Protein AF-0000000071357807 (afdb_homodimer)

Solvent-accessible surface area (backbone atoms only — not comparable to full-atom values): 27864 Å² total; per-residue (Å²): 130,79,76,74,74,74,78,62,44,74,63,70,85,86,81,79,52,85,14,57,33,19,42,33,30,66,35,62,46,68,68,50,31,50,53,21,51,49,26,34,38,75,24,61,57,38,74,88,44,26,44,46,38,28,36,81,31,58,89,46,80,79,64,42,47,31,60,42,51,36,49,46,60,71,66,54,52,17,49,30,34,33,38,30,47,34,55,34,33,34,76,68,44,37,44,69,56,48,54,49,52,49,52,51,43,45,70,73,40,71,49,52,30,37,37,16,28,25,18,9,25,48,72,54,36,70,43,42,15,33,26,37,52,75,79,62,48,72,40,76,38,84,67,46,69,34,62,29,55,9,31,33,64,61,37,32,40,31,40,44,90,62,45,66,50,47,43,70,76,54,67,46,84,49,63,56,31,37,45,36,33,46,46,33,42,58,33,51,26,40,35,31,25,36,77,47,42,33,31,35,49,70,75,86,81,86,46,70,66,40,56,50,30,50,51,52,51,37,55,50,46,10,68,53,27,45,65,41,77,48,27,40,74,88,45,76,45,38,33,30,61,51,66,67,56,30,58,52,48,52,30,72,65,47,46,48,52,50,21,50,46,31,54,76,72,44,48,62,78,43,60,73,128,131,79,77,74,75,75,79,63,45,74,62,69,83,86,81,79,53,84,16,57,32,20,42,32,30,66,35,62,46,68,68,49,32,49,53,20,52,50,27,34,40,75,24,60,56,39,73,87,42,25,44,46,39,29,37,80,30,57,92,46,80,80,62,43,45,32,60,44,50,36,50,46,60,72,65,54,52,17,50,30,34,33,39,32,48,35,55,35,34,36,75,70,43,36,46,69,57,48,53,49,51,51,52,51,42,47,72,74,40,71,48,53,31,37,38,18,29,24,18,9,25,47,72,55,36,71,44,41,15,33,26,36,52,74,80,62,48,74,40,74,39,84,67,45,69,34,64,29,56,10,32,35,66,61,39,31,38,32,41,44,91,63,44,66,51,47,42,69,77,55,68,47,85,49,64,55,31,37,45,36,33,48,46,33,42,56,33,51,24,39,34,31,25,36,78,48,40,32,30,35,50,70,75,87,82,86,45,73,66,40,56,51,31,51,50,53,50,37,54,48,47,10,67,53,26,45,64,43,79,48,28,41,75,88,47,76,42,39,33,31,60,49,67,67,56,31,56,53,48,52,30,71,65,47,45,48,50,50,20,49,47,31,55,75,72,44,49,62,79,43,58,78,127

Secondary structure (DSSP, 8-state):
------PPEEP------SEEEEEEEEES-HHHHHHHHHHHHHTT--TTTEEEEEEE-TTS--S-HHHHHHHHHHH--EEEEEEE-TTEE--SS-HHHHHHHHHHHHHH-TTEEEEESEEESSSS-EEE-EEETTT-PEE--TT-SEE-SEE-TTEEEEEGGG-----TT--SSSSHHHHHHHHHHHTT-EEEE-----EE-S-----HHHHHHHHHHHHHHHHHS--EEEE-SS-EEEE-S-HHHHHHHTSHHHHHHHHHHIIIII-SS----/------PPEEP------SEEEEEEEEES-HHHHHHHHHHHHHTT--TTTEEEEEEE-TTS--S-HHHHHHHHHHH--EEEEEEE-TTEE--SS-HHHHHHHHHHHHHH-TTEEEEESEEESSSS-EEE-EEETTT-PEE--TT-SEE-SEE-TTEEEEEGGG-----TT--SSSSHHHHHHHHHHHTT-EEEE-----EE-S-----HHHHHHHHHHHHHHHHHS--EEEE-SS-EEEE-S-HHHHHHHTSHHHHHHHHHHIIIII-SS-S--

Foldseek 3Di:
DPPPDPDDDDDDDDPDFQAQEEEEEEDQDVVLLVQAVVLQVVLPQNVNRYHYHYDYCNVHCPDFPQRRVQVQLVPPRHQKYKYAYSNKGQNPHGPVVVVVQVVVVCVVPVQAFKEEQKAAADPPDIHHAEAEQPVRDGDFGPPPFGFHLWYDRRIMMGRSSLSFHFDPPAGHHPCRRNRRQVRSVVSPGTYTYHNRYIYGHDDDDCDPRVVVRVVVVCVVVVVVPDWDWDDDPVDTATDDDPPVCRVVCRDPVNSVVVVVCCVPPQPDPNPDD/DPPPDPDDDDDDDDPDFQAQEEEEEEDQDVVLLVQAVVLQVVLPQNVNRYHYHYDYCNVHCPDFPQRRVQVQLVPPRHQKYKYAYSNKGQNPHGPVVVVVQVVVVCVVPVQAFKEEQKAAADPPDIHHAEAEQPVRDGDFGPPPFGFHLWYDRRIMMGRSSLSFHFDPPAGHHPCRRNRRQVRSVVSPGTYTYHNRYIYGHDDDDCDPRVVVRVVVVCVVVVVVPDWDWDDDPVDTATDDDPPVCRVVCRDPVNSVVVVVCCVPPQPDPRPDD

Sequence (546 aa):
MGKTAFPSSIIKEKTDYSYQFSICTLVTDHKEYDEMKNSCIEAGFLEDDCEYLIIDNSTGNSIDAYRGLNLFLQQAKGKYIIICHQDIGMNDDKRPVLEEKIVEIDNKDPRWGVLGNAGRANMKYMAIHMTNGKTLQKFKEEDAPIRVMSVDENFIIVKNSANLALSSDLKGFHMYGADLCLIAEILGYHSYVIGFELTHKSEGNLNNEFVKAKKDFIDKFSQAIYPRFMASTAARFYIGSNPWKRTLYNSNLILFFIRQYDKFFKGKKSRTNMGKTAFPSSIIKEKTDYSYQFSICTLVTDHKEYDEMKNSCIEAGFLEDDCEYLIIDNSTGNSIDAYRGLNLFLQQAKGKYIIICHQDIGMNDDKRPVLEEKIVEIDNKDPRWGVLGNAGRANMKYMAIHMTNGKTLQKFKEEDAPIRVMSVDENFIIVKNSANLALSSDLKGFHMYGADLCLIAEILGYHSYVIGFELTHKSEGNLNNEFVKAKKDFIDKFSQAIYPRFMASTAARFYIGSNPWKRTLYNSNLILFFIRQYDKFFKGKKSRTN

Nearest PDB structures (foldseek):
  2nxv-assembly1_A  TM=8.638E-01  e=7.079E-25  Pseudogemmobacter blasticus
  6tex-assembly1_A  TM=5.252E-01  e=7.015E-06  Homo sapiens
  7d46-assembly1_I  TM=4.020E-01  e=2.963E-03  Homo sapiens
  8tqo-assembly1_A  TM=3.575E-01  e=4.290E-03  Homo sapiens
  6v6y-assembly1_A-2  TM=5.870E-01  e=2.181E+00  Thermus thermophilus HB8

Structure (mmCIF, N/CA/C/O backbone):
data_AF-0000000071357807-model_v1
#
loop_
_entity.id
_entity.type
_entity.pdbx_description
1 polymer 'Glycosyltransferase like family protein'
#
loop_
_atom_site.group_PDB
_atom_site.id
_atom_site.type_symbol
_atom_site.label_atom_id
_atom_site.label_alt_id
_atom_site.label_comp_id
_atom_site.label_asym_id
_atom_site.label_entity_id
_atom_site.label_seq_id
_atom_site.pdbx_PDB_ins_code
_atom_site.Cartn_x
_atom_site.Cartn_y
_atom_site.Cartn_z
_atom_site.occupancy
_atom_site.B_iso_or_equiv
_atom_site.auth_seq_id
_atom_site.auth_comp_id
_atom_site.auth_asym_id
_atom_site.auth_atom_id
_atom_site.pdbx_PDB_model_num
ATOM 1 N N . MET A 1 1 ? -30.219 32.375 2.729 1 28.77 1 MET A N 1
ATOM 2 C CA . MET A 1 1 ? -30.734 31.078 3.156 1 28.77 1 MET A CA 1
ATOM 3 C C . MET A 1 1 ? -29.594 30.062 3.297 1 28.77 1 MET A C 1
ATOM 5 O O . MET A 1 1 ? -28.812 29.891 2.371 1 28.77 1 MET A O 1
ATOM 9 N N . GLY A 1 2 ? -29.047 29.828 4.504 1 33.19 2 GLY A N 1
ATOM 10 C CA . GLY A 1 2 ? -27.812 29.109 4.844 1 33.19 2 GLY A CA 1
ATOM 11 C C . GLY A 1 2 ? -27.766 27.703 4.262 1 33.19 2 GLY A C 1
ATOM 12 O O . GLY A 1 2 ? -28.656 26.891 4.508 1 33.19 2 GLY A O 1
ATOM 13 N N . LYS A 1 3 ? -27.375 27.5 3.061 1 44.44 3 LYS A N 1
ATOM 14 C CA . LYS A 1 3 ? -27.422 26.172 2.469 1 44.44 3 LYS A CA 1
ATOM 15 C C . LYS A 1 3 ? -27.047 25.094 3.496 1 44.44 3 LYS A C 1
ATOM 17 O O . LYS A 1 3 ? -26 25.172 4.133 1 44.44 3 LYS A O 1
ATOM 22 N N . THR A 1 4 ? -28.016 24.625 4.133 1 46.28 4 THR A N 1
ATOM 23 C CA . THR A 1 4 ? -27.891 23.547 5.113 1 46.28 4 THR A CA 1
ATOM 24 C C . THR A 1 4 ? -26.891 22.5 4.648 1 46.28 4 THR A C 1
ATOM 26 O O . THR A 1 4 ? -27.016 21.969 3.545 1 46.28 4 THR A O 1
ATOM 29 N N . ALA A 1 5 ? -25.719 22.578 5.16 1 59.94 5 ALA A N 1
ATOM 30 C CA . ALA A 1 5 ? -24.641 21.641 4.883 1 59.94 5 ALA A CA 1
ATOM 31 C C . ALA A 1 5 ? -25.109 20.203 5.02 1 59.94 5 ALA A C 1
ATOM 33 O O . ALA A 1 5 ? -25.812 19.859 5.969 1 59.94 5 ALA A O 1
ATOM 34 N N . PHE A 1 6 ? -25.266 19.422 3.926 1 70.94 6 PHE A N 1
ATOM 35 C CA . PHE A 1 6 ? -25.594 18 3.982 1 70.94 6 PHE A CA 1
ATOM 36 C C . PHE A 1 6 ? -24.75 17.297 5.035 1 70.94 6 PHE A C 1
ATOM 38 O O . PHE A 1 6 ? -23.594 17.672 5.262 1 70.94 6 PHE A O 1
ATOM 45 N N . PRO A 1 7 ? -25.438 16.438 5.707 1 78.44 7 PRO A N 1
ATOM 46 C CA . PRO A 1 7 ? -24.703 15.711 6.727 1 78.44 7 PRO A CA 1
ATOM 47 C C . PRO A 1 7 ? -23.531 14.922 6.148 1 78.44 7 PRO A C 1
ATOM 49 O O . PRO A 1 7 ? -23.609 14.422 5.023 1 78.44 7 PRO A O 1
ATOM 52 N N . SER A 1 8 ? -22.422 14.961 6.777 1 87.75 8 SER A N 1
ATOM 53 C CA . SER A 1 8 ? -21.266 14.148 6.406 1 87.75 8 SER A CA 1
ATOM 54 C C . SER A 1 8 ? -21.578 12.664 6.527 1 87.75 8 SER A C 1
ATOM 56 O O . SER A 1 8 ? -22.422 12.258 7.332 1 87.75 8 SER A O 1
ATOM 58 N N . SER A 1 9 ? -21.047 11.891 5.656 1 92.75 9 SER A N 1
ATOM 59 C CA . SER A 1 9 ? -21.219 10.438 5.695 1 92.75 9 SER A CA 1
ATOM 60 C C . SER A 1 9 ? -20.344 9.797 6.754 1 92.75 9 SER A C 1
ATOM 62 O O . SER A 1 9 ? -19.125 10.023 6.773 1 92.75 9 SER A O 1
ATOM 64 N N . ILE A 1 10 ? -20.922 9.031 7.629 1 93.06 10 ILE A N 1
ATOM 65 C CA . ILE A 1 10 ? -20.172 8.305 8.648 1 93.06 10 ILE A CA 1
ATOM 66 C C . ILE A 1 10 ? -19.625 7 8.07 1 93.06 10 ILE A C 1
ATOM 68 O O . ILE A 1 10 ? -20.391 6.191 7.535 1 93.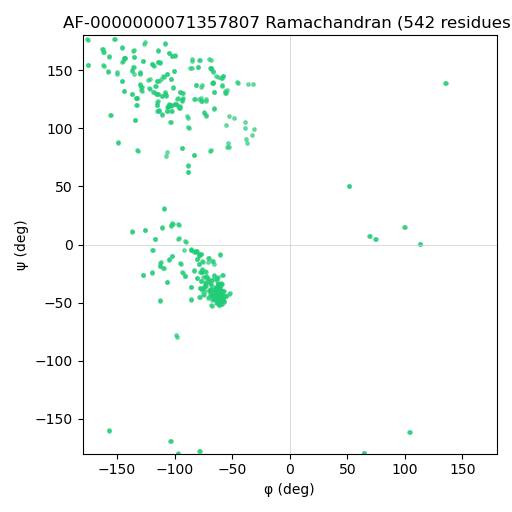06 10 ILE A O 1
ATOM 72 N N . ILE A 1 11 ? -18.359 6.812 8.18 1 92.5 11 ILE A N 1
ATOM 73 C CA . ILE A 1 11 ? -17.672 5.645 7.629 1 92.5 11 ILE A CA 1
ATOM 74 C C . ILE A 1 11 ? -17.516 4.578 8.711 1 92.5 11 ILE A C 1
ATOM 76 O O . ILE A 1 11 ? -17.156 4.891 9.852 1 92.5 11 ILE A O 1
ATOM 80 N N . LYS A 1 12 ? -17.891 3.373 8.359 1 88.44 12 LYS A N 1
ATOM 81 C CA . LYS A 1 12 ? -17.703 2.182 9.188 1 88.44 12 LYS A CA 1
ATOM 82 C C . LYS A 1 12 ? -16.969 1.089 8.406 1 88.44 12 LYS A C 1
ATOM 84 O O . LYS A 1 12 ? -16.641 1.268 7.23 1 88.44 12 LYS A O 1
ATOM 89 N N . GLU A 1 13 ? -16.625 0.07 9.07 1 87.94 13 GLU A N 1
ATOM 90 C CA . GLU A 1 13 ? -15.992 -1.049 8.391 1 87.94 13 GLU A CA 1
ATOM 91 C C . GLU A 1 13 ? -16.844 -1.539 7.219 1 87.94 13 GLU A C 1
ATOM 93 O O . GLU A 1 13 ? -18.062 -1.627 7.332 1 87.94 13 GLU A O 1
ATOM 98 N N . LYS A 1 14 ? -16.172 -1.711 6.164 1 82.81 14 LYS A N 1
ATOM 99 C CA . LYS A 1 14 ? -16.891 -2.201 4.992 1 82.81 14 LYS A CA 1
ATOM 100 C C . LYS A 1 14 ? -17.25 -3.676 5.148 1 82.81 14 LYS A C 1
ATOM 102 O O . LYS A 1 14 ? -16.375 -4.535 5.203 1 82.81 14 LYS A O 1
ATOM 107 N N . THR A 1 15 ? -18.531 -3.932 5.289 1 81.75 15 THR A N 1
ATOM 108 C CA . THR A 1 15 ? -18.969 -5.312 5.453 1 81.75 15 THR A CA 1
ATOM 109 C C . THR A 1 15 ? -19.766 -5.773 4.238 1 81.75 15 THR A C 1
ATOM 111 O O . THR A 1 15 ? -19.953 -6.977 4.027 1 81.75 15 THR A O 1
ATOM 114 N N . ASP A 1 16 ? -20.156 -4.816 3.504 1 87.56 16 ASP A N 1
ATOM 115 C CA . ASP A 1 16 ? -20.969 -5.172 2.35 1 87.56 16 ASP A CA 1
ATOM 116 C C . ASP A 1 16 ? -20.234 -4.879 1.043 1 87.56 16 ASP A C 1
ATOM 118 O O . ASP A 1 16 ? -19.828 -3.74 0.796 1 87.56 16 ASP A O 1
ATOM 122 N N . TYR A 1 17 ? -19.969 -5.922 0.327 1 94.56 17 TYR A N 1
ATOM 123 C CA . TYR A 1 17 ? -19.359 -5.836 -0.993 1 94.56 17 TYR A CA 1
ATOM 124 C C . TYR A 1 17 ? -20.375 -6.141 -2.088 1 94.56 17 TYR A C 1
ATOM 126 O O . TYR A 1 17 ? -21.297 -6.941 -1.89 1 94.56 17 TYR A O 1
ATOM 134 N N . SER A 1 18 ? -20.25 -5.508 -3.244 1 95.38 18 SER A N 1
ATOM 135 C CA . SER A 1 18 ? -21.156 -5.742 -4.375 1 95.38 18 SER A CA 1
ATOM 136 C C . SER A 1 18 ? -21.031 -7.18 -4.879 1 95.38 18 SER A C 1
ATOM 138 O O . SER A 1 18 ? -22.016 -7.742 -5.383 1 95.38 18 SER A O 1
ATOM 140 N N . TYR A 1 19 ? -19.859 -7.746 -4.723 1 97.94 19 TYR A N 1
ATOM 141 C CA . TYR A 1 19 ? -19.562 -9.109 -5.156 1 97.94 19 TYR A CA 1
ATOM 142 C C . TYR A 1 19 ? -18.781 -9.867 -4.094 1 97.94 19 TYR A C 1
ATOM 144 O O . TYR A 1 19 ? -18.094 -9.258 -3.271 1 97.94 19 TYR A O 1
ATOM 152 N N . GLN A 1 20 ? -18.969 -11.125 -4.148 1 98.06 20 GLN A N 1
ATOM 153 C CA . GLN A 1 20 ? -18.125 -11.945 -3.289 1 98.06 20 GLN A CA 1
ATOM 154 C C . GLN A 1 20 ? -16.703 -12.039 -3.846 1 98.06 20 GLN A C 1
ATOM 156 O O . GLN A 1 20 ? -15.727 -11.945 -3.096 1 98.06 20 GLN A O 1
ATOM 161 N N . PHE A 1 21 ? -16.641 -12.242 -5.199 1 98.69 21 PHE A N 1
ATOM 162 C CA . PHE A 1 21 ? -15.336 -12.359 -5.84 1 98.69 21 PHE A CA 1
ATOM 163 C C . PHE A 1 21 ? -15.25 -11.438 -7.055 1 98.69 21 PHE A C 1
ATOM 165 O O . PHE A 1 21 ? -16.219 -11.297 -7.805 1 98.69 21 PHE A O 1
ATOM 172 N N . SER A 1 22 ? -14.148 -10.758 -7.262 1 98.69 22 SER A N 1
ATOM 173 C CA . SER A 1 22 ? -13.734 -10.164 -8.531 1 98.69 22 SER A CA 1
ATOM 174 C C . SER A 1 22 ? -12.648 -11 -9.195 1 98.69 22 SER A C 1
ATOM 176 O O . SER A 1 22 ? -11.562 -11.164 -8.633 1 98.69 22 SER A O 1
ATOM 178 N N . ILE A 1 23 ? -12.93 -11.562 -10.297 1 98.81 23 ILE A N 1
ATOM 179 C CA . ILE A 1 23 ? -11.93 -12.328 -11.039 1 98.81 23 ILE A CA 1
ATOM 180 C C . ILE A 1 23 ? -11.297 -11.438 -12.109 1 98.81 23 ILE A C 1
ATOM 182 O O . ILE A 1 23 ? -11.977 -10.961 -13.016 1 98.81 23 ILE A O 1
ATOM 186 N N . CYS A 1 24 ? -9.992 -11.227 -11.977 1 98.75 24 CYS A N 1
ATOM 187 C CA . CYS A 1 24 ? -9.266 -10.258 -12.789 1 98.75 24 CYS A CA 1
ATOM 188 C C . CYS A 1 24 ? -8.195 -10.945 -13.625 1 98.75 24 CYS A C 1
ATOM 190 O O . CYS A 1 24 ? -7.387 -11.711 -13.102 1 98.75 24 CYS A O 1
ATOM 192 N N . THR A 1 25 ? -8.172 -10.602 -14.961 1 98.31 25 THR A N 1
ATOM 193 C CA . THR A 1 25 ? -7.254 -11.305 -15.852 1 98.31 25 THR A CA 1
ATOM 194 C C . THR A 1 25 ? -6.703 -10.352 -16.906 1 98.31 25 THR A C 1
ATOM 196 O O . THR A 1 25 ? -7.449 -9.562 -17.5 1 98.31 25 THR A O 1
ATOM 199 N N . LEU A 1 26 ? -5.387 -10.391 -17.078 1 97.06 26 LEU A N 1
ATOM 200 C CA . LEU A 1 26 ? -4.793 -9.82 -18.281 1 97.06 26 LEU A CA 1
ATOM 201 C C . LEU A 1 26 ? -4.98 -10.742 -19.469 1 97.06 26 LEU A C 1
ATOM 203 O O . LEU A 1 26 ? -4.531 -11.891 -19.453 1 97.06 26 LEU A O 1
ATOM 207 N N . VAL A 1 27 ? -5.594 -10.258 -20.547 1 96.62 27 VAL A N 1
ATOM 208 C CA . VAL A 1 27 ? -6.02 -11.156 -21.625 1 96.62 27 VAL A CA 1
ATOM 209 C C . VAL A 1 27 ? -5.242 -10.836 -22.891 1 96.62 27 VAL A C 1
ATOM 211 O O . VAL A 1 27 ? -5.262 -9.695 -23.375 1 96.62 27 VAL A O 1
ATOM 214 N N . THR A 1 28 ? -4.539 -11.797 -23.375 1 95.06 28 THR A N 1
ATOM 215 C CA . THR A 1 28 ? -3.891 -11.672 -24.672 1 95.06 28 THR A CA 1
ATOM 216 C C . THR A 1 28 ? -4.566 -12.578 -25.703 1 95.06 28 THR A C 1
ATOM 218 O O . THR A 1 28 ? -4.387 -12.398 -26.906 1 95.06 28 THR A O 1
ATOM 221 N N . ASP A 1 29 ? -5.285 -13.578 -25.25 1 94.81 29 ASP A N 1
ATOM 222 C CA . ASP A 1 29 ? -5.984 -14.57 -26.062 1 94.81 29 ASP A CA 1
ATOM 223 C C . ASP A 1 29 ? -7.41 -14.789 -25.547 1 94.81 29 ASP A C 1
ATOM 225 O O . ASP A 1 29 ? -7.621 -15.523 -24.578 1 94.81 29 ASP A O 1
ATOM 229 N N . HIS 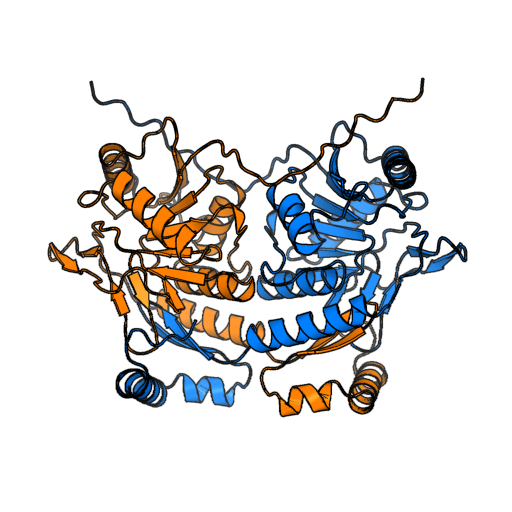A 1 30 ? -8.367 -14.289 -26.297 1 95.75 30 HIS A N 1
ATOM 230 C CA . HIS A 1 30 ? -9.75 -14.281 -25.828 1 95.75 30 HIS A CA 1
ATOM 231 C C . HIS A 1 30 ? -10.328 -15.695 -25.797 1 95.75 30 HIS A C 1
ATOM 233 O O . HIS A 1 30 ? -11.18 -16 -24.969 1 95.75 30 HIS A O 1
ATOM 239 N N . LYS A 1 31 ? -9.898 -16.516 -26.703 1 96.12 31 LYS A N 1
ATOM 240 C CA . LYS A 1 31 ? -10.375 -17.906 -26.688 1 96.12 31 LYS A CA 1
ATOM 241 C C . LYS A 1 31 ? -9.953 -18.609 -25.406 1 96.12 31 LYS A C 1
ATOM 243 O O . LYS A 1 31 ? -10.766 -19.266 -24.75 1 96.12 31 LYS A O 1
ATOM 248 N N . GLU A 1 32 ? -8.672 -18.469 -25.109 1 96.06 32 GLU A N 1
ATOM 249 C CA . GLU A 1 32 ? -8.148 -19.078 -23.875 1 96.06 32 GLU A CA 1
ATOM 250 C C . GLU A 1 32 ? -8.82 -18.484 -22.641 1 96.06 32 GLU A C 1
ATOM 252 O O . GLU A 1 32 ? -9.133 -19.203 -21.703 1 96.06 32 GLU A O 1
ATOM 257 N N . TYR A 1 33 ? -9.023 -17.234 -22.672 1 97.12 33 TYR A N 1
ATOM 258 C CA . TYR A 1 33 ? -9.703 -16.562 -21.562 1 97.12 33 TYR A CA 1
ATOM 259 C C . TYR A 1 33 ? -11.117 -17.094 -21.406 1 97.12 33 TYR A C 1
ATOM 261 O O . TYR A 1 33 ? -11.57 -17.344 -20.281 1 97.12 33 TYR A O 1
ATOM 269 N N . ASP A 1 34 ? -11.844 -17.234 -22.5 1 96.94 34 ASP A N 1
ATOM 270 C CA . ASP A 1 34 ? -13.211 -17.719 -22.438 1 96.94 34 ASP A CA 1
ATOM 271 C C . ASP A 1 34 ? -13.273 -19.125 -21.828 1 96.94 34 ASP A C 1
ATOM 273 O O . ASP A 1 34 ? -14.188 -19.438 -21.078 1 96.94 34 ASP A O 1
ATOM 277 N N . GLU A 1 35 ? -12.312 -19.906 -22.219 1 96 35 GLU A N 1
ATOM 278 C CA . GLU A 1 35 ? -12.227 -21.234 -21.625 1 96 35 GLU A CA 1
ATOM 279 C C . GLU A 1 35 ? -12.031 -21.156 -20.109 1 96 35 GLU A C 1
ATOM 281 O O . GLU A 1 35 ? -12.688 -21.891 -19.359 1 96 35 GLU A O 1
ATOM 286 N N . MET A 1 36 ? -11.133 -20.297 -19.703 1 96.94 36 MET A N 1
ATOM 287 C CA . MET A 1 36 ? -10.875 -20.094 -18.281 1 96.94 36 MET A CA 1
ATOM 288 C C . MET A 1 36 ? -12.125 -19.594 -17.562 1 96.94 36 MET A C 1
ATOM 290 O O . MET A 1 36 ? -12.531 -20.156 -16.547 1 96.94 36 MET A O 1
ATOM 294 N N . LYS A 1 37 ? -12.75 -18.578 -18.062 1 97.75 37 LYS A N 1
ATOM 295 C CA . LYS A 1 37 ? -13.953 -18.016 -17.469 1 97.75 37 LYS A CA 1
ATOM 296 C C . LYS A 1 37 ? -15.055 -19.062 -17.359 1 97.75 37 LYS A C 1
ATOM 298 O O . LYS A 1 37 ? -15.727 -19.156 -16.328 1 97.75 37 LYS A O 1
ATOM 303 N N . ASN A 1 38 ? -15.234 -19.859 -18.422 1 96.75 38 ASN A N 1
ATOM 304 C CA . ASN A 1 38 ? -16.234 -20.906 -18.391 1 96.75 38 ASN A CA 1
ATOM 305 C C . ASN A 1 38 ? -15.953 -21.922 -17.297 1 96.75 38 ASN A C 1
ATOM 307 O O . ASN A 1 38 ? -16.875 -22.391 -16.625 1 96.75 38 ASN A O 1
ATOM 311 N N . SER A 1 39 ? -14.688 -22.266 -17.156 1 96.81 39 SER A N 1
ATOM 312 C CA . SER A 1 39 ? -14.32 -23.188 -16.094 1 96.81 39 SER A CA 1
ATOM 313 C C . SER A 1 39 ? -14.648 -22.609 -14.719 1 96.81 39 SER A C 1
ATOM 315 O O . SER A 1 39 ? -15.031 -23.344 -13.805 1 96.81 39 SER A O 1
ATOM 317 N N . CYS A 1 40 ? -14.469 -21.297 -14.516 1 97.44 40 CYS A N 1
ATOM 318 C CA . CYS A 1 40 ? -14.828 -20.625 -13.273 1 97.44 40 CYS A CA 1
ATOM 319 C C . CYS A 1 40 ? -16.328 -20.703 -13.023 1 97.44 40 CYS A C 1
ATOM 321 O O . CYS A 1 40 ? -16.766 -21 -11.914 1 97.44 40 CYS A O 1
ATOM 323 N N . ILE A 1 41 ? -17.062 -20.438 -14.047 1 97.12 41 ILE A N 1
ATOM 324 C CA . ILE A 1 41 ? -18.516 -20.453 -13.938 1 97.12 41 ILE A CA 1
ATOM 325 C C . ILE A 1 41 ? -18.984 -21.859 -13.578 1 97.12 41 ILE A C 1
ATOM 327 O O . ILE A 1 41 ? -19.812 -22.031 -12.672 1 97.12 41 ILE A O 1
ATOM 331 N N . GLU A 1 42 ? -18.438 -22.812 -14.234 1 96.75 42 GLU A N 1
ATOM 332 C CA . GLU A 1 42 ? -18.797 -24.203 -13.961 1 96.75 42 GLU A CA 1
ATOM 333 C C . GLU A 1 42 ? -18.422 -24.594 -12.531 1 96.75 42 GLU A C 1
ATOM 335 O O . GLU A 1 42 ? -19.078 -25.438 -11.922 1 96.75 42 GLU A O 1
ATOM 340 N N . ALA A 1 43 ? -17.375 -23.938 -11.992 1 97.69 43 ALA A N 1
ATOM 341 C CA . ALA A 1 43 ? -16.906 -24.234 -10.648 1 97.69 43 ALA A CA 1
ATOM 342 C C . ALA A 1 43 ? -17.734 -23.5 -9.602 1 97.69 43 ALA A C 1
ATOM 344 O O . ALA A 1 43 ? -17.531 -23.688 -8.398 1 97.69 43 ALA A O 1
ATOM 345 N N . GLY A 1 44 ? -18.672 -22.609 -9.992 1 97.5 44 GLY A N 1
ATOM 346 C CA . GLY A 1 44 ? -19.594 -21.969 -9.062 1 97.5 44 GLY A CA 1
ATOM 347 C C . GLY A 1 44 ? -19.375 -20.484 -8.914 1 97.5 44 GLY A C 1
ATOM 348 O O . GLY A 1 44 ? -20.047 -19.812 -8.141 1 97.5 44 GLY A O 1
ATOM 349 N N . PHE A 1 45 ? -18.391 -19.938 -9.633 1 97.81 45 PHE A N 1
ATOM 350 C CA . PHE A 1 45 ? -18.172 -18.484 -9.617 1 97.81 45 PHE A CA 1
ATOM 351 C C . PHE A 1 45 ? -19.109 -17.781 -10.594 1 97.81 45 PHE A C 1
ATOM 353 O O . PHE A 1 45 ? -18.656 -17.281 -11.633 1 97.81 45 PHE A O 1
ATOM 360 N N . LEU A 1 46 ? -20.312 -17.656 -10.203 1 96.31 46 LEU A N 1
ATOM 361 C CA . LEU A 1 46 ? -21.375 -17.203 -11.094 1 96.31 46 LEU A CA 1
ATOM 362 C C . LEU A 1 46 ? -21.422 -15.68 -11.141 1 96.31 46 LEU A C 1
ATOM 364 O O . LEU A 1 46 ? -21 -15.008 -10.195 1 96.31 46 LEU A O 1
ATOM 368 N N . GLU A 1 47 ? -22 -15.164 -12.156 1 93.94 47 GLU A N 1
ATOM 369 C CA . GLU A 1 47 ? -21.938 -13.734 -12.453 1 93.94 47 GLU A CA 1
ATOM 370 C C . GLU A 1 47 ? -22.953 -12.961 -11.609 1 93.94 47 GLU A C 1
ATOM 372 O O . GLU A 1 47 ? -22.953 -11.727 -11.609 1 93.94 47 GLU A O 1
ATOM 377 N N . ASP A 1 48 ? -23.75 -13.648 -10.883 1 93.62 48 ASP A N 1
ATOM 378 C CA . ASP A 1 48 ? -24.703 -12.961 -10 1 93.62 48 ASP A CA 1
ATOM 379 C C . ASP A 1 48 ? -23.984 -12.406 -8.766 1 93.62 48 ASP A C 1
ATOM 381 O O . ASP A 1 48 ? -24.438 -11.422 -8.18 1 93.62 48 ASP A O 1
ATOM 385 N N . ASP A 1 49 ? -22.922 -13.039 -8.406 1 95.94 49 ASP A N 1
ATOM 386 C CA . ASP A 1 49 ? -22.234 -12.484 -7.234 1 95.94 49 ASP A CA 1
ATOM 387 C C . ASP A 1 49 ? -20.719 -12.461 -7.449 1 95.94 49 ASP A C 1
ATOM 389 O O . ASP A 1 49 ? -19.953 -12.352 -6.488 1 95.94 49 ASP A O 1
ATOM 393 N N . CYS A 1 50 ? -20.281 -12.688 -8.648 1 97.94 50 CYS A N 1
ATOM 394 C CA . CYS A 1 50 ? -18.891 -12.484 -9.062 1 97.94 50 CYS A CA 1
ATOM 395 C C . CYS A 1 50 ? -18.812 -11.516 -10.234 1 97.94 50 CYS A C 1
ATOM 397 O O . CYS A 1 50 ? -19.672 -11.508 -11.109 1 97.94 50 CYS A O 1
ATOM 399 N N . GLU A 1 51 ? -17.844 -10.695 -10.25 1 98.12 51 GLU A N 1
ATOM 400 C CA . GLU A 1 51 ? -17.562 -9.891 -11.43 1 98.12 51 GLU A CA 1
ATOM 401 C C . GLU A 1 51 ? -16.266 -10.352 -12.109 1 98.12 51 GLU A C 1
ATOM 403 O O . GLU A 1 51 ? -15.352 -10.836 -11.445 1 98.12 51 GLU A O 1
ATOM 408 N N . TYR A 1 52 ? -16.266 -10.273 -13.422 1 98.56 52 TYR A N 1
ATOM 409 C CA . TYR A 1 52 ? -15.109 -10.602 -14.242 1 98.56 52 TYR A CA 1
ATOM 410 C C . TYR A 1 52 ? -14.531 -9.352 -14.891 1 98.56 52 TYR A C 1
ATOM 412 O O . TYR A 1 52 ? -15.188 -8.711 -15.711 1 98.56 52 TYR A O 1
ATOM 420 N N . LEU A 1 53 ? -13.32 -8.961 -14.461 1 98.12 53 LEU A N 1
ATOM 421 C CA . LEU A 1 53 ? -12.609 -7.777 -14.945 1 98.12 53 LEU A CA 1
ATOM 422 C C . LEU A 1 53 ? -11.414 -8.172 -15.805 1 98.12 53 LEU A C 1
ATOM 424 O O . LEU A 1 53 ? -10.617 -9.023 -15.414 1 98.12 53 LEU A O 1
ATOM 428 N N . ILE A 1 54 ? -11.289 -7.555 -17 1 97.69 54 ILE A N 1
ATOM 429 C CA . ILE A 1 54 ? -10.156 -7.914 -17.844 1 97.69 54 ILE A CA 1
ATOM 430 C C . ILE A 1 54 ? -9.438 -6.648 -18.312 1 97.69 54 ILE A C 1
ATOM 432 O O . ILE A 1 54 ? -10.039 -5.57 -18.359 1 97.69 54 ILE A O 1
ATOM 436 N N . ILE A 1 55 ? -8.219 -6.734 -18.469 1 96.06 55 ILE A N 1
ATOM 437 C CA . ILE A 1 55 ? -7.438 -5.812 -19.297 1 96.06 55 ILE A CA 1
ATOM 438 C C . ILE A 1 55 ? -7.105 -6.469 -20.625 1 96.06 55 ILE A C 1
ATOM 440 O O . ILE A 1 55 ? -6.48 -7.531 -20.672 1 96.06 55 ILE A O 1
ATOM 444 N N . ASP A 1 56 ? -7.555 -5.875 -21.719 1 94.62 56 ASP A N 1
ATOM 445 C CA . ASP A 1 56 ? -7.418 -6.465 -23.047 1 94.62 56 ASP A CA 1
ATOM 446 C C . ASP A 1 56 ? -6.086 -6.074 -23.688 1 94.62 56 ASP A C 1
ATOM 448 O O . ASP A 1 56 ? -5.945 -4.973 -24.219 1 94.62 56 ASP A O 1
ATOM 452 N N . ASN A 1 57 ? -5.164 -6.988 -23.609 1 93.88 57 ASN A N 1
ATOM 453 C CA . ASN A 1 57 ? -3.85 -6.801 -24.203 1 93.88 57 ASN A CA 1
ATOM 454 C C . ASN A 1 57 ? -3.725 -7.559 -25.531 1 93.88 57 ASN A C 1
ATOM 456 O O . ASN A 1 57 ? -2.617 -7.824 -26 1 93.88 57 ASN A O 1
ATOM 460 N N . SER A 1 58 ? -4.801 -7.941 -26.109 1 92.19 58 SER A N 1
ATOM 461 C CA . SER A 1 58 ? -4.789 -8.797 -27.297 1 92.19 58 SER A CA 1
ATOM 462 C C . SER A 1 58 ? -4.312 -8.031 -28.531 1 92.19 58 SER A C 1
ATOM 464 O O . SER A 1 58 ? -3.811 -8.625 -29.484 1 92.19 58 SER A O 1
ATOM 466 N N . THR A 1 59 ? -4.496 -6.719 -28.609 1 88.19 59 THR A N 1
ATOM 467 C CA . THR A 1 59 ? -4.078 -5.938 -29.766 1 88.19 59 THR A CA 1
ATOM 468 C C . THR A 1 59 ? -2.791 -5.176 -29.469 1 88.19 59 THR A C 1
ATOM 470 O O . THR A 1 59 ? -2.383 -4.309 -30.25 1 88.19 59 THR A O 1
ATOM 473 N N . GLY A 1 60 ? -2.07 -5.484 -28.5 1 78.25 60 GLY A N 1
ATOM 474 C CA . GLY A 1 60 ? -0.832 -4.867 -28.047 1 78.25 60 GLY A CA 1
ATOM 475 C C . GLY A 1 60 ? -0.778 -4.648 -26.547 1 78.25 60 GLY A C 1
ATOM 476 O O . GLY A 1 60 ? -1.809 -4.422 -25.922 1 78.25 60 GLY A O 1
ATOM 477 N N . ASN A 1 61 ? 0.345 -4.914 -26.047 1 65.75 61 ASN A N 1
ATOM 478 C CA . ASN A 1 61 ? 0.536 -4.793 -24.609 1 65.75 61 ASN A CA 1
ATOM 479 C C . ASN A 1 61 ? 0.498 -3.334 -24.156 1 65.75 61 ASN A C 1
ATOM 481 O O . ASN A 1 61 ? 1.544 -2.725 -23.938 1 65.75 61 ASN A O 1
ATOM 485 N N . SER A 1 62 ? -0.67 -2.848 -24.016 1 76.25 62 SER A N 1
ATOM 486 C CA . SER A 1 62 ? -0.843 -1.446 -23.641 1 76.25 62 SER A CA 1
ATOM 487 C C . SER A 1 62 ? -0.66 -1.245 -22.141 1 76.25 62 SER A C 1
ATOM 489 O O . SER A 1 62 ? -0.13 -0.22 -21.703 1 76.25 62 SER A O 1
ATOM 491 N N . ILE A 1 63 ? -0.965 -2.25 -21.344 1 92.38 63 ILE A N 1
ATOM 492 C CA . ILE A 1 63 ? -0.862 -2.16 -19.891 1 92.38 63 ILE A CA 1
ATOM 493 C C . ILE A 1 63 ? -0.135 -3.387 -19.344 1 92.38 63 ILE A C 1
ATOM 495 O O . ILE A 1 63 ? -0.553 -4.52 -19.594 1 92.38 63 ILE A O 1
ATOM 499 N N . ASP A 1 64 ? 0.979 -3.156 -18.688 1 95.44 64 ASP A N 1
ATOM 500 C CA . ASP A 1 64 ? 1.736 -4.281 -18.141 1 95.44 64 ASP A CA 1
ATOM 501 C C . ASP A 1 64 ? 1.109 -4.797 -16.859 1 95.44 64 ASP A C 1
ATOM 503 O O . ASP A 1 64 ? 0.019 -4.367 -16.469 1 95.44 64 ASP A O 1
ATOM 507 N N . ALA A 1 65 ? 1.693 -5.77 -16.234 1 96.81 65 ALA A N 1
ATOM 508 C CA . ALA A 1 65 ? 1.081 -6.449 -15.094 1 96.81 65 ALA A CA 1
ATOM 509 C C . ALA A 1 65 ? 1.03 -5.535 -13.875 1 96.81 65 ALA A C 1
ATOM 511 O O . ALA A 1 65 ? 0.051 -5.543 -13.125 1 96.81 65 ALA A O 1
ATOM 512 N N . TYR A 1 66 ? 2.092 -4.75 -13.656 1 97.94 66 TYR A N 1
ATOM 513 C CA . TYR A 1 66 ? 2.117 -3.869 -12.492 1 97.94 66 TYR A CA 1
ATOM 514 C C . TYR A 1 66 ? 1.009 -2.826 -12.57 1 97.94 66 TYR A C 1
ATOM 516 O O . TYR A 1 66 ? 0.214 -2.684 -11.641 1 97.94 66 TYR A O 1
ATOM 524 N N . ARG A 1 67 ? 0.928 -2.15 -13.695 1 96.38 67 ARG A N 1
ATOM 525 C CA . ARG A 1 67 ? -0.131 -1.166 -13.898 1 96.38 67 ARG A CA 1
ATOM 526 C C . ARG A 1 67 ? -1.502 -1.834 -13.93 1 96.38 67 ARG A C 1
ATOM 528 O O . ARG A 1 67 ? -2.445 -1.347 -13.305 1 96.38 67 ARG A O 1
ATOM 535 N N . GLY A 1 68 ? -1.627 -2.91 -14.617 1 97.19 68 GLY A N 1
ATOM 536 C CA . GLY A 1 68 ? -2.895 -3.613 -14.734 1 97.19 68 GLY A CA 1
ATOM 537 C C . GLY A 1 68 ? -3.428 -4.109 -13.406 1 97.19 68 GLY A C 1
ATOM 538 O O . GLY A 1 68 ? -4.605 -3.924 -13.094 1 97.19 68 GLY A O 1
ATOM 539 N N . LEU A 1 69 ? -2.627 -4.754 -12.609 1 98.19 69 LEU A N 1
ATOM 540 C CA . LEU A 1 69 ? -3.061 -5.273 -11.32 1 98.19 69 LEU A CA 1
ATOM 541 C C . LEU A 1 69 ? -3.436 -4.133 -10.375 1 98.19 69 LEU A C 1
ATOM 543 O O . LEU A 1 69 ? -4.375 -4.258 -9.586 1 98.19 69 LEU A O 1
ATOM 547 N N . ASN A 1 70 ? -2.666 -3.037 -10.461 1 97.75 70 ASN A N 1
ATOM 548 C CA . ASN A 1 70 ? -3.059 -1.879 -9.672 1 97.75 70 ASN A CA 1
ATOM 549 C C . ASN A 1 70 ? -4.449 -1.383 -10.047 1 97.75 70 ASN A C 1
ATOM 551 O O . ASN A 1 70 ? -5.246 -1.022 -9.18 1 97.75 70 ASN A O 1
ATOM 555 N N . LEU A 1 71 ? -4.746 -1.371 -11.328 1 96.88 71 LEU A N 1
ATOM 556 C CA . LEU A 1 71 ? -6.082 -0.98 -11.773 1 96.88 71 LEU A CA 1
ATOM 557 C C . LEU A 1 71 ? -7.133 -1.96 -11.258 1 96.88 71 LEU A C 1
ATOM 559 O O . LEU A 1 71 ? -8.203 -1.548 -10.812 1 96.88 71 LEU A O 1
ATOM 563 N N . PHE A 1 72 ? -6.852 -3.281 -11.312 1 98 72 PHE A N 1
ATOM 564 C CA . PHE A 1 72 ? -7.758 -4.285 -10.766 1 98 72 PHE A CA 1
ATOM 565 C C . PHE A 1 72 ? -8.008 -4.043 -9.281 1 98 72 PHE A C 1
ATOM 567 O O . PHE A 1 72 ? -9.156 -3.998 -8.836 1 98 72 PHE A O 1
ATOM 574 N N . LEU A 1 73 ? -6.93 -3.803 -8.523 1 97.81 73 LEU A N 1
ATOM 575 C CA . LEU A 1 73 ? -7.027 -3.66 -7.074 1 97.81 73 LEU A CA 1
ATOM 576 C C . LEU A 1 73 ? -7.789 -2.393 -6.703 1 97.81 73 LEU A C 1
ATOM 578 O O . LEU A 1 73 ? -8.492 -2.359 -5.688 1 97.81 73 LEU A O 1
ATOM 582 N N . GLN A 1 74 ? -7.68 -1.398 -7.531 1 95 74 GLN A N 1
ATOM 583 C CA . GLN A 1 74 ? -8.328 -0.116 -7.281 1 95 74 GLN A CA 1
ATOM 584 C C . GLN A 1 74 ? -9.82 -0.188 -7.594 1 95 74 GLN A C 1
ATOM 586 O O . GLN A 1 74 ? -10.633 0.472 -6.934 1 95 74 GLN A O 1
ATOM 591 N N . GLN A 1 75 ? -10.211 -1.005 -8.547 1 95.5 75 GLN A N 1
ATOM 592 C CA . GLN A 1 75 ? -11.555 -0.871 -9.102 1 95.5 75 GLN A CA 1
ATOM 593 C C . GLN A 1 75 ? -12.422 -2.076 -8.75 1 95.5 75 GLN A C 1
ATOM 595 O O . GLN A 1 75 ? -13.641 -2.025 -8.875 1 95.5 75 GLN A O 1
ATOM 600 N N . ALA A 1 76 ? -11.781 -3.195 -8.359 1 97 76 ALA A N 1
ATOM 601 C CA . ALA A 1 76 ? -12.539 -4.398 -8.016 1 97 76 ALA A CA 1
ATOM 602 C C . ALA A 1 76 ? -13.508 -4.125 -6.871 1 97 76 ALA A C 1
ATOM 604 O O . ALA A 1 76 ? -13.172 -3.436 -5.906 1 97 76 ALA A O 1
ATOM 605 N N . LYS A 1 77 ? -14.68 -4.734 -6.918 1 96.5 77 LYS A N 1
ATOM 606 C CA . LYS A 1 77 ? -15.727 -4.48 -5.93 1 96.5 77 LYS A CA 1
ATOM 607 C C . LYS A 1 77 ? -16.047 -5.742 -5.137 1 96.5 77 LYS A C 1
ATOM 609 O O . LYS A 1 77 ? -17 -5.77 -4.359 1 96.5 77 LYS A O 1
ATOM 614 N N . GLY A 1 78 ? -15.297 -6.805 -5.367 1 98 78 GLY A N 1
ATOM 615 C CA . GLY A 1 78 ? -15.461 -8.039 -4.625 1 98 78 GLY A CA 1
ATOM 616 C C . GLY A 1 78 ? -14.797 -8.008 -3.26 1 98 78 GLY A C 1
ATOM 617 O O . GLY A 1 78 ? -13.773 -7.344 -3.072 1 98 78 GLY A O 1
ATOM 618 N N . LYS A 1 79 ? -15.352 -8.797 -2.385 1 98.12 79 LYS A N 1
ATOM 619 C CA . LYS A 1 79 ? -14.75 -8.969 -1.066 1 98.12 79 LYS A CA 1
ATOM 620 C C . LYS A 1 79 ? -13.352 -9.578 -1.178 1 98.12 79 LYS A C 1
ATOM 622 O O . LYS A 1 79 ? -12.445 -9.211 -0.424 1 98.12 79 LYS A O 1
ATOM 627 N N . TYR A 1 80 ? -13.242 -10.477 -2.115 1 98.75 80 TYR A N 1
ATOM 628 C CA . TYR A 1 80 ? -11.977 -11.094 -2.475 1 98.75 80 TYR A CA 1
ATOM 629 C C . TYR A 1 80 ? -11.648 -10.859 -3.945 1 98.75 80 TYR A C 1
ATOM 631 O O . TYR A 1 80 ? -12.516 -11.023 -4.809 1 98.75 80 TYR A O 1
ATOM 639 N N . ILE A 1 81 ? -10.438 -10.484 -4.188 1 98.81 81 ILE A N 1
ATOM 640 C CA . ILE A 1 81 ? -9.992 -10.211 -5.551 1 98.81 81 ILE A CA 1
ATOM 641 C C . ILE A 1 81 ? -9.086 -11.344 -6.035 1 98.81 81 ILE A C 1
ATOM 643 O O . ILE A 1 81 ? -8.016 -11.57 -5.469 1 98.81 81 ILE A O 1
ATOM 647 N N . ILE A 1 82 ? -9.539 -12.047 -7.031 1 98.88 82 ILE A N 1
ATOM 648 C CA . ILE A 1 82 ? -8.742 -13.109 -7.645 1 98.88 82 ILE A CA 1
ATOM 649 C C . ILE A 1 82 ? -8.023 -12.57 -8.875 1 98.88 82 ILE A C 1
ATOM 651 O O . ILE A 1 82 ? -8.664 -12.086 -9.812 1 98.88 82 ILE A O 1
ATOM 655 N N . ILE A 1 83 ? -6.75 -12.594 -8.875 1 98.81 83 ILE A N 1
ATOM 656 C CA . ILE A 1 83 ? -5.906 -12.273 -10.023 1 98.81 83 ILE A CA 1
ATOM 657 C C . ILE A 1 83 ? -5.309 -13.555 -10.594 1 98.81 83 ILE A C 1
ATOM 659 O O . ILE A 1 83 ? -4.543 -14.25 -9.922 1 98.81 83 ILE A O 1
ATOM 663 N N . CYS A 1 84 ? -5.66 -13.82 -11.852 1 98.31 84 CYS A N 1
ATOM 664 C CA . CYS A 1 84 ? -5.203 -15.109 -12.367 1 98.31 84 CYS A CA 1
ATOM 665 C C . CYS A 1 84 ? -4.867 -15.008 -13.852 1 98.31 84 CYS A C 1
ATOM 667 O O . CYS A 1 84 ? -5.309 -14.078 -14.531 1 98.31 84 CYS A O 1
ATOM 669 N N . HIS A 1 85 ? -4.051 -15.914 -14.273 1 97.38 85 HIS A N 1
ATOM 670 C CA . HIS A 1 85 ? -3.729 -16.047 -15.695 1 97.38 85 HIS A CA 1
ATOM 671 C C . HIS A 1 85 ? -4.93 -16.531 -16.5 1 97.38 85 HIS A C 1
ATOM 673 O O . HIS A 1 85 ? -5.832 -17.172 -15.938 1 97.38 85 HIS A O 1
ATOM 679 N N . GLN A 1 86 ? -4.891 -16.281 -17.766 1 97 86 GLN A N 1
ATOM 680 C CA . GLN A 1 86 ? -5.984 -16.703 -18.641 1 97 86 GLN A CA 1
ATOM 681 C C . GLN A 1 86 ? -5.898 -18.188 -18.984 1 97 86 GLN A C 1
ATOM 683 O O . GLN A 1 86 ? -6.84 -18.766 -19.516 1 97 86 GLN A O 1
ATOM 688 N N . ASP A 1 87 ? -4.746 -18.828 -18.609 1 96.31 87 ASP A N 1
ATOM 689 C CA . ASP A 1 87 ? -4.559 -20.219 -19.016 1 96.31 87 ASP A CA 1
ATOM 690 C C . ASP A 1 87 ? -4.68 -21.156 -17.812 1 96.31 87 ASP A C 1
ATOM 692 O O . ASP A 1 87 ? -3.996 -22.188 -17.75 1 96.31 87 ASP A O 1
ATOM 696 N N . ILE A 1 88 ? -5.469 -20.781 -16.891 1 96.62 88 ILE A N 1
ATOM 697 C CA . ILE A 1 88 ? -5.777 -21.703 -15.805 1 96.62 88 ILE A CA 1
ATOM 698 C C . ILE A 1 88 ? -7.164 -22.312 -16.031 1 96.62 88 ILE A C 1
ATOM 700 O O . ILE A 1 88 ? -7.938 -21.812 -16.859 1 96.62 88 ILE A O 1
ATOM 704 N N . GLY A 1 89 ? -7.477 -23.438 -15.359 1 95.75 89 GLY A N 1
ATOM 705 C CA . GLY A 1 89 ? -8.789 -24.078 -15.32 1 95.75 89 GLY A CA 1
ATOM 706 C C . GLY A 1 89 ? -9.219 -24.469 -13.922 1 95.75 89 GLY A C 1
ATOM 707 O O . GLY A 1 89 ? -8.484 -25.156 -13.211 1 95.75 89 GLY A O 1
ATOM 708 N N . MET A 1 90 ? -10.359 -24.031 -13.555 1 94.88 90 MET A N 1
ATOM 709 C CA . MET A 1 90 ? -10.922 -24.453 -12.273 1 94.88 90 MET A CA 1
ATOM 710 C C . MET A 1 90 ? -11.734 -25.734 -12.438 1 94.88 90 MET A C 1
ATOM 712 O O . MET A 1 90 ? -12.938 -25.75 -12.148 1 94.88 90 MET A O 1
ATOM 716 N N . ASN A 1 91 ? -11.039 -26.797 -12.734 1 90.12 91 ASN A N 1
ATOM 717 C CA . ASN A 1 91 ? -11.672 -28.062 -13.078 1 90.12 91 ASN A CA 1
ATOM 718 C C . ASN A 1 91 ? -11.578 -29.062 -11.922 1 90.12 91 ASN A C 1
ATOM 720 O O . ASN A 1 91 ? -12.273 -30.078 -11.922 1 90.12 91 ASN A O 1
ATOM 724 N N . ASP A 1 92 ? -10.812 -28.812 -10.977 1 92.88 92 ASP A N 1
ATOM 725 C CA . ASP A 1 92 ? -10.617 -29.719 -9.852 1 92.88 92 ASP A CA 1
ATOM 726 C C . ASP A 1 92 ? -11.461 -29.312 -8.648 1 92.88 92 ASP A C 1
ATOM 728 O O . ASP A 1 92 ? -12.617 -29.719 -8.531 1 92.88 92 ASP A O 1
ATOM 732 N N . ASP A 1 93 ? -11.008 -28.359 -7.934 1 95.75 93 ASP A N 1
ATOM 733 C CA . ASP A 1 93 ? -11.797 -27.859 -6.809 1 95.75 93 ASP A CA 1
ATOM 734 C C . ASP A 1 93 ? -12.805 -26.812 -7.266 1 95.75 93 ASP A C 1
ATOM 736 O O . ASP A 1 93 ? -12.586 -26.125 -8.266 1 95.75 93 ASP A O 1
ATOM 740 N N . LYS A 1 94 ? -13.906 -26.766 -6.488 1 97.69 94 LYS A N 1
ATOM 741 C CA . LYS A 1 94 ? -14.969 -25.812 -6.789 1 97.69 94 LYS A CA 1
ATOM 742 C C . LYS A 1 94 ? -15.008 -24.688 -5.758 1 97.69 94 LYS A C 1
ATOM 744 O O . LYS A 1 94 ? -14.242 -24.703 -4.797 1 97.69 94 LYS A O 1
ATOM 749 N N . ARG A 1 95 ? -15.82 -23.734 -6.008 1 98.06 95 ARG A N 1
ATOM 750 C CA . ARG A 1 95 ? -15.914 -22.5 -5.227 1 98.06 95 ARG A CA 1
ATOM 751 C C . ARG A 1 95 ? -16.094 -22.812 -3.742 1 98.06 95 ARG A C 1
ATOM 753 O O . ARG A 1 95 ? -15.453 -22.188 -2.891 1 98.06 95 ARG A O 1
ATOM 760 N N . PRO A 1 96 ? -16.953 -23.812 -3.355 1 98.25 96 PRO A N 1
ATOM 761 C CA . PRO A 1 96 ? -17.125 -24.062 -1.923 1 98.25 96 PRO A CA 1
ATOM 762 C C . PRO A 1 96 ? -15.812 -24.438 -1.231 1 98.25 96 PRO A C 1
ATOM 764 O O . PRO A 1 96 ? -15.609 -24.094 -0.062 1 98.25 96 PRO A O 1
ATOM 767 N N . VAL A 1 97 ? -14.977 -25.125 -1.944 1 98.38 97 VAL A N 1
ATOM 768 C CA . VAL A 1 97 ? -13.68 -25.484 -1.376 1 98.38 97 VAL A CA 1
ATOM 769 C C . VAL A 1 97 ? -12.859 -24.234 -1.108 1 98.38 97 VAL A C 1
ATOM 771 O O . VAL A 1 97 ? -12.258 -24.094 -0.039 1 98.38 97 VAL A O 1
ATOM 774 N N . LEU A 1 98 ? -12.828 -23.297 -2.061 1 98.62 98 LEU A N 1
ATOM 775 C CA . LEU A 1 98 ? -12.086 -22.047 -1.874 1 98.62 98 LEU A CA 1
ATOM 776 C C . LEU A 1 98 ? -12.625 -21.266 -0.683 1 98.62 98 LEU A C 1
ATOM 778 O O . LEU A 1 98 ? -11.852 -20.766 0.134 1 98.62 98 LEU A O 1
ATOM 782 N N . GLU A 1 99 ? -13.891 -21.172 -0.608 1 98.62 99 GLU A N 1
ATOM 783 C CA . GLU A 1 99 ? -14.516 -20.438 0.487 1 98.62 99 GLU A CA 1
ATOM 784 C C . GLU A 1 99 ? -14.18 -21.062 1.837 1 98.62 99 GLU A C 1
ATOM 786 O O . GLU A 1 99 ? -13.945 -20.359 2.816 1 98.62 99 GLU A O 1
ATOM 791 N N . GLU A 1 100 ? -14.164 -22.375 1.821 1 98.56 100 GLU A N 1
ATOM 792 C CA . GLU A 1 100 ? -13.758 -23.062 3.039 1 98.56 100 GLU A CA 1
ATOM 793 C C . GLU A 1 100 ? -12.32 -22.734 3.418 1 98.56 100 GLU A C 1
ATOM 795 O O . GLU A 1 100 ? -12.016 -22.516 4.594 1 98.56 100 GLU A O 1
ATOM 800 N N . LYS A 1 101 ? -11.414 -22.75 2.441 1 98.62 101 LYS A N 1
ATOM 801 C CA . LYS A 1 101 ? -10.008 -22.422 2.703 1 98.62 101 LYS A CA 1
ATOM 802 C C . LYS A 1 101 ? -9.859 -20.984 3.207 1 98.62 101 LYS A C 1
ATOM 804 O O . LYS A 1 101 ? -9.016 -20.719 4.059 1 98.62 101 LYS A O 1
ATOM 809 N N . ILE A 1 102 ? -10.656 -20.062 2.719 1 98.62 102 ILE A N 1
ATOM 810 C CA . ILE A 1 102 ? -10.617 -18.672 3.148 1 98.62 102 ILE A CA 1
ATOM 811 C C . ILE A 1 102 ? -11.078 -18.562 4.602 1 98.62 102 ILE A C 1
ATOM 813 O O . ILE A 1 102 ? -10.461 -17.875 5.406 1 98.62 102 ILE A O 1
ATOM 817 N N . VAL A 1 103 ? -12.133 -19.25 4.93 1 98.25 103 VAL A N 1
ATOM 818 C CA . VAL A 1 103 ? -12.617 -19.266 6.305 1 98.25 103 VAL A CA 1
ATOM 819 C C . VAL A 1 103 ? -11.539 -19.828 7.23 1 98.25 103 VAL A C 1
ATOM 821 O O . VAL A 1 103 ? -11.297 -19.297 8.312 1 98.25 103 VAL A O 1
ATOM 824 N N . GLU A 1 104 ? -10.953 -20.891 6.773 1 98.19 104 GLU A N 1
ATOM 825 C CA . GLU A 1 104 ? -9.891 -21.531 7.547 1 98.19 104 GLU A CA 1
ATOM 826 C C . GLU A 1 104 ? -8.758 -20.547 7.848 1 98.19 104 GLU A C 1
ATOM 828 O O . GLU A 1 104 ? -8.336 -20.406 9 1 98.19 104 GLU A O 1
ATOM 833 N N . ILE A 1 105 ? -8.297 -19.859 6.824 1 98 105 ILE A N 1
ATOM 834 C CA . ILE A 1 105 ? -7.156 -18.969 7.02 1 98 105 ILE A CA 1
ATOM 835 C C . ILE A 1 105 ? -7.59 -17.734 7.805 1 98 105 ILE A C 1
ATOM 837 O O . ILE A 1 105 ? -6.82 -17.188 8.594 1 98 105 ILE A O 1
ATOM 841 N N . ASP A 1 106 ? -8.812 -17.266 7.641 1 97.25 106 ASP A N 1
ATOM 842 C CA . ASP A 1 106 ? -9.336 -16.172 8.445 1 97.25 106 ASP A CA 1
ATOM 843 C C . ASP A 1 106 ? -9.273 -16.5 9.93 1 97.25 106 ASP A C 1
ATOM 845 O O . ASP A 1 106 ? -8.977 -15.625 10.75 1 97.25 106 ASP A O 1
ATOM 849 N N . ASN A 1 107 ? -9.586 -17.719 10.211 1 97.62 107 ASN A N 1
ATOM 850 C CA . ASN A 1 107 ? -9.562 -18.156 11.602 1 97.62 107 ASN A CA 1
ATOM 851 C C . ASN A 1 107 ? -8.141 -18.312 12.117 1 97.62 107 ASN A C 1
ATOM 853 O O . ASN A 1 107 ? -7.859 -18.016 13.273 1 97.62 107 ASN A O 1
ATOM 857 N N . LYS A 1 108 ? -7.293 -18.734 11.281 1 96.75 108 LYS A N 1
ATOM 858 C CA . LYS A 1 108 ? -5.91 -19.016 11.664 1 96.75 108 LYS A CA 1
ATOM 859 C C . LYS A 1 108 ? -5.105 -17.719 11.773 1 96.75 108 LYS A C 1
ATOM 861 O O . LYS A 1 108 ? -4.305 -17.562 12.695 1 96.75 108 LYS A O 1
ATOM 866 N N . ASP A 1 109 ? -5.254 -16.844 10.805 1 97.69 109 ASP A N 1
ATOM 867 C CA . ASP A 1 109 ? -4.523 -15.594 10.727 1 97.69 109 ASP A CA 1
ATOM 868 C C . ASP A 1 109 ? -5.355 -14.516 10.039 1 97.69 109 ASP A C 1
ATOM 870 O O . ASP A 1 109 ? -5.223 -14.289 8.836 1 97.69 109 ASP A O 1
ATOM 874 N N . PRO A 1 110 ? -6.113 -13.859 10.836 1 96.75 110 PRO A N 1
ATOM 875 C CA . PRO A 1 110 ? -6.965 -12.828 10.234 1 96.75 110 PRO A CA 1
ATOM 876 C C . PRO A 1 110 ? -6.16 -11.742 9.523 1 96.75 110 PRO A C 1
ATOM 878 O O . PRO A 1 110 ? -6.73 -10.93 8.789 1 96.75 110 PRO A O 1
ATOM 881 N N . ARG A 1 111 ? -4.809 -11.711 9.648 1 96.75 111 ARG A N 1
ATOM 882 C CA . ARG A 1 111 ? -3.967 -10.695 9.023 1 96.75 111 ARG A CA 1
ATOM 883 C C . ARG A 1 111 ? -3.395 -11.203 7.703 1 96.75 111 ARG A C 1
ATOM 885 O O . ARG A 1 111 ? -2.418 -10.648 7.191 1 96.75 111 ARG A O 1
ATOM 892 N N . TRP A 1 112 ? -4.016 -12.258 7.184 1 98.44 112 TRP A N 1
ATOM 893 C CA . TRP A 1 112 ? -3.588 -12.602 5.832 1 98.44 112 TRP A CA 1
ATOM 894 C C . TRP A 1 112 ? -3.994 -11.516 4.84 1 98.44 112 TRP A C 1
ATOM 896 O O . TRP A 1 112 ? -5.008 -10.844 5.027 1 98.44 112 TRP A O 1
ATOM 906 N N . GLY A 1 113 ? -3.23 -11.289 3.758 1 98.69 113 GLY A N 1
ATOM 907 C CA . GLY A 1 113 ? -3.547 -10.344 2.705 1 98.69 113 GLY A CA 1
ATOM 908 C C . GLY A 1 113 ? -3.496 -10.945 1.315 1 98.69 113 GLY A C 1
ATOM 909 O O . GLY A 1 113 ? -4.141 -10.453 0.39 1 98.69 113 GLY A O 1
ATOM 910 N N . VAL A 1 114 ? -2.658 -12.039 1.205 1 98.88 114 VAL A N 1
ATOM 911 C CA . VAL A 1 114 ? -2.459 -12.656 -0.102 1 98.88 114 VAL A CA 1
ATOM 912 C C . VAL A 1 114 ? -2.496 -14.18 0.033 1 98.88 114 VAL A C 1
ATOM 914 O O . VAL A 1 114 ? -1.868 -14.742 0.932 1 98.88 114 VAL A O 1
ATOM 917 N N . LEU A 1 115 ? -3.275 -14.805 -0.788 1 98.88 115 LEU A N 1
ATOM 918 C CA . LEU A 1 115 ? -3.289 -16.266 -0.893 1 98.88 115 LEU A CA 1
ATOM 919 C C . LEU A 1 115 ? -2.889 -16.703 -2.295 1 98.88 115 LEU A C 1
ATOM 921 O O . LEU A 1 115 ? -3.055 -15.961 -3.262 1 98.88 115 LEU A O 1
ATOM 925 N N . GLY A 1 116 ? -2.369 -17.875 -2.41 1 98.62 116 GLY A N 1
ATOM 926 C CA . GLY A 1 116 ? -2.037 -18.484 -3.684 1 98.62 116 GLY A CA 1
ATOM 927 C C . GLY A 1 116 ? -2.082 -20 -3.641 1 98.62 116 GLY A C 1
ATOM 928 O O . GLY A 1 116 ? -2.383 -20.594 -2.6 1 98.62 116 GLY A O 1
ATOM 929 N N . ASN A 1 117 ? -1.854 -20.609 -4.789 1 97.94 117 ASN A N 1
ATOM 930 C CA . ASN A 1 117 ? -1.824 -22.062 -4.863 1 97.94 117 ASN A CA 1
ATOM 931 C C . ASN A 1 117 ? -0.395 -22.594 -4.926 1 97.94 117 ASN A C 1
ATOM 933 O O . ASN A 1 117 ? -0.173 -23.797 -4.855 1 97.94 117 ASN A O 1
ATOM 937 N N . ALA A 1 118 ? 0.5 -21.719 -5.105 1 97.19 118 ALA A N 1
ATOM 938 C CA . ALA A 1 118 ? 1.927 -22.031 -5.109 1 97.19 118 ALA A CA 1
ATOM 939 C C . ALA A 1 118 ? 2.754 -20.859 -4.613 1 97.19 118 ALA A C 1
ATOM 941 O O . ALA A 1 118 ? 2.371 -19.703 -4.801 1 97.19 118 ALA A O 1
ATOM 942 N N . GLY A 1 119 ? 3.844 -21.109 -3.955 1 96.81 119 GLY A N 1
ATOM 943 C CA . GLY A 1 119 ? 4.715 -20.078 -3.418 1 96.81 119 GLY A CA 1
ATOM 944 C C . GLY A 1 119 ? 5.977 -20.625 -2.783 1 96.81 119 GLY A C 1
ATOM 945 O O . GLY A 1 119 ? 6.199 -21.844 -2.787 1 96.81 119 GLY A O 1
ATOM 946 N N . ARG A 1 120 ? 6.809 -19.797 -2.373 1 95.69 120 ARG A N 1
ATOM 947 C CA . ARG A 1 120 ? 8.055 -20.188 -1.725 1 95.69 120 ARG A CA 1
ATOM 948 C C . ARG A 1 120 ? 7.973 -19.984 -0.215 1 95.69 120 ARG A C 1
ATOM 950 O O . ARG A 1 120 ? 7.789 -18.859 0.258 1 95.69 120 ARG A O 1
ATOM 957 N N . ALA A 1 121 ? 8.148 -21.109 0.472 1 93.81 121 ALA A N 1
ATOM 958 C CA . ALA A 1 121 ? 8.117 -21.031 1.931 1 93.81 121 ALA A CA 1
ATOM 959 C C . ALA A 1 121 ? 9.414 -20.438 2.479 1 93.81 121 ALA A C 1
ATOM 961 O O . ALA A 1 121 ? 9.391 -19.703 3.465 1 93.81 121 ALA A O 1
ATOM 962 N N . ASN A 1 122 ? 10.492 -20.766 1.902 1 92.25 122 ASN A N 1
ATOM 963 C CA . ASN A 1 122 ? 11.82 -20.219 2.191 1 92.25 122 ASN A CA 1
ATOM 964 C C . ASN A 1 122 ? 12.766 -20.391 1.003 1 92.25 122 ASN A C 1
ATOM 966 O O . ASN A 1 122 ? 12.312 -20.531 -0.136 1 92.25 122 ASN A O 1
ATOM 970 N N . MET A 1 123 ? 14.023 -20.328 1.207 1 93.06 123 MET A N 1
ATOM 971 C CA . MET A 1 123 ? 14.969 -20.312 0.095 1 93.06 123 MET A CA 1
ATOM 972 C C . MET A 1 123 ? 15.141 -21.719 -0.491 1 93.06 123 MET A C 1
ATOM 974 O O . MET A 1 123 ? 15.703 -21.875 -1.577 1 93.06 123 MET A O 1
ATOM 978 N N . LYS A 1 124 ? 14.57 -22.672 0.175 1 90.69 124 LYS A N 1
ATOM 979 C CA . LYS A 1 124 ? 14.719 -24.062 -0.287 1 90.69 124 LYS A CA 1
ATOM 980 C C . LYS A 1 124 ? 13.383 -24.609 -0.778 1 90.69 124 LYS A C 1
ATOM 982 O O . LYS A 1 124 ? 13.297 -25.141 -1.888 1 90.69 124 LYS A O 1
ATOM 987 N N . TYR A 1 125 ? 12.383 -24.422 0.014 1 92.44 125 TYR A N 1
ATOM 988 C CA . TYR A 1 125 ? 11.164 -25.203 -0.168 1 92.44 125 TYR A CA 1
ATOM 989 C C . TYR A 1 125 ? 10.094 -24.375 -0.873 1 92.44 125 TYR A C 1
ATOM 991 O O . TYR A 1 125 ? 9.844 -23.219 -0.5 1 92.44 125 TYR A O 1
ATOM 999 N N . MET A 1 126 ? 9.5 -25.047 -1.806 1 94.12 126 MET A N 1
ATOM 1000 C CA . MET A 1 126 ? 8.312 -24.531 -2.482 1 94.12 126 MET A CA 1
ATOM 1001 C C . MET A 1 126 ? 7.055 -25.219 -1.972 1 94.12 126 MET A C 1
ATOM 1003 O O . MET A 1 126 ? 7.09 -26.391 -1.606 1 94.12 126 MET A O 1
ATOM 1007 N N . ALA A 1 127 ? 6.039 -24.516 -1.859 1 95.62 127 ALA A N 1
ATOM 1008 C CA . ALA A 1 127 ? 4.699 -25.047 -1.637 1 95.62 127 ALA A CA 1
ATOM 1009 C C . ALA A 1 127 ? 3.857 -24.969 -2.908 1 95.62 127 ALA A C 1
ATOM 1011 O O . ALA A 1 127 ? 3.689 -23.891 -3.482 1 95.62 127 ALA A O 1
ATOM 1012 N N . ILE A 1 128 ? 3.406 -26.109 -3.361 1 95.56 128 ILE A N 1
ATOM 1013 C CA . ILE A 1 128 ? 2.66 -26.156 -4.613 1 95.56 128 ILE A CA 1
ATOM 1014 C C . ILE A 1 128 ? 1.397 -26.984 -4.438 1 95.56 128 ILE A C 1
ATOM 1016 O O . ILE A 1 128 ? 1.456 -28.109 -3.932 1 95.56 128 ILE A O 1
ATOM 1020 N N . HIS A 1 129 ? 0.295 -26.453 -4.766 1 96.25 129 HIS A N 1
ATOM 1021 C CA . HIS A 1 129 ? -0.991 -27.141 -4.789 1 96.25 129 HIS A CA 1
ATOM 1022 C C . HIS A 1 129 ? -1.742 -26.859 -6.086 1 96.25 129 HIS A C 1
ATOM 1024 O O . HIS A 1 129 ? -2.633 -26.016 -6.125 1 96.25 129 HIS A O 1
ATOM 1030 N N . MET A 1 130 ? -1.39 -27.578 -7.133 1 94.69 130 MET A N 1
ATOM 1031 C CA . MET A 1 130 ? -1.995 -27.375 -8.445 1 94.69 130 MET A CA 1
ATOM 1032 C C . MET A 1 130 ? -1.737 -28.562 -9.359 1 94.69 130 MET A C 1
ATOM 1034 O O . MET A 1 130 ? -0.915 -29.422 -9.047 1 94.69 130 MET A O 1
ATOM 1038 N N . THR A 1 131 ? -2.441 -28.547 -10.445 1 94.06 131 THR A N 1
ATOM 1039 C CA . THR A 1 131 ? -2.234 -29.547 -11.492 1 94.06 131 THR A CA 1
ATOM 1040 C C . THR A 1 131 ? -1.548 -28.922 -12.703 1 94.06 131 THR A C 1
ATOM 1042 O O . THR A 1 131 ? -1.971 -27.875 -13.195 1 94.06 131 THR A O 1
ATOM 1045 N N . ASN A 1 132 ? -0.501 -29.578 -13.086 1 89.56 132 ASN A N 1
ATOM 1046 C CA . ASN A 1 132 ? 0.151 -29.188 -14.328 1 89.56 132 ASN A CA 1
ATOM 1047 C C . ASN A 1 132 ? -0.663 -29.594 -15.547 1 89.56 132 ASN A C 1
ATOM 1049 O O . ASN A 1 132 ? -0.921 -30.781 -15.75 1 89.56 132 ASN A O 1
ATOM 1053 N N . GLY A 1 133 ? -0.986 -28.688 -16.359 1 87.5 133 GLY A N 1
ATOM 1054 C CA . GLY A 1 133 ? -1.875 -28.969 -17.484 1 87.5 133 GLY A CA 1
ATOM 1055 C C . GLY A 1 133 ? -1.217 -29.781 -18.578 1 87.5 133 GLY A C 1
ATOM 1056 O O . GLY A 1 133 ? -1.9 -30.453 -19.359 1 87.5 133 GLY A O 1
ATOM 1057 N N . LYS A 1 134 ? 0.076 -29.703 -18.609 1 84.75 134 LYS A N 1
ATOM 1058 C CA . LYS A 1 134 ? 0.795 -30.438 -19.656 1 84.75 134 LYS A CA 1
ATOM 1059 C C . LYS A 1 134 ? 1.053 -31.875 -19.234 1 84.75 134 LYS A C 1
ATOM 1061 O O . LYS A 1 134 ? 0.714 -32.812 -19.969 1 84.75 134 LYS A O 1
ATOM 1066 N N . THR A 1 135 ? 1.52 -32.094 -18.062 1 87.38 135 THR A N 1
ATOM 1067 C CA . THR A 1 135 ? 1.909 -33.406 -17.609 1 87.38 135 THR A CA 1
ATOM 1068 C C . THR A 1 135 ? 0.769 -34.062 -16.844 1 87.38 135 THR A C 1
ATOM 1070 O O . THR A 1 135 ? 0.805 -35.281 -16.578 1 87.38 135 THR A O 1
ATOM 1073 N N . LEU A 1 136 ? -0.176 -33.281 -16.453 1 86.81 136 LEU A N 1
ATOM 1074 C CA . LEU A 1 136 ? -1.32 -33.75 -15.664 1 86.81 136 LEU A CA 1
ATOM 1075 C C . LEU A 1 136 ? -0.892 -34.156 -14.258 1 86.81 136 LEU A C 1
ATOM 1077 O O . LEU A 1 136 ? -1.683 -34.719 -13.508 1 86.81 136 LEU A O 1
ATOM 1081 N N . GLN A 1 137 ? 0.33 -33.875 -13.984 1 90.69 137 GLN A N 1
ATOM 1082 C CA . GLN A 1 137 ? 0.815 -34.156 -12.641 1 90.69 137 GLN A CA 1
ATOM 1083 C C . GLN A 1 137 ? 0.13 -33.281 -11.609 1 90.69 137 GLN A C 1
ATOM 1085 O O . GLN A 1 137 ? 0.036 -32.062 -11.797 1 90.69 137 GLN A O 1
ATOM 1090 N N . LYS A 1 138 ? -0.343 -33.906 -10.57 1 92.88 138 LYS A N 1
ATOM 1091 C CA . LYS A 1 138 ? -0.98 -33.188 -9.469 1 92.88 138 LYS A CA 1
ATOM 1092 C C . LYS A 1 138 ? -0.005 -32.969 -8.32 1 92.88 138 LYS A C 1
ATOM 1094 O O . LYS A 1 138 ? 0.591 -33.938 -7.816 1 92.88 138 LYS A O 1
ATOM 1099 N N . PHE A 1 139 ? 0.198 -31.766 -8.023 1 93.62 139 PHE A N 1
ATOM 1100 C CA . PHE A 1 139 ? 0.985 -31.391 -6.848 1 93.62 139 PHE A CA 1
ATOM 1101 C C . PHE A 1 139 ? 0.077 -31.031 -5.68 1 93.62 139 PHE A C 1
ATOM 1103 O O . PHE A 1 139 ? -0.789 -30.156 -5.812 1 93.62 139 PHE A O 1
ATOM 1110 N N . LYS A 1 140 ? 0.209 -31.719 -4.625 1 94.75 140 LYS A N 1
ATOM 1111 C CA . LYS A 1 140 ? -0.59 -31.453 -3.432 1 94.75 140 LYS A CA 1
ATOM 1112 C C . LYS A 1 140 ? 0.285 -30.984 -2.277 1 94.75 140 LYS A C 1
ATOM 1114 O O . LYS A 1 140 ? 1.252 -31.641 -1.904 1 94.75 140 LYS A O 1
ATOM 1119 N N . GLU A 1 141 ? -0.07 -29.812 -1.801 1 95.38 141 GLU A N 1
ATOM 1120 C CA . GLU A 1 141 ? 0.645 -29.297 -0.634 1 95.38 141 GLU A CA 1
ATOM 1121 C C . GLU A 1 141 ? -0.018 -29.766 0.662 1 95.38 141 GLU A C 1
ATOM 1123 O O . GLU A 1 141 ? -1.004 -29.172 1.104 1 95.38 141 GLU A O 1
ATOM 1128 N N . GLU A 1 142 ? 0.568 -30.625 1.372 1 93.25 142 GLU A N 1
ATOM 1129 C CA . GLU A 1 142 ? -0.004 -31.234 2.568 1 93.25 142 GLU A CA 1
ATOM 1130 C C . GLU A 1 142 ? 0.053 -30.281 3.758 1 93.25 142 GLU A C 1
ATOM 1132 O O . GLU A 1 142 ? -0.731 -30.406 4.699 1 93.25 142 GLU A O 1
ATOM 1137 N N . ASP A 1 143 ? 0.949 -29.344 3.721 1 93.19 143 ASP A N 1
ATOM 1138 C CA . ASP A 1 143 ? 1.143 -28.438 4.844 1 93.19 143 ASP A CA 1
ATOM 1139 C C . ASP A 1 143 ? 0.256 -27.203 4.707 1 93.19 143 ASP A C 1
ATOM 1141 O O . ASP A 1 143 ? 0.31 -26.297 5.543 1 93.19 143 ASP A O 1
ATOM 1145 N N . ALA A 1 144 ? -0.584 -27.109 3.666 1 95.06 144 ALA A N 1
ATOM 1146 C CA . ALA A 1 144 ? -1.441 -25.953 3.461 1 95.06 144 ALA A CA 1
ATOM 1147 C C . ALA A 1 144 ? -2.498 -25.844 4.559 1 95.06 144 ALA A C 1
ATOM 1149 O O . ALA A 1 144 ? -3.02 -26.859 5.023 1 95.06 144 ALA A O 1
ATOM 1150 N N . PRO A 1 145 ? -2.791 -24.703 5.02 1 97.25 145 PRO A N 1
ATOM 1151 C CA . PRO A 1 145 ? -2.195 -23.438 4.605 1 97.25 145 PRO A CA 1
ATOM 1152 C C . PRO A 1 145 ? -0.793 -23.234 5.176 1 97.25 145 PRO A C 1
ATOM 1154 O O . PRO A 1 145 ? -0.544 -23.547 6.344 1 97.25 145 PRO A O 1
ATOM 1157 N N . ILE A 1 146 ? 0.08 -22.766 4.367 1 96.81 146 ILE A N 1
ATOM 1158 C CA . ILE A 1 146 ? 1.46 -22.562 4.793 1 96.81 146 ILE A CA 1
ATOM 1159 C C . ILE A 1 146 ? 1.907 -21.141 4.43 1 96.81 146 ILE A C 1
ATOM 1161 O O . ILE A 1 146 ? 1.618 -20.656 3.334 1 96.81 146 ILE A O 1
ATOM 1165 N N . ARG A 1 147 ? 2.578 -20.469 5.359 1 96.88 147 ARG A N 1
ATOM 1166 C CA . ARG A 1 147 ? 3.109 -19.125 5.137 1 96.88 147 ARG A CA 1
ATOM 1167 C C . ARG A 1 147 ? 4.238 -19.141 4.113 1 96.88 147 ARG A C 1
ATOM 1169 O O . ARG A 1 147 ? 5.09 -20.031 4.137 1 96.88 147 ARG A O 1
ATOM 1176 N N . VAL A 1 148 ? 4.246 -18.141 3.227 1 97.25 148 VAL A N 1
ATOM 1177 C CA . VAL A 1 148 ? 5.254 -18.109 2.174 1 97.25 148 VAL A CA 1
ATOM 1178 C C . VAL A 1 148 ? 5.82 -16.703 2.037 1 97.25 148 VAL A C 1
ATOM 1180 O O . VAL A 1 148 ? 5.199 -15.734 2.473 1 97.25 148 VAL A O 1
ATOM 1183 N N . MET A 1 149 ? 7.02 -16.625 1.391 1 95.62 149 MET A N 1
ATOM 1184 C CA . MET A 1 149 ? 7.641 -15.336 1.068 1 95.62 149 MET A CA 1
ATOM 1185 C C . MET A 1 149 ? 6.93 -14.672 -0.103 1 95.62 149 MET A C 1
ATOM 1187 O O . MET A 1 149 ? 6.797 -13.445 -0.136 1 95.62 149 MET A O 1
ATOM 1191 N N . SER A 1 150 ? 6.516 -15.438 -1.024 1 97.44 150 SER A N 1
ATOM 1192 C CA . SER A 1 150 ? 5.789 -14.953 -2.195 1 97.44 150 SER A CA 1
ATOM 1193 C C . SER A 1 150 ? 4.957 -16.062 -2.824 1 97.44 150 SER A C 1
ATOM 1195 O O . SER A 1 150 ? 5.18 -17.25 -2.547 1 97.44 150 SER A O 1
ATOM 1197 N N . VAL A 1 151 ? 4.008 -15.633 -3.633 1 98.12 151 VAL A N 1
ATOM 1198 C CA . VAL A 1 151 ? 3.141 -16.594 -4.305 1 98.12 151 VAL A CA 1
ATOM 1199 C C . VAL A 1 151 ? 3.379 -16.547 -5.812 1 98.12 151 VAL A C 1
ATOM 1201 O O . VAL A 1 151 ? 3.918 -15.555 -6.328 1 98.12 151 VAL A O 1
ATOM 1204 N N . ASP A 1 152 ? 3.033 -17.641 -6.445 1 96.69 152 ASP A N 1
ATOM 1205 C CA . ASP A 1 152 ? 3.082 -17.703 -7.902 1 96.69 152 ASP A CA 1
ATOM 1206 C C . ASP A 1 152 ? 2.018 -16.797 -8.523 1 96.69 152 ASP A C 1
ATOM 1208 O O . ASP A 1 152 ? 0.938 -16.625 -7.949 1 96.69 152 ASP A O 1
ATOM 1212 N N . GLU A 1 153 ? 2.293 -16.312 -9.695 1 97.19 153 GLU A N 1
ATOM 1213 C CA . GLU A 1 153 ? 1.473 -15.297 -10.336 1 97.19 153 GLU A CA 1
ATOM 1214 C C . GLU A 1 153 ? 0.308 -15.922 -11.102 1 97.19 153 GLU A C 1
ATOM 1216 O O . GLU A 1 153 ? -0.597 -15.219 -11.555 1 97.19 153 GLU A O 1
ATOM 1221 N N . ASN A 1 154 ? 0.199 -17.266 -11.195 1 96.56 154 ASN A N 1
ATOM 1222 C CA . ASN A 1 154 ? -0.858 -17.906 -11.977 1 96.56 154 ASN A CA 1
ATOM 1223 C C . ASN A 1 154 ? -2.221 -17.75 -11.305 1 96.56 154 ASN A C 1
ATOM 1225 O O . ASN A 1 154 ? -3.252 -17.75 -11.977 1 96.56 154 ASN A O 1
ATOM 1229 N N . PHE A 1 155 ? -2.24 -17.656 -10 1 98.25 155 PHE A N 1
ATOM 1230 C CA . PHE A 1 155 ? -3.469 -17.562 -9.219 1 98.25 155 PHE A CA 1
ATOM 1231 C C . PHE A 1 155 ? -3.211 -16.906 -7.875 1 98.25 155 PHE A C 1
ATOM 1233 O O . PHE A 1 155 ? -2.559 -17.484 -7.004 1 98.25 155 PHE A O 1
ATOM 1240 N N . ILE A 1 156 ? -3.703 -15.734 -7.66 1 98.88 156 ILE A N 1
ATOM 1241 C CA . ILE A 1 156 ? -3.531 -14.938 -6.449 1 98.88 156 ILE A CA 1
ATOM 1242 C C . ILE A 1 156 ? -4.895 -14.477 -5.938 1 98.88 156 ILE A C 1
ATOM 1244 O O . ILE A 1 156 ? -5.738 -14.031 -6.719 1 98.88 156 ILE A O 1
ATOM 1248 N N . ILE A 1 157 ? -5.145 -14.633 -4.672 1 98.88 157 ILE A N 1
ATOM 1249 C CA . ILE A 1 157 ? -6.312 -14.047 -4.02 1 98.88 157 ILE A CA 1
ATOM 1250 C C . ILE A 1 157 ? -5.871 -12.938 -3.072 1 98.88 157 ILE A C 1
ATOM 1252 O O . ILE A 1 157 ? -4.988 -13.141 -2.236 1 98.88 157 ILE A O 1
ATOM 1256 N N . VAL A 1 158 ? -6.453 -11.789 -3.209 1 98.88 158 VAL A N 1
ATOM 1257 C CA . VAL A 1 158 ? -6.141 -10.641 -2.369 1 98.88 158 VAL A CA 1
ATOM 1258 C C . VAL A 1 158 ? -7.367 -10.25 -1.541 1 98.88 158 VAL A C 1
ATOM 1260 O O . VAL A 1 158 ? -8.484 -10.188 -2.064 1 98.88 158 VAL A O 1
ATOM 1263 N N . LYS A 1 159 ? -7.102 -10.117 -0.279 1 97.75 159 LYS A N 1
ATOM 1264 C CA . LYS A 1 159 ? -8.125 -9.539 0.59 1 97.75 159 LYS A CA 1
ATOM 1265 C C . LYS A 1 159 ? -8.383 -8.078 0.239 1 97.75 159 LYS A C 1
ATOM 1267 O O . LYS A 1 159 ? -7.516 -7.227 0.435 1 97.75 159 LYS A O 1
ATOM 1272 N N . ASN A 1 160 ? -9.617 -7.738 -0.206 1 97.62 160 ASN A N 1
ATOM 1273 C CA . ASN A 1 160 ? -9.906 -6.383 -0.66 1 97.62 160 ASN A CA 1
ATOM 1274 C C . ASN A 1 160 ? -9.695 -5.363 0.455 1 97.62 160 ASN A C 1
ATOM 1276 O O . ASN A 1 160 ? -9.156 -4.281 0.218 1 97.62 160 ASN A O 1
ATOM 1280 N N . SER A 1 161 ? -10.008 -5.699 1.646 1 96.12 161 SER A N 1
ATOM 1281 C CA . SER A 1 161 ? -9.945 -4.793 2.789 1 96.12 161 SER A CA 1
ATOM 1282 C C . SER A 1 161 ? -8.5 -4.484 3.172 1 96.12 161 SER A C 1
ATOM 1284 O O . SER A 1 161 ? -8.242 -3.566 3.953 1 96.12 161 SER A O 1
ATOM 1286 N N . ALA A 1 162 ? -7.547 -5.23 2.607 1 96.56 162 ALA A N 1
ATOM 1287 C CA . ALA A 1 162 ? -6.141 -4.957 2.887 1 96.56 162 ALA A CA 1
ATOM 1288 C C . ALA A 1 162 ? -5.641 -3.768 2.072 1 96.56 162 ALA A C 1
ATOM 1290 O O . ALA A 1 162 ? -4.578 -3.209 2.363 1 96.56 162 ALA A O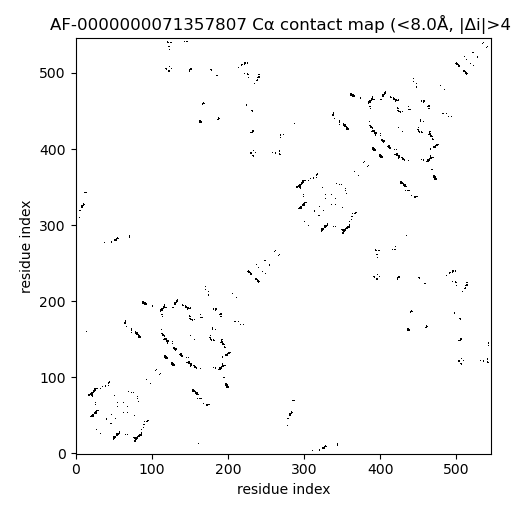 1
ATOM 1291 N N . ASN A 1 163 ? -6.395 -3.404 1.015 1 97.06 163 ASN A N 1
ATOM 1292 C CA . ASN A 1 163 ? -6.082 -2.248 0.182 1 97.06 163 ASN A CA 1
ATOM 1293 C C . ASN A 1 163 ? -4.633 -2.273 -0.295 1 97.06 163 ASN A C 1
ATOM 1295 O O . ASN A 1 163 ? -3.906 -1.29 -0.14 1 97.06 163 ASN A O 1
ATOM 1299 N N . LEU A 1 164 ? -4.238 -3.432 -0.855 1 98.44 164 LEU A N 1
ATOM 1300 C CA . LEU A 1 164 ? -2.865 -3.604 -1.322 1 98.44 164 LEU A CA 1
ATOM 1301 C C . LEU A 1 164 ? -2.662 -2.918 -2.67 1 98.44 164 LEU A C 1
ATOM 1303 O O . LEU A 1 164 ? -3.629 -2.627 -3.375 1 98.44 164 LEU A O 1
ATOM 1307 N N . ALA A 1 165 ? -1.442 -2.635 -2.986 1 98.5 165 ALA A N 1
ATOM 1308 C CA . ALA A 1 165 ? -1.001 -2.092 -4.27 1 98.5 165 ALA A CA 1
ATOM 1309 C C . ALA A 1 165 ? 0.346 -2.68 -4.68 1 98.5 165 ALA A C 1
ATOM 1311 O O . ALA A 1 165 ? 1.059 -3.252 -3.852 1 98.5 165 ALA A O 1
ATOM 1312 N N . LEU A 1 166 ? 0.646 -2.584 -5.949 1 98.56 166 LEU A N 1
ATOM 1313 C CA . LEU A 1 166 ? 1.976 -2.928 -6.445 1 98.56 166 LEU A CA 1
ATOM 1314 C C . LEU A 1 166 ? 2.82 -1.675 -6.652 1 98.56 166 LEU A C 1
ATOM 1316 O O . LEU A 1 166 ? 2.287 -0.563 -6.699 1 98.56 166 LEU A O 1
ATOM 1320 N N . SER A 1 167 ? 4.137 -1.915 -6.746 1 98.44 167 SER A N 1
ATOM 1321 C CA . SER A 1 167 ? 5.074 -0.826 -7.004 1 98.44 167 SER A CA 1
ATOM 1322 C C . SER A 1 167 ? 4.703 -0.067 -8.273 1 98.44 167 SER A C 1
ATOM 1324 O O . SER A 1 167 ? 4.465 -0.674 -9.32 1 98.44 167 SER A O 1
ATOM 1326 N N . SER A 1 168 ? 4.66 1.243 -8.109 1 97.75 168 SER A N 1
ATOM 1327 C CA . SER A 1 168 ? 4.328 2.072 -9.266 1 97.75 168 SER A CA 1
ATOM 1328 C C . SER A 1 168 ? 5.543 2.285 -10.164 1 97.75 168 SER A C 1
ATOM 1330 O O . SER A 1 168 ? 5.406 2.74 -11.297 1 97.75 168 SER A O 1
ATOM 1332 N N . ASP A 1 169 ? 6.73 1.944 -9.695 1 97.62 169 ASP A N 1
ATOM 1333 C CA . ASP A 1 169 ? 7.969 2.236 -10.406 1 97.62 169 ASP A CA 1
ATOM 1334 C C . ASP A 1 169 ? 8.617 0.956 -10.93 1 97.62 169 ASP A C 1
ATOM 1336 O O . ASP A 1 169 ? 9.828 0.915 -11.148 1 97.62 169 ASP A O 1
ATOM 1340 N N . LEU A 1 170 ? 7.879 -0.159 -10.953 1 97.69 170 LEU A N 1
ATOM 1341 C CA . LEU A 1 170 ? 8.25 -1.386 -11.648 1 97.69 170 LEU A CA 1
ATOM 1342 C C . LEU A 1 170 ? 7.312 -1.648 -12.82 1 97.69 170 LEU A C 1
ATOM 1344 O O . LEU A 1 170 ? 6.191 -1.142 -12.852 1 97.69 170 LEU A O 1
ATOM 1348 N N . LYS A 1 171 ? 7.789 -2.393 -13.773 1 96.69 171 LYS A N 1
ATOM 1349 C CA . LYS A 1 171 ? 6.992 -2.693 -14.961 1 96.69 171 LYS A CA 1
ATOM 1350 C C . LYS A 1 171 ? 7.281 -4.102 -15.477 1 96.69 171 LYS A C 1
ATOM 1352 O O . LYS A 1 171 ? 8.211 -4.762 -15 1 96.69 171 LYS A O 1
ATOM 1357 N N . GLY A 1 172 ? 6.418 -4.504 -16.406 1 95.75 172 GLY A N 1
ATOM 1358 C CA . GLY A 1 172 ? 6.598 -5.805 -17.031 1 95.75 172 GLY A CA 1
ATOM 1359 C C . GLY A 1 172 ? 5.617 -6.852 -16.531 1 95.75 172 GLY A C 1
ATOM 1360 O O . GLY A 1 172 ? 4.57 -6.508 -15.977 1 95.75 172 GLY A O 1
ATOM 1361 N N . PHE A 1 173 ? 5.934 -8.102 -16.75 1 94.81 173 PHE A N 1
ATOM 1362 C CA . PHE A 1 173 ? 4.953 -9.156 -16.531 1 94.81 173 PHE A CA 1
ATOM 1363 C C . PHE A 1 173 ? 5.504 -10.219 -15.586 1 94.81 173 PHE A C 1
ATOM 1365 O O . PHE A 1 173 ? 4.957 -11.32 -15.492 1 94.81 173 PHE A O 1
ATOM 1372 N N . HIS A 1 174 ? 6.633 -9.859 -14.945 1 95.44 174 HIS A N 1
ATOM 1373 C CA . HIS A 1 174 ? 7.242 -10.805 -14.023 1 95.44 174 HIS A CA 1
ATOM 1374 C C . HIS A 1 174 ? 7.484 -10.164 -12.656 1 95.44 174 HIS A C 1
ATOM 1376 O O . HIS A 1 174 ? 7.473 -8.938 -12.531 1 95.44 174 HIS A O 1
ATOM 1382 N N . MET A 1 175 ? 7.602 -10.984 -11.609 1 97.19 175 MET A N 1
ATOM 1383 C CA . MET A 1 175 ? 8.016 -10.609 -10.258 1 97.19 175 MET A CA 1
ATOM 1384 C C . MET A 1 175 ? 6.906 -9.859 -9.531 1 97.19 175 MET A C 1
ATOM 1386 O O . MET A 1 175 ? 7.094 -9.398 -8.406 1 97.19 175 MET A O 1
ATOM 1390 N N . TYR A 1 176 ? 5.711 -9.727 -10.148 1 97.88 176 TYR A N 1
ATOM 1391 C CA . TYR A 1 176 ? 4.676 -8.93 -9.5 1 97.88 176 TYR A CA 1
ATOM 1392 C C . TYR A 1 176 ? 4.043 -9.695 -8.344 1 97.88 176 TYR A C 1
ATOM 1394 O O . TYR A 1 176 ? 3.461 -9.086 -7.441 1 97.88 176 TYR A O 1
ATOM 1402 N N . GLY A 1 177 ? 4.152 -11.031 -8.359 1 98.25 177 GLY A N 1
ATOM 1403 C CA . GLY A 1 177 ? 3.758 -11.789 -7.184 1 98.25 177 GLY A CA 1
ATOM 1404 C C . GLY A 1 177 ? 4.625 -11.508 -5.973 1 98.25 177 GLY A C 1
ATOM 1405 O O . GLY A 1 177 ? 4.113 -11.305 -4.867 1 98.25 177 GLY A O 1
ATOM 1406 N N . ALA A 1 178 ? 5.938 -11.508 -6.176 1 98.12 178 ALA A N 1
ATOM 1407 C CA . ALA A 1 178 ? 6.883 -11.188 -5.109 1 98.12 178 ALA A CA 1
ATOM 1408 C C . ALA A 1 178 ? 6.695 -9.75 -4.625 1 98.12 178 ALA A C 1
ATOM 1410 O O . ALA A 1 178 ? 6.754 -9.484 -3.422 1 98.12 178 ALA A O 1
ATOM 1411 N N . ASP A 1 179 ? 6.477 -8.875 -5.566 1 98.5 179 ASP A N 1
ATOM 1412 C CA . ASP A 1 179 ? 6.254 -7.473 -5.238 1 98.5 179 ASP A CA 1
ATOM 1413 C C . ASP A 1 179 ? 5.047 -7.309 -4.32 1 98.5 179 ASP A C 1
ATOM 1415 O O . ASP A 1 179 ? 5.145 -6.695 -3.258 1 98.5 179 ASP A O 1
ATOM 1419 N N . L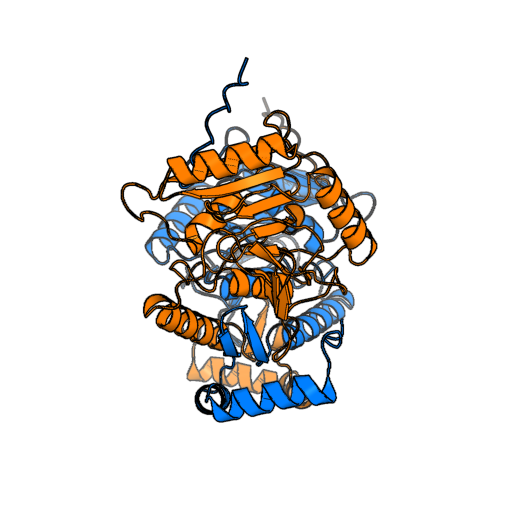EU A 1 180 ? 3.928 -7.906 -4.738 1 98.75 180 LEU A N 1
ATOM 1420 C CA . LEU A 1 180 ? 2.678 -7.812 -3.992 1 98.75 180 LEU A CA 1
ATOM 1421 C C . LEU A 1 180 ? 2.84 -8.383 -2.588 1 98.75 180 LEU A C 1
ATOM 1423 O O . LEU A 1 180 ? 2.391 -7.777 -1.611 1 98.75 180 LEU A O 1
ATOM 1427 N N . CYS A 1 181 ? 3.506 -9.508 -2.473 1 98.5 181 CYS A N 1
ATOM 1428 C CA . CYS A 1 181 ? 3.678 -10.164 -1.181 1 98.5 181 CYS A CA 1
ATOM 1429 C C . CYS A 1 181 ? 4.598 -9.352 -0.275 1 98.5 181 CYS A C 1
ATOM 1431 O O . CYS A 1 181 ? 4.367 -9.258 0.931 1 98.5 181 CYS A O 1
ATOM 1433 N N . LEU A 1 182 ? 5.648 -8.789 -0.854 1 97.94 182 LEU A N 1
ATOM 1434 C CA . LEU A 1 182 ? 6.566 -7.988 -0.051 1 97.94 182 LEU A CA 1
ATOM 1435 C C . LEU A 1 182 ? 5.875 -6.734 0.47 1 97.94 182 LEU A C 1
ATOM 1437 O O . LEU A 1 182 ? 6.031 -6.371 1.639 1 97.94 182 LEU A O 1
ATOM 1441 N N . ILE A 1 183 ? 5.117 -6.074 -0.35 1 98.25 183 ILE A N 1
ATOM 1442 C CA . ILE A 1 183 ? 4.363 -4.891 0.061 1 98.25 183 ILE A CA 1
ATOM 1443 C C . ILE A 1 183 ? 3.355 -5.273 1.142 1 98.25 183 ILE A C 1
ATOM 1445 O O . ILE A 1 183 ? 3.205 -4.562 2.139 1 98.25 183 ILE A O 1
ATOM 1449 N N . ALA A 1 184 ? 2.654 -6.41 0.938 1 98.56 184 ALA A N 1
ATOM 1450 C CA . ALA A 1 184 ? 1.729 -6.895 1.959 1 98.56 184 ALA A CA 1
ATOM 1451 C C . ALA A 1 184 ? 2.432 -7.062 3.303 1 98.56 184 ALA A C 1
ATOM 1453 O O . ALA A 1 184 ? 1.913 -6.637 4.34 1 98.56 184 ALA A O 1
ATOM 1454 N N . GLU A 1 185 ? 3.588 -7.637 3.242 1 97.5 185 GLU A N 1
ATOM 1455 C CA . GLU A 1 185 ? 4.344 -7.848 4.473 1 97.5 185 GLU A CA 1
ATOM 1456 C C . GLU A 1 185 ? 4.699 -6.52 5.137 1 97.5 185 GLU A C 1
ATOM 1458 O O . GLU A 1 185 ? 4.57 -6.375 6.355 1 97.5 185 GLU A O 1
ATOM 1463 N N . ILE A 1 186 ? 5.129 -5.578 4.355 1 97.25 186 ILE A N 1
ATOM 1464 C CA . ILE A 1 186 ? 5.5 -4.266 4.871 1 97.25 186 ILE A CA 1
ATOM 1465 C C . ILE A 1 186 ? 4.281 -3.6 5.508 1 97.25 186 ILE A C 1
ATOM 1467 O O . ILE A 1 186 ? 4.402 -2.914 6.523 1 97.25 186 ILE A O 1
ATOM 1471 N N . LEU A 1 187 ? 3.123 -3.832 4.977 1 98.25 187 LEU A N 1
ATOM 1472 C CA . LEU A 1 187 ? 1.89 -3.238 5.484 1 98.25 187 LEU A CA 1
ATOM 1473 C C . LEU A 1 187 ? 1.364 -4.016 6.684 1 98.25 187 LEU A C 1
ATOM 1475 O O . LEU A 1 187 ? 0.365 -3.629 7.293 1 98.25 187 LEU A O 1
ATOM 1479 N N . GLY A 1 188 ? 1.972 -5.125 7.027 1 97.75 188 GLY A N 1
ATOM 1480 C CA . GLY A 1 188 ? 1.597 -5.887 8.211 1 97.75 188 GLY A CA 1
ATOM 1481 C C . GLY A 1 188 ? 0.71 -7.078 7.895 1 97.75 188 GLY A C 1
ATOM 1482 O O . GLY A 1 188 ? 0.071 -7.637 8.789 1 97.75 188 GLY A O 1
ATOM 1483 N N . TYR A 1 189 ? 0.63 -7.469 6.617 1 98.31 189 TYR A N 1
ATOM 1484 C CA . TYR A 1 189 ? -0.155 -8.625 6.207 1 98.31 189 TYR A CA 1
ATOM 1485 C C . TYR A 1 189 ? 0.748 -9.812 5.887 1 98.31 189 TYR A C 1
ATOM 1487 O O . TYR A 1 189 ? 1.963 -9.656 5.746 1 98.31 189 TYR A O 1
ATOM 1495 N N . HIS A 1 190 ? 0.103 -10.984 5.809 1 98.12 190 HIS A N 1
ATOM 1496 C CA . HIS A 1 190 ? 0.836 -12.219 5.547 1 98.12 190 HIS A CA 1
ATOM 1497 C C . HIS A 1 190 ? 0.353 -12.883 4.266 1 98.12 190 HIS A C 1
ATOM 1499 O O . HIS A 1 190 ? -0.774 -12.648 3.824 1 98.12 190 HIS A O 1
ATOM 1505 N N . SER A 1 191 ? 1.217 -13.664 3.676 1 98.44 191 SER A N 1
ATOM 1506 C CA . SER A 1 191 ? 0.901 -14.422 2.467 1 98.44 191 SER A CA 1
ATOM 1507 C C . SER A 1 191 ? 0.936 -15.922 2.727 1 98.44 191 SER A C 1
ATOM 1509 O O . SER A 1 191 ? 1.811 -16.422 3.441 1 98.44 191 SER A O 1
ATOM 1511 N N . TYR A 1 192 ? -0.011 -16.625 2.127 1 98.56 192 TYR A N 1
ATOM 1512 C CA . TYR A 1 192 ? -0.116 -18.062 2.338 1 98.56 192 TYR A CA 1
ATOM 1513 C C . TYR A 1 192 ? -0.386 -18.781 1.026 1 98.56 192 TYR A C 1
ATOM 1515 O O . TYR A 1 192 ? -1.039 -18.25 0.132 1 98.56 192 TYR A O 1
ATOM 1523 N N . VAL A 1 193 ? 0.098 -20 0.973 1 98.19 193 VAL A N 1
ATOM 1524 C CA . VAL A 1 193 ? -0.412 -20.969 0.017 1 98.19 193 VAL A CA 1
ATOM 1525 C C . VAL A 1 193 ? -1.518 -21.812 0.666 1 98.19 193 VAL A C 1
ATOM 1527 O O . VAL A 1 193 ? -1.358 -22.297 1.787 1 98.19 193 VAL A O 1
ATOM 1530 N N . ILE A 1 194 ? -2.621 -21.922 -0.013 1 98.38 194 ILE A N 1
ATOM 1531 C CA . ILE A 1 194 ? -3.758 -22.672 0.503 1 98.38 194 ILE A CA 1
ATOM 1532 C C . ILE A 1 194 ? -4.004 -23.891 -0.373 1 98.38 194 ILE A C 1
ATOM 1534 O O . ILE A 1 194 ? -3.475 -23.984 -1.483 1 98.38 194 ILE A O 1
ATOM 1538 N N . GLY A 1 195 ? -4.824 -24.812 0.12 1 97.5 195 GLY A N 1
ATOM 1539 C CA . GLY A 1 195 ? -5.105 -26.047 -0.587 1 97.5 195 GLY A CA 1
ATOM 1540 C C . GLY A 1 195 ? -6.27 -25.922 -1.553 1 97.5 195 GLY A C 1
ATOM 1541 O O . GLY A 1 195 ? -7.289 -26.609 -1.39 1 97.5 195 GLY A O 1
ATOM 1542 N N . PHE A 1 196 ? -6.184 -25.109 -2.539 1 97.88 196 PHE A N 1
ATOM 1543 C CA . PHE A 1 196 ? -7.168 -25 -3.607 1 97.88 196 PHE A CA 1
ATOM 1544 C C . PHE A 1 196 ? -6.574 -25.422 -4.941 1 97.88 196 PHE A C 1
ATOM 1546 O O . PHE A 1 196 ? -5.676 -24.766 -5.469 1 97.88 196 PHE A O 1
ATOM 1553 N N . GLU A 1 197 ? -7.059 -26.469 -5.488 1 96.44 197 GLU A N 1
ATOM 1554 C CA . GLU A 1 197 ? -6.457 -27.109 -6.66 1 96.44 197 GLU A CA 1
ATOM 1555 C C . GLU A 1 197 ? -7.086 -26.594 -7.949 1 96.44 197 GLU A C 1
ATOM 1557 O O . GLU A 1 197 ? -8.312 -26.609 -8.102 1 96.44 197 GLU A O 1
ATOM 1562 N N . LEU A 1 198 ? -6.25 -26.094 -8.828 1 95.69 198 LEU A N 1
ATOM 1563 C CA . LEU A 1 198 ? -6.641 -25.766 -10.188 1 95.69 198 LEU A CA 1
ATOM 1564 C C . LEU A 1 198 ? -5.598 -26.25 -11.188 1 95.69 198 LEU A C 1
ATOM 1566 O O . LEU A 1 198 ? -4.516 -26.703 -10.797 1 95.69 198 LEU A O 1
ATOM 1570 N N . THR A 1 199 ? -5.945 -26.25 -12.445 1 95.62 199 THR A N 1
ATOM 1571 C CA . THR A 1 199 ? -5.035 -26.656 -13.516 1 95.62 199 THR A CA 1
ATOM 1572 C C . THR A 1 199 ? -4.391 -25.438 -14.156 1 95.62 199 THR A C 1
ATOM 1574 O O . THR A 1 199 ? -5.074 -24.453 -14.484 1 95.62 199 THR A O 1
ATOM 1577 N N . HIS A 1 200 ? -3.129 -25.406 -14.195 1 94.56 200 HIS A N 1
ATOM 1578 C CA . HIS A 1 200 ? -2.387 -24.406 -14.953 1 94.56 200 HIS A CA 1
ATOM 1579 C C . HIS A 1 200 ? -1.809 -25 -16.234 1 94.56 200 HIS A C 1
ATOM 1581 O O . HIS A 1 200 ? -0.937 -25.875 -16.188 1 94.56 200 HIS A O 1
ATOM 1587 N N . LYS A 1 201 ? -2.176 -24.5 -17.391 1 90.19 201 LYS A N 1
ATOM 1588 C CA . LYS A 1 201 ? -1.888 -25.125 -18.672 1 90.19 201 LYS A CA 1
ATOM 1589 C C . LYS A 1 201 ? -0.441 -24.875 -19.094 1 90.19 201 LYS A C 1
ATOM 1591 O O . LYS A 1 201 ? 0.17 -25.719 -19.75 1 90.19 201 LYS A O 1
ATOM 1596 N N . SER A 1 202 ? 0.096 -23.75 -18.844 1 79.12 202 SER A N 1
ATOM 1597 C CA . SER A 1 202 ? 1.415 -23.375 -19.344 1 79.12 202 SER A CA 1
ATOM 1598 C C . SER A 1 202 ? 2.484 -23.547 -18.266 1 79.12 202 SER A C 1
ATOM 1600 O O . SER A 1 202 ? 2.172 -23.641 -17.078 1 79.12 202 SER A O 1
ATOM 1602 N N . GLU A 1 203 ? 3.658 -23.859 -18.969 1 75.44 203 GLU A N 1
ATOM 1603 C CA . GLU A 1 203 ? 4.828 -23.828 -18.109 1 75.44 203 GLU A CA 1
ATOM 1604 C C . GLU A 1 203 ? 5.512 -22.469 -18.125 1 75.44 203 GLU A C 1
ATOM 1606 O O . GLU A 1 203 ? 5.406 -21.734 -19.109 1 75.44 203 GLU A O 1
ATOM 1611 N N . GLY A 1 204 ? 5.754 -21.828 -17.156 1 66.81 204 GLY A N 1
ATOM 1612 C CA . GLY A 1 204 ? 6.43 -20.547 -17.078 1 66.81 204 GLY A CA 1
ATOM 1613 C C . GLY A 1 204 ? 7.547 -20.391 -18.094 1 66.81 204 GLY A C 1
ATOM 1614 O O . GLY A 1 204 ? 8.07 -21.391 -18.594 1 66.81 204 GLY A O 1
ATOM 1615 N N . ASN A 1 205 ? 7.699 -19.141 -18.781 1 70.81 205 ASN A N 1
ATOM 1616 C CA . ASN A 1 205 ? 8.805 -18.797 -19.656 1 70.81 205 ASN A CA 1
ATOM 1617 C C . ASN A 1 205 ? 9.789 -17.844 -18.984 1 70.81 205 ASN A C 1
ATOM 1619 O O . ASN A 1 205 ? 9.461 -16.688 -18.703 1 70.81 205 ASN A O 1
ATOM 1623 N N . LEU A 1 206 ? 10.93 -18.438 -18.609 1 76.25 206 LEU A N 1
ATOM 1624 C CA . LEU A 1 206 ? 11.984 -17.625 -18 1 76.25 206 LEU A CA 1
ATOM 1625 C C . LEU A 1 206 ? 12.977 -17.141 -19.047 1 76.25 206 LEU A C 1
ATOM 1627 O O . LEU A 1 206 ? 13.969 -17.812 -19.328 1 76.25 206 LEU A O 1
ATOM 1631 N N . ASN A 1 207 ? 12.586 -16.047 -19.703 1 86.12 207 ASN A N 1
ATOM 1632 C CA . ASN A 1 207 ? 13.414 -15.484 -20.766 1 86.12 207 ASN A CA 1
ATOM 1633 C C . ASN A 1 207 ? 14.164 -14.242 -20.297 1 86.12 207 ASN A C 1
ATOM 1635 O O . ASN A 1 207 ? 14.273 -14 -19.094 1 86.12 207 ASN A O 1
ATOM 1639 N N . ASN A 1 208 ? 14.742 -13.562 -21.219 1 89 208 ASN A N 1
ATOM 1640 C CA . ASN A 1 208 ? 15.523 -12.367 -20.906 1 89 208 ASN A CA 1
ATOM 1641 C C . ASN A 1 208 ? 14.688 -11.32 -20.188 1 89 208 ASN A C 1
ATOM 1643 O O . ASN A 1 208 ? 15.203 -10.562 -19.375 1 89 208 ASN A O 1
ATOM 1647 N N . GLU A 1 209 ? 13.453 -11.398 -20.453 1 91.06 209 GLU A N 1
ATOM 1648 C CA . GLU A 1 209 ? 12.555 -10.453 -19.797 1 91.06 209 GLU A CA 1
ATOM 1649 C C . GLU A 1 209 ? 12.461 -10.742 -18.297 1 91.06 209 GLU A C 1
ATOM 1651 O O . GLU A 1 209 ? 12.367 -9.812 -17.484 1 91.06 209 GLU A O 1
ATOM 1656 N N . PHE A 1 210 ? 12.547 -12 -18 1 93.62 210 PHE A N 1
ATOM 1657 C CA . PHE A 1 210 ? 12.508 -12.375 -16.578 1 93.62 210 PHE A CA 1
ATOM 1658 C C . PHE A 1 210 ? 13.773 -11.93 -15.867 1 93.62 210 PHE A C 1
ATOM 1660 O O . PHE A 1 210 ? 13.703 -11.414 -14.75 1 93.62 210 PHE A O 1
ATOM 1667 N N . VAL A 1 211 ? 14.898 -12.117 -16.516 1 92.69 211 VAL A N 1
ATOM 1668 C CA . VAL A 1 211 ? 16.188 -11.742 -15.914 1 92.69 211 VAL A CA 1
ATOM 1669 C C . VAL A 1 211 ? 16.203 -10.242 -15.633 1 92.69 211 VAL A C 1
ATOM 1671 O O . VAL A 1 211 ? 16.609 -9.812 -14.555 1 92.69 211 VAL A O 1
ATOM 1674 N N . LYS A 1 212 ? 15.742 -9.531 -16.562 1 95.62 212 LYS A N 1
ATOM 1675 C CA . LYS A 1 212 ? 15.68 -8.086 -16.391 1 95.62 212 LYS A CA 1
ATOM 1676 C C . LYS A 1 212 ? 14.711 -7.707 -15.266 1 95.62 212 LYS A C 1
ATOM 1678 O O . LYS A 1 212 ? 15.023 -6.84 -14.438 1 95.62 212 LYS A O 1
ATOM 1683 N N . ALA A 1 213 ? 13.539 -8.328 -15.25 1 95.75 213 ALA A N 1
ATOM 1684 C CA . ALA A 1 213 ? 12.539 -8.047 -14.227 1 95.75 213 ALA A CA 1
ATOM 1685 C C . ALA A 1 213 ? 13.078 -8.344 -12.828 1 95.75 213 ALA A C 1
ATOM 1687 O O . ALA A 1 213 ? 12.852 -7.574 -11.891 1 95.75 213 ALA A O 1
ATOM 1688 N N . LYS A 1 214 ? 13.773 -9.461 -12.734 1 95.5 214 LYS A N 1
ATOM 1689 C CA . LYS A 1 214 ? 14.398 -9.828 -11.461 1 95.5 214 LYS A CA 1
ATOM 1690 C C . LYS A 1 214 ? 15.406 -8.781 -11.016 1 95.5 214 LYS A C 1
ATOM 1692 O O . LYS A 1 214 ? 15.391 -8.352 -9.859 1 95.5 214 LYS A O 1
ATOM 1697 N N . LYS A 1 215 ? 16.234 -8.398 -11.898 1 95.62 215 LYS A N 1
ATOM 1698 C CA . LYS A 1 215 ? 17.234 -7.375 -11.594 1 95.62 215 LYS A CA 1
ATOM 1699 C C . LYS A 1 215 ? 16.562 -6.07 -11.164 1 95.62 215 LYS A C 1
ATOM 1701 O O . LYS A 1 215 ? 16.969 -5.457 -10.172 1 95.62 215 LYS A O 1
ATOM 1706 N N . ASP A 1 216 ? 15.562 -5.633 -11.922 1 97.38 216 ASP A N 1
ATOM 1707 C CA . ASP A 1 216 ? 14.836 -4.402 -11.594 1 97.38 216 ASP A CA 1
ATOM 1708 C C . ASP A 1 216 ? 14.195 -4.492 -10.211 1 97.38 216 ASP A C 1
ATOM 1710 O O . ASP A 1 216 ? 14.203 -3.518 -9.461 1 97.38 216 ASP A O 1
ATOM 1714 N N . PHE A 1 217 ? 13.648 -5.668 -9.914 1 97.94 217 PHE A N 1
ATOM 1715 C CA . PHE A 1 217 ? 13.039 -5.918 -8.617 1 97.94 217 PHE A CA 1
ATOM 1716 C C . PHE A 1 217 ? 14.055 -5.77 -7.496 1 97.94 217 PHE A C 1
ATOM 1718 O O . PHE A 1 217 ? 13.82 -5.059 -6.52 1 97.94 217 PHE A O 1
ATOM 1725 N N . ILE A 1 218 ? 15.18 -6.387 -7.625 1 96.25 218 ILE A N 1
ATOM 1726 C CA . ILE A 1 218 ? 16.234 -6.359 -6.621 1 96.25 218 ILE A CA 1
ATOM 1727 C C . ILE A 1 218 ? 16.734 -4.926 -6.43 1 96.25 218 ILE A C 1
ATOM 1729 O O . ILE A 1 218 ? 16.844 -4.449 -5.297 1 96.25 218 ILE A O 1
ATOM 1733 N N . ASP A 1 219 ? 16.984 -4.27 -7.508 1 95.81 219 ASP A N 1
ATOM 1734 C CA . ASP A 1 219 ? 17.484 -2.9 -7.441 1 95.81 219 ASP A CA 1
ATOM 1735 C C . ASP A 1 219 ? 16.484 -1.983 -6.738 1 95.81 219 ASP A C 1
ATOM 1737 O O . ASP A 1 219 ? 16.859 -1.227 -5.84 1 95.81 219 ASP A O 1
ATOM 1741 N N . LYS A 1 220 ? 15.273 -2.127 -7.125 1 96.38 220 LYS A N 1
ATOM 1742 C CA . LYS A 1 220 ? 14.227 -1.272 -6.57 1 96.38 220 LYS A CA 1
ATOM 1743 C C . LYS A 1 220 ? 14.102 -1.464 -5.062 1 96.38 220 LYS A C 1
ATOM 1745 O O . LYS A 1 220 ? 14.125 -0.493 -4.305 1 96.38 220 LYS A O 1
ATOM 1750 N N . PHE A 1 221 ? 13.961 -2.633 -4.609 1 95.81 221 PHE A N 1
ATOM 1751 C CA . PHE A 1 221 ? 13.695 -2.871 -3.197 1 95.81 221 PHE A CA 1
ATOM 1752 C C . PHE A 1 221 ? 14.953 -2.691 -2.363 1 95.81 221 PHE A C 1
ATOM 1754 O O . PHE A 1 221 ? 14.883 -2.375 -1.174 1 95.81 221 PHE A O 1
ATOM 1761 N N . SER A 1 222 ? 16.156 -2.838 -2.984 1 93.88 222 SER A N 1
ATOM 1762 C CA . SER A 1 222 ? 17.391 -2.531 -2.273 1 93.88 222 SER A CA 1
ATOM 1763 C C . SER A 1 222 ? 17.484 -1.044 -1.947 1 93.88 222 SER A C 1
ATOM 1765 O O . SER A 1 222 ? 18.078 -0.663 -0.932 1 93.88 222 SER A O 1
ATOM 1767 N N . GLN A 1 223 ? 16.828 -0.277 -2.742 1 91.25 223 GLN A N 1
ATOM 1768 C CA . GLN A 1 223 ? 16.812 1.167 -2.529 1 91.25 223 GLN A CA 1
ATOM 1769 C C . GLN A 1 223 ? 15.641 1.585 -1.658 1 91.25 223 GLN A C 1
ATOM 1771 O O . GLN A 1 223 ? 15.719 2.574 -0.926 1 91.25 223 GLN A O 1
ATOM 1776 N N . ALA A 1 224 ? 14.633 0.812 -1.701 1 91.88 224 ALA A N 1
ATOM 1777 C CA . ALA A 1 224 ? 13.414 1.178 -0.985 1 91.88 224 ALA A CA 1
ATOM 1778 C C . ALA A 1 224 ? 13.477 0.722 0.47 1 91.88 224 ALA A C 1
ATOM 1780 O O . ALA A 1 224 ? 12.961 1.399 1.361 1 91.88 224 ALA A O 1
ATOM 1781 N N . ILE A 1 225 ? 14.055 -0.387 0.667 1 90.06 225 ILE A N 1
ATOM 1782 C CA . ILE A 1 225 ? 14.086 -0.975 2.002 1 90.06 225 ILE A CA 1
ATOM 1783 C C . ILE A 1 225 ? 15.492 -0.866 2.58 1 90.06 225 ILE A C 1
ATOM 1785 O O . ILE A 1 225 ? 16.234 -1.847 2.6 1 90.06 225 ILE A O 1
ATOM 1789 N N . TYR A 1 226 ? 15.906 0.265 3.018 1 90.5 226 TYR A N 1
ATOM 1790 C CA . TYR A 1 226 ? 17.219 0.523 3.586 1 90.5 226 TYR A CA 1
ATOM 1791 C C . TYR A 1 226 ? 17.109 1.248 4.922 1 90.5 226 TYR A C 1
ATOM 1793 O O . TYR A 1 226 ? 16.141 1.983 5.156 1 90.5 226 TYR A O 1
ATOM 1801 N N . PRO A 1 227 ? 18.109 0.894 5.797 1 91 227 PRO A N 1
ATOM 1802 C CA . PRO A 1 227 ? 18.125 1.7 7.02 1 91 227 PRO A CA 1
ATOM 1803 C C . PRO A 1 227 ? 18.281 3.193 6.738 1 91 227 PRO A C 1
ATOM 1805 O O . PRO A 1 227 ? 18.969 3.578 5.793 1 91 227 PRO A O 1
ATOM 1808 N N . ARG A 1 228 ? 17.594 4.047 7.617 1 93.06 228 ARG A N 1
ATOM 1809 C CA . ARG A 1 228 ? 17.641 5.465 7.289 1 93.06 228 ARG A CA 1
ATOM 1810 C C . ARG A 1 228 ? 17.266 6.32 8.5 1 93.06 228 ARG A C 1
ATOM 1812 O O . ARG A 1 228 ? 16.578 5.855 9.398 1 93.06 228 ARG A O 1
ATOM 1819 N N . PHE A 1 229 ? 17.812 7.539 8.414 1 93.62 229 PHE A N 1
ATOM 1820 C CA . PHE A 1 229 ? 17.281 8.602 9.258 1 93.62 229 PHE A CA 1
ATOM 1821 C C . PHE A 1 229 ? 16.016 9.203 8.633 1 93.62 229 PHE A C 1
ATOM 1823 O O . PHE A 1 229 ? 15.953 9.383 7.418 1 93.62 229 PHE A O 1
ATOM 1830 N N . MET A 1 230 ? 15.055 9.43 9.5 1 93.25 230 MET A N 1
ATOM 1831 C CA . MET A 1 230 ? 13.789 10 9.062 1 93.25 230 MET A CA 1
ATOM 1832 C C . MET A 1 230 ? 13.227 10.945 10.125 1 93.25 230 MET A C 1
ATOM 1834 O O . MET A 1 230 ? 13.703 10.961 11.266 1 93.25 230 MET A O 1
ATOM 1838 N N . ALA A 1 231 ? 12.32 11.789 9.617 1 92.06 231 ALA A N 1
ATOM 1839 C CA . ALA A 1 231 ? 11.75 12.75 10.562 1 92.06 231 ALA A CA 1
ATOM 1840 C C . ALA A 1 231 ? 10.289 13.047 10.227 1 92.06 231 ALA A C 1
ATOM 1842 O O . ALA A 1 231 ? 9.898 13.016 9.062 1 92.06 231 ALA A O 1
ATOM 1843 N N . SER A 1 232 ? 9.508 13.156 11.289 1 92.31 232 SER A N 1
ATOM 1844 C CA . SER A 1 232 ? 8.219 13.828 11.211 1 92.31 232 SER A CA 1
ATOM 1845 C C . SER A 1 232 ? 8.32 15.281 11.68 1 92.31 232 SER A C 1
ATOM 1847 O O . SER A 1 232 ? 9.406 15.75 12.031 1 92.31 232 SER A O 1
ATOM 1849 N N . THR A 1 233 ? 7.203 15.938 11.641 1 89.25 233 THR A N 1
ATOM 1850 C CA . THR A 1 233 ? 7.266 17.312 12.102 1 89.25 233 THR A CA 1
ATOM 1851 C C . THR A 1 233 ? 7.555 17.375 13.602 1 89.25 233 THR A C 1
ATOM 1853 O O . THR A 1 233 ? 8.031 18.391 14.109 1 89.25 233 THR A O 1
ATOM 1856 N N . ALA A 1 234 ? 7.426 16.266 14.32 1 89.19 234 ALA A N 1
ATOM 1857 C CA . ALA A 1 234 ? 7.531 16.312 15.773 1 89.19 234 ALA A CA 1
ATOM 1858 C C . ALA A 1 234 ? 8.688 15.445 16.266 1 89.19 234 ALA A C 1
ATOM 1860 O O . ALA A 1 234 ? 8.984 15.414 17.469 1 89.19 234 ALA A O 1
ATOM 1861 N N . ALA A 1 235 ? 9.336 14.742 15.359 1 91 235 ALA A N 1
ATOM 1862 C CA . ALA A 1 235 ? 10.344 13.812 15.859 1 91 235 ALA A CA 1
ATOM 1863 C C . ALA A 1 235 ? 11.367 13.477 14.781 1 91 235 ALA A C 1
ATOM 1865 O O . ALA A 1 235 ? 11.062 13.523 13.586 1 91 235 ALA A O 1
ATOM 1866 N N . ARG A 1 236 ? 12.57 13.234 15.219 1 93.94 236 ARG A N 1
ATOM 1867 C CA . ARG A 1 236 ? 13.648 12.664 14.422 1 93.94 236 ARG A CA 1
ATOM 1868 C C . ARG A 1 236 ? 14 11.258 14.906 1 93.94 236 ARG A C 1
ATOM 1870 O O . ARG A 1 236 ? 14 11 16.109 1 93.94 236 ARG A O 1
ATOM 1877 N N . PHE A 1 237 ? 14.312 10.375 13.992 1 94.88 237 PHE A N 1
ATOM 1878 C CA . PHE A 1 237 ? 14.602 9.016 14.422 1 94.88 237 PHE A CA 1
ATOM 1879 C C . PHE A 1 237 ? 15.352 8.258 13.336 1 94.88 237 PHE A C 1
ATOM 1881 O O . PHE A 1 237 ? 15.5 8.742 12.211 1 94.88 237 PHE A O 1
ATOM 1888 N N . TYR A 1 238 ? 15.883 7.176 13.719 1 95.44 238 TYR A N 1
ATOM 1889 C CA . TYR A 1 238 ? 16.578 6.238 12.844 1 95.44 238 TYR A CA 1
ATOM 1890 C C . TYR A 1 238 ? 15.867 4.895 12.805 1 95.44 238 TYR A C 1
ATOM 1892 O O . TYR A 1 238 ? 15.414 4.395 13.844 1 95.44 238 TYR A O 1
ATOM 1900 N N . ILE A 1 239 ? 15.727 4.312 11.547 1 94.38 239 ILE A N 1
ATOM 1901 C CA . ILE A 1 239 ? 15.156 2.986 11.336 1 94.38 239 ILE A CA 1
ATOM 1902 C C . ILE A 1 239 ? 16.234 2.047 10.797 1 94.38 239 ILE A C 1
ATOM 1904 O O . ILE A 1 239 ? 16.938 2.385 9.844 1 94.38 239 ILE A O 1
ATOM 1908 N N . GLY A 1 240 ? 16.328 0.93 11.453 1 93.06 240 GLY A N 1
ATOM 1909 C CA . GLY A 1 240 ? 17.281 -0.082 11.016 1 93.06 240 GLY A CA 1
ATOM 1910 C C . GLY A 1 240 ? 17.188 -1.372 11.805 1 93.06 240 GLY A C 1
ATOM 1911 O O . GLY A 1 240 ? 16.891 -1.352 13.008 1 93.06 240 GLY A O 1
ATOM 1912 N N . SER A 1 241 ? 17.578 -2.488 11.227 1 88.75 241 SER A N 1
ATOM 1913 C CA . SER A 1 241 ? 17.344 -3.809 11.805 1 88.75 241 SER A CA 1
ATOM 1914 C C . SER A 1 241 ? 18.406 -4.156 12.836 1 88.75 241 SER A C 1
ATOM 1916 O O . SER A 1 241 ? 18.203 -5.043 13.672 1 88.75 241 SER A O 1
ATOM 1918 N N . ASN A 1 242 ? 19.547 -3.531 12.75 1 89.88 242 ASN A N 1
ATOM 1919 C CA . ASN A 1 242 ? 20.578 -3.768 13.75 1 89.88 242 ASN A CA 1
ATOM 1920 C C . ASN A 1 242 ? 20.234 -3.084 15.07 1 89.88 242 ASN A C 1
ATOM 1922 O O . ASN A 1 242 ? 20.188 -1.855 15.148 1 89.88 242 ASN A O 1
ATOM 1926 N N . PRO A 1 243 ? 19.984 -3.908 16.109 1 90.31 243 PRO A N 1
ATOM 1927 C CA . PRO A 1 243 ? 19.516 -3.316 17.375 1 90.31 243 PRO A CA 1
ATOM 1928 C C . PRO A 1 243 ? 20.531 -2.367 18 1 90.31 243 PRO A C 1
ATOM 1930 O O . PRO A 1 243 ? 20.156 -1.367 18.609 1 90.31 243 PRO A O 1
ATOM 1933 N N . TRP A 1 244 ? 21.75 -2.662 17.828 1 93.25 244 TRP A N 1
ATOM 1934 C CA . TRP A 1 244 ? 22.781 -1.814 18.422 1 93.25 244 TRP A CA 1
ATOM 1935 C C . TRP A 1 244 ? 22.859 -0.475 17.688 1 93.25 244 TRP A C 1
ATOM 1937 O O . TRP A 1 244 ? 22.906 0.581 18.328 1 93.25 244 TRP A O 1
ATOM 1947 N N . LYS A 1 245 ? 22.859 -0.507 16.406 1 92.81 245 LYS A N 1
ATOM 1948 C CA . LYS A 1 245 ? 22.875 0.73 15.633 1 92.81 245 LYS A CA 1
ATOM 1949 C C . LYS A 1 245 ? 21.609 1.545 15.875 1 92.81 245 LYS A C 1
ATOM 1951 O O . LYS A 1 245 ? 21.656 2.773 15.977 1 92.81 245 LYS A O 1
ATOM 1956 N N . ARG A 1 246 ? 20.531 0.834 15.961 1 93.5 246 ARG A N 1
ATOM 1957 C CA . ARG A 1 246 ? 19.25 1.509 16.172 1 93.5 246 ARG A CA 1
ATOM 1958 C C . ARG A 1 246 ? 19.25 2.273 17.5 1 93.5 246 ARG A C 1
ATOM 1960 O O . ARG A 1 246 ? 18.797 3.42 17.547 1 93.5 246 ARG A O 1
ATOM 1967 N N . THR A 1 247 ? 19.766 1.65 18.578 1 94.06 247 THR A N 1
ATOM 1968 C CA . THR A 1 247 ? 19.859 2.303 19.875 1 94.06 247 THR A CA 1
ATOM 1969 C C . THR A 1 247 ? 20.812 3.494 19.812 1 94.06 247 THR A C 1
ATOM 1971 O O . THR A 1 247 ? 20.469 4.586 20.281 1 94.06 247 THR A O 1
ATOM 1974 N N . LEU A 1 248 ? 21.906 3.316 19.219 1 95.19 248 LEU A N 1
ATOM 1975 C CA . LEU A 1 248 ? 22.938 4.348 19.156 1 95.19 248 LEU A CA 1
ATOM 1976 C C . LEU A 1 248 ? 22.469 5.527 18.312 1 95.19 248 LEU A C 1
ATOM 1978 O O . LEU A 1 248 ? 22.578 6.68 18.734 1 95.19 248 LEU A O 1
ATOM 1982 N N . TYR A 1 249 ? 21.922 5.238 17.141 1 95.19 249 TYR A N 1
ATOM 1983 C CA . TYR A 1 249 ? 21.609 6.277 16.172 1 95.19 249 TYR A CA 1
ATOM 1984 C C . TYR A 1 249 ? 20.359 7.043 16.578 1 95.19 249 TYR A C 1
ATOM 1986 O O . TYR A 1 249 ? 20.094 8.133 16.078 1 95.19 249 TYR A O 1
ATOM 1994 N N . ASN A 1 250 ? 19.594 6.496 17.531 1 95.31 250 ASN A N 1
ATOM 1995 C CA . ASN A 1 250 ? 18.422 7.207 18.031 1 95.31 250 ASN A CA 1
ATOM 1996 C C . ASN A 1 250 ? 18.75 7.965 19.312 1 95.31 250 ASN A C 1
ATOM 1998 O O . ASN A 1 250 ? 17.844 8.516 19.953 1 95.31 250 ASN A O 1
ATOM 2002 N N . SER A 1 251 ? 20 7.977 19.703 1 94.69 251 SER A N 1
ATOM 2003 C CA . SER A 1 251 ? 20.406 8.82 20.828 1 94.69 251 SER A CA 1
ATOM 2004 C C . SER A 1 251 ? 20.344 10.297 20.453 1 94.69 251 SER A C 1
ATOM 2006 O O . SER A 1 251 ? 20.562 10.664 19.297 1 94.69 251 SER A O 1
ATOM 2008 N N . ASN A 1 252 ? 20.109 11.148 21.469 1 92.75 252 ASN A N 1
ATOM 2009 C CA . ASN A 1 252 ? 20.016 12.586 21.25 1 92.75 252 ASN A CA 1
ATOM 2010 C C . ASN A 1 252 ? 21.281 13.148 20.641 1 92.75 252 ASN A C 1
ATOM 2012 O O . ASN A 1 252 ? 21.234 14.047 19.797 1 92.75 252 ASN A O 1
ATOM 2016 N N . LEU A 1 253 ? 22.359 12.586 21 1 94.56 253 LEU A N 1
ATOM 2017 C CA . LEU A 1 253 ? 23.641 13.07 20.531 1 94.56 253 LEU A CA 1
ATOM 2018 C C . LEU A 1 253 ? 23.812 12.828 19.031 1 94.56 253 LEU A C 1
ATOM 2020 O O . LEU A 1 253 ? 24.172 13.742 18.281 1 94.56 253 LEU A O 1
ATOM 2024 N N . ILE A 1 254 ? 23.609 11.609 18.609 1 94.06 254 ILE A N 1
ATOM 2025 C CA . ILE A 1 254 ? 23.781 11.273 17.203 1 94.06 254 ILE A CA 1
ATOM 2026 C C . ILE A 1 254 ? 22.766 12.031 16.359 1 94.06 254 ILE A C 1
ATOM 2028 O O . ILE A 1 254 ? 23.109 12.578 15.305 1 94.06 254 ILE A O 1
ATOM 2032 N N . LEU A 1 255 ? 21.562 12.086 16.797 1 93.44 255 LEU A N 1
ATOM 2033 C CA . LEU A 1 255 ? 20.531 12.812 16.062 1 93.44 255 LEU A CA 1
ATOM 2034 C C . LEU A 1 255 ? 20.891 14.289 15.945 1 93.44 255 LEU A C 1
ATOM 2036 O O . LEU A 1 255 ? 20.594 14.922 14.93 1 93.44 255 LEU A O 1
ATOM 2040 N N . PHE A 1 256 ? 21.516 14.812 16.984 1 93.94 256 PHE A N 1
ATOM 2041 C CA . PHE A 1 256 ? 21.984 16.188 16.938 1 93.94 256 PHE A CA 1
ATOM 2042 C C . PHE A 1 256 ? 23.016 16.375 15.836 1 93.94 256 PHE A C 1
ATOM 2044 O O . PHE A 1 256 ? 22.938 17.312 15.047 1 93.94 256 PHE A O 1
ATOM 2051 N N . PHE A 1 257 ? 23.953 15.484 15.742 1 93.88 257 PHE A N 1
ATOM 2052 C CA . PHE A 1 257 ? 25.031 15.609 14.766 1 93.88 257 PHE A CA 1
ATOM 2053 C C . PHE A 1 257 ? 24.5 15.43 13.344 1 93.88 257 PHE A C 1
ATOM 2055 O O . PHE A 1 257 ? 24.969 16.078 12.414 1 93.88 257 PHE A O 1
ATOM 2062 N N . ILE A 1 258 ? 23.547 14.5 13.188 1 92 258 ILE A N 1
ATOM 2063 C CA . ILE A 1 258 ? 22.953 14.312 11.867 1 92 258 ILE A CA 1
ATOM 2064 C C . ILE A 1 258 ? 22.203 15.57 11.453 1 92 258 ILE A C 1
ATOM 2066 O O . ILE A 1 258 ? 22.25 15.977 10.281 1 92 258 ILE A O 1
ATOM 2070 N N . ARG A 1 259 ? 21.516 16.172 12.383 1 92.75 259 ARG A N 1
ATOM 2071 C CA . ARG A 1 259 ? 20.844 17.422 12.133 1 92.75 259 ARG A CA 1
ATOM 2072 C C . ARG A 1 259 ? 21.828 18.5 11.695 1 92.75 259 ARG A C 1
ATOM 2074 O O . ARG A 1 259 ? 21.562 19.25 10.75 1 92.75 259 ARG A O 1
ATOM 2081 N N . GLN A 1 260 ? 22.969 18.562 12.367 1 92.62 260 GLN A N 1
ATOM 2082 C CA . GLN A 1 260 ? 23.984 19.531 12.016 1 92.62 260 GLN A CA 1
ATOM 2083 C C . GLN A 1 260 ? 24.578 19.25 10.633 1 92.62 260 GLN A C 1
ATOM 2085 O O . GLN A 1 260 ? 24.859 20.172 9.867 1 92.62 260 GLN A O 1
ATOM 2090 N N . TYR A 1 261 ? 24.781 18 10.391 1 91.56 261 TYR A N 1
ATOM 2091 C CA . TYR A 1 261 ? 25.281 17.625 9.078 1 91.56 261 TYR A CA 1
ATOM 2092 C C . TYR A 1 261 ? 24.344 18.109 7.977 1 91.56 261 TYR A C 1
ATOM 2094 O O . TYR A 1 261 ? 24.781 18.688 6.98 1 91.56 261 TYR A O 1
ATOM 2102 N N . ASP A 1 262 ? 22.984 17.859 8.133 1 90.12 262 ASP A N 1
ATOM 2103 C CA . ASP A 1 262 ? 22 18.297 7.148 1 90.12 262 ASP A CA 1
ATOM 2104 C C . ASP A 1 262 ? 21.984 19.828 7.02 1 90.12 262 ASP A C 1
ATOM 2106 O O . ASP A 1 262 ? 21.812 20.359 5.926 1 90.12 262 ASP A O 1
ATOM 2110 N N . LYS A 1 263 ? 22.156 20.453 8.109 1 88.56 263 LYS A N 1
ATOM 2111 C CA . LYS A 1 263 ? 22.188 21.922 8.133 1 88.56 263 LYS A CA 1
ATOM 2112 C C . LYS A 1 263 ? 23.344 22.469 7.309 1 88.56 263 LYS A C 1
ATOM 2114 O O . LYS A 1 263 ? 23.156 23.328 6.453 1 88.56 263 LYS A O 1
ATOM 2119 N N . PHE A 1 264 ? 24.5 21.922 7.465 1 89.38 264 PHE A N 1
ATOM 2120 C CA . PHE A 1 264 ? 25.703 22.531 6.93 1 89.38 264 PHE A CA 1
ATOM 2121 C C . PHE A 1 264 ? 26.016 21.984 5.539 1 89.38 264 PHE A C 1
ATOM 2123 O O . PHE A 1 264 ? 26.609 22.688 4.711 1 89.38 264 PHE A O 1
ATOM 2130 N N . PHE A 1 265 ? 25.531 20.75 5.219 1 86.81 265 PHE A N 1
ATOM 2131 C CA . PHE A 1 265 ? 26.047 20.141 4 1 86.81 265 PHE A CA 1
ATOM 2132 C C . PHE A 1 265 ? 24.906 19.875 3.016 1 86.81 265 PHE A C 1
ATOM 2134 O O . PHE A 1 265 ? 25.156 19.719 1.814 1 86.81 265 PHE A O 1
ATOM 2141 N N . LYS A 1 266 ? 23.688 19.734 3.398 1 82.94 266 LYS A N 1
ATOM 2142 C CA . LYS A 1 266 ? 22.609 19.375 2.48 1 82.94 266 LYS A CA 1
ATOM 2143 C C . LYS A 1 266 ? 21.703 20.578 2.209 1 82.94 266 LYS A C 1
ATOM 2145 O O . LYS A 1 266 ? 21.266 20.781 1.074 1 82.94 266 LYS A O 1
ATOM 2150 N N . GLY A 1 267 ? 21.516 21.469 3.129 1 82.81 267 GLY A N 1
ATOM 2151 C CA . GLY A 1 267 ? 20.547 22.547 2.996 1 82.81 267 GLY A CA 1
ATOM 2152 C C . GLY A 1 267 ? 19.109 22.047 2.922 1 82.81 267 GLY A C 1
ATOM 2153 O O . GLY A 1 267 ? 18.859 20.844 3.012 1 82.81 267 GLY A O 1
ATOM 2154 N N . LYS A 1 268 ? 18.219 22.891 2.793 1 79.19 268 LYS A N 1
ATOM 2155 C CA . LYS A 1 268 ? 16.797 22.578 2.865 1 79.19 268 LYS A CA 1
ATOM 2156 C C . LYS A 1 268 ? 16.328 21.844 1.611 1 79.19 268 LYS A C 1
ATOM 2158 O O . LYS A 1 268 ? 15.453 20.984 1.679 1 79.19 268 LYS A O 1
ATOM 2163 N N . LYS A 1 269 ? 16.906 22.219 0.442 1 66.31 269 LYS A N 1
ATOM 2164 C CA . LYS A 1 269 ? 16.406 21.688 -0.818 1 66.31 269 LYS A CA 1
ATOM 2165 C C . LYS A 1 269 ? 17.141 20.422 -1.22 1 66.31 269 LYS A C 1
ATOM 2167 O O . LYS A 1 269 ? 16.828 19.812 -2.246 1 66.31 269 LYS A O 1
ATOM 2172 N N . SER A 1 270 ? 18.156 20.109 -0.399 1 56.28 270 SER A N 1
ATOM 2173 C CA . SER A 1 270 ? 18.969 19 -0.9 1 56.28 270 SER A CA 1
ATOM 2174 C C . SER A 1 270 ? 18.172 17.703 -0.928 1 56.28 270 SER A C 1
ATOM 2176 O O . SER A 1 270 ? 18.734 16.625 -1.072 1 56.28 270 SER A O 1
ATOM 2178 N N . ARG A 1 271 ? 17.078 17.422 -0.335 1 49.81 271 ARG A N 1
ATOM 2179 C CA . ARG A 1 271 ? 16.703 16.047 -0.595 1 49.81 271 ARG A CA 1
ATOM 2180 C C . ARG A 1 271 ? 16.656 15.758 -2.092 1 49.81 271 ARG A C 1
ATOM 2182 O O . ARG A 1 271 ? 15.906 16.406 -2.83 1 49.81 271 ARG A O 1
ATOM 2189 N N . THR A 1 272 ? 17.766 15.391 -2.605 1 41.19 272 THR A N 1
ATOM 2190 C CA . THR A 1 272 ? 18 14.766 -3.902 1 41.19 272 THR A CA 1
ATOM 2191 C C . THR A 1 272 ? 16.812 13.898 -4.316 1 41.19 272 THR A C 1
ATOM 2193 O O . THR A 1 272 ? 16.328 13.094 -3.521 1 41.19 272 THR A O 1
ATOM 2196 N N . ASN A 1 273 ? 15.938 14.414 -5.168 1 34.34 273 ASN A N 1
ATOM 2197 C CA . ASN A 1 273 ? 15.141 13.562 -6.055 1 34.34 273 ASN A CA 1
ATOM 2198 C C . ASN A 1 273 ? 15.898 12.289 -6.426 1 34.34 273 ASN A C 1
ATOM 2200 O O . ASN A 1 273 ? 17.109 12.32 -6.645 1 34.34 273 ASN A O 1
ATOM 2204 N N . MET B 1 1 ? -29.984 -24.641 -22.297 1 29.52 1 MET B N 1
ATOM 2205 C CA . MET B 1 1 ? -29.781 -23.297 -22.875 1 29.52 1 MET B CA 1
ATOM 2206 C C . MET B 1 1 ? -28.562 -22.625 -22.25 1 29.52 1 MET B C 1
ATOM 2208 O O . MET B 1 1 ? -28.453 -22.562 -21.016 1 29.52 1 MET B O 1
ATOM 2212 N N . GLY B 1 2 ? -27.344 -22.656 -22.875 1 33.78 2 GLY B N 1
ATOM 2213 C CA . GLY B 1 2 ? -26.031 -22.312 -22.391 1 33.78 2 GLY B CA 1
ATOM 2214 C C . GLY B 1 2 ? -25.953 -20.922 -21.781 1 33.78 2 GLY B C 1
ATOM 2215 O O . GLY B 1 2 ? -26.281 -19.938 -22.438 1 33.78 2 GLY B O 1
ATOM 2216 N N . LYS B 1 3 ? -26.281 -20.734 -20.578 1 45.19 3 LYS B N 1
ATOM 2217 C CA . LYS B 1 3 ? -26.281 -19.391 -20 1 45.19 3 LYS B CA 1
ATOM 2218 C C . LYS B 1 3 ? -25.125 -18.562 -20.531 1 45.19 3 LYS B C 1
ATOM 2220 O O . LYS B 1 3 ? -23.953 -18.953 -20.406 1 45.19 3 LYS B O 1
ATOM 2225 N N . THR B 1 4 ? -25.359 -17.922 -21.625 1 46.59 4 THR B N 1
ATOM 2226 C CA . THR B 1 4 ? -24.406 -17 -22.266 1 46.59 4 THR B CA 1
ATOM 2227 C C . THR B 1 4 ? -23.672 -16.172 -21.219 1 46.59 4 THR B C 1
ATOM 2229 O O . THR B 1 4 ? -24.281 -15.523 -20.375 1 46.59 4 THR B O 1
ATOM 2232 N N . ALA B 1 5 ? -22.453 -16.484 -20.969 1 60.41 5 ALA B N 1
ATOM 2233 C CA . ALA B 1 5 ? -21.578 -15.812 -20.031 1 60.41 5 ALA B CA 1
ATOM 2234 C C . ALA B 1 5 ? -21.531 -14.312 -20.312 1 60.41 5 ALA B C 1
ATOM 2236 O O . ALA B 1 5 ? -21.469 -13.883 -21.469 1 60.41 5 ALA B O 1
ATOM 2237 N N . PHE B 1 6 ? -22.109 -13.438 -19.422 1 69.62 6 PHE B N 1
ATOM 2238 C CA . PHE B 1 6 ? -22.016 -11.992 -19.562 1 69.62 6 PHE B CA 1
ATOM 2239 C C . PHE B 1 6 ? -20.594 -11.57 -19.891 1 69.62 6 PHE B C 1
ATOM 2241 O O . PHE B 1 6 ? -19.625 -12.219 -19.453 1 69.62 6 PHE B O 1
ATOM 2248 N N . PRO B 1 7 ? -20.562 -10.625 -20.766 1 77.12 7 PRO B N 1
ATOM 2249 C CA . PRO B 1 7 ? -19.234 -10.148 -21.109 1 77.12 7 PRO B CA 1
ATOM 2250 C C . PRO B 1 7 ? -18.453 -9.617 -19.906 1 77.12 7 PRO B C 1
ATOM 2252 O O . PRO B 1 7 ? -19.047 -9.039 -19 1 77.12 7 PRO B O 1
ATOM 2255 N N . SER B 1 8 ? -17.234 -9.945 -19.828 1 87.19 8 SER B N 1
ATOM 2256 C CA . SER B 1 8 ? -16.344 -9.414 -18.797 1 87.19 8 SER B CA 1
ATOM 2257 C C . SER B 1 8 ? -16.172 -7.906 -18.969 1 87.19 8 SER B C 1
ATOM 2259 O O . SER B 1 8 ? -16.281 -7.375 -20.078 1 87.19 8 SER B O 1
ATOM 2261 N N . SER B 1 9 ? -16.047 -7.203 -17.906 1 92.69 9 SER B N 1
ATOM 2262 C CA . SER B 1 9 ? -15.828 -5.758 -17.922 1 92.69 9 SER B CA 1
ATOM 2263 C C . SER B 1 9 ? -14.375 -5.426 -18.234 1 92.69 9 SER B C 1
ATOM 2265 O O . SER B 1 9 ? -13.453 -5.93 -17.578 1 92.69 9 SER B O 1
ATOM 2267 N N . ILE B 1 10 ? -14.156 -4.633 -19.234 1 93 10 ILE B N 1
ATOM 2268 C CA . ILE B 1 10 ? -12.812 -4.188 -19.594 1 93 10 ILE B CA 1
ATOM 2269 C C . ILE B 1 10 ? -12.414 -3.004 -18.719 1 93 10 ILE B C 1
ATOM 2271 O O . ILE B 1 10 ? -13.117 -1.995 -18.656 1 93 10 ILE B O 1
ATOM 2275 N N . ILE B 1 11 ? -11.297 -3.125 -18.062 1 92.62 11 ILE B N 1
ATOM 2276 C CA . ILE B 1 11 ? -10.805 -2.109 -17.141 1 92.62 11 ILE B CA 1
ATOM 2277 C C . ILE B 1 11 ? -9.82 -1.19 -17.859 1 92.62 11 ILE B C 1
ATOM 2279 O O . ILE B 1 11 ? -8.961 -1.659 -18.609 1 92.62 11 ILE B O 1
ATOM 2283 N N . LYS B 1 12 ? -10.016 0.058 -17.703 1 88.31 12 LYS B N 1
ATOM 2284 C CA . LYS B 1 12 ? -9.117 1.107 -18.172 1 88.31 12 LYS B CA 1
ATOM 2285 C C . LYS B 1 12 ? -8.727 2.055 -17.031 1 88.31 12 LYS B C 1
ATOM 2287 O O . LYS B 1 12 ? -9.188 1.892 -15.906 1 88.31 12 LYS B O 1
ATOM 2292 N N . GLU B 1 13 ? -7.863 2.936 -17.312 1 87.75 13 GLU B N 1
ATOM 2293 C CA . GLU B 1 13 ? -7.488 3.922 -16.312 1 87.75 13 GLU B CA 1
ATOM 2294 C C . GLU B 1 13 ? -8.703 4.688 -15.805 1 87.75 13 GLU B C 1
ATOM 2296 O O . GLU B 1 13 ? -9.578 5.062 -16.594 1 87.75 13 GLU B O 1
ATOM 2301 N N . LYS B 1 14 ? -8.75 4.77 -14.531 1 82.62 14 LYS B N 1
ATOM 2302 C CA . LYS B 1 14 ? -9.867 5.504 -13.953 1 82.62 14 LYS B CA 1
ATOM 2303 C C . LYS B 1 14 ? -9.719 7.004 -14.172 1 82.62 14 LYS B C 1
ATOM 2305 O O . LYS B 1 14 ? -8.789 7.625 -13.656 1 82.62 14 LYS B O 1
ATOM 2310 N N . THR B 1 15 ? -10.57 7.547 -15.008 1 81.69 15 THR B N 1
ATOM 2311 C CA . THR B 1 15 ? -10.5 8.977 -15.289 1 81.69 15 THR B CA 1
ATOM 2312 C C . THR B 1 15 ? -11.711 9.703 -14.719 1 81.69 15 THR B C 1
ATOM 2314 O O . THR B 1 15 ? -11.703 10.93 -14.57 1 81.69 15 THR B O 1
ATOM 2317 N N . ASP B 1 16 ? -12.656 8.922 -14.398 1 87.56 16 ASP B N 1
ATOM 2318 C CA . ASP B 1 16 ? -13.883 9.539 -13.898 1 87.56 16 ASP B CA 1
ATOM 2319 C C . ASP B 1 16 ? -14.109 9.188 -12.43 1 87.56 16 ASP B C 1
ATOM 2321 O O . ASP B 1 16 ? -14.188 8.008 -12.078 1 87.56 16 ASP B O 1
ATOM 2325 N N . TYR B 1 17 ? -14.062 10.188 -11.617 1 94.5 17 TYR B N 1
ATOM 2326 C CA . TYR B 1 17 ? -14.344 10.062 -10.195 1 94.5 17 TYR B CA 1
ATOM 2327 C C . TYR B 1 17 ? -15.703 10.68 -9.852 1 94.5 17 TYR B C 1
ATOM 2329 O O . TYR B 1 17 ? -16.125 11.656 -10.469 1 94.5 17 TYR B O 1
ATOM 2337 N N . SER B 1 18 ? -16.406 10.125 -8.891 1 95.38 18 SER B N 1
ATOM 2338 C CA . SER B 1 18 ? -17.703 10.641 -8.453 1 95.38 18 SER B CA 1
ATOM 2339 C C . SER B 1 18 ? -17.562 12.047 -7.871 1 95.38 18 SER B C 1
ATOM 2341 O O . SER B 1 18 ? -18.484 12.859 -7.973 1 95.38 18 SER B O 1
ATOM 2343 N N . TYR B 1 19 ? -16.406 12.305 -7.27 1 97.94 19 TYR B N 1
ATOM 2344 C CA . TYR B 1 19 ? -16.109 13.586 -6.645 1 97.94 19 TYR B CA 1
ATOM 2345 C C . TYR B 1 19 ? -14.703 14.055 -7.016 1 97.94 19 TYR B C 1
ATOM 2347 O O . TYR B 1 19 ? -13.836 13.25 -7.344 1 97.94 19 TYR B O 1
ATOM 2355 N N . GLN B 1 20 ? -14.586 15.336 -6.984 1 98.06 20 GLN B N 1
ATOM 2356 C CA . GLN B 1 20 ? -13.234 15.867 -7.145 1 98.06 20 GLN B CA 1
ATOM 2357 C C . GLN B 1 20 ? -12.414 15.672 -5.875 1 98.06 20 GLN B C 1
ATOM 2359 O O . GLN B 1 20 ? -11.242 15.297 -5.941 1 98.06 20 GLN B O 1
ATOM 2364 N N . PHE B 1 21 ? -13.086 15.953 -4.715 1 98.69 21 PHE B N 1
ATOM 2365 C CA . PHE B 1 21 ? -12.398 15.805 -3.439 1 98.69 21 PHE B CA 1
ATOM 2366 C C . PHE B 1 21 ? -13.234 14.984 -2.465 1 98.69 21 PHE B C 1
ATOM 2368 O O . PHE B 1 21 ? -14.461 15.133 -2.412 1 98.69 21 PHE B O 1
ATOM 2375 N N . SER B 1 22 ? -12.648 14.078 -1.728 1 98.69 22 SER B N 1
ATOM 2376 C CA . SER B 1 22 ? -13.18 13.508 -0.495 1 98.69 22 SER B CA 1
ATOM 2377 C C . SER B 1 22 ? -12.508 14.109 0.732 1 98.69 22 SER B C 1
ATOM 2379 O O . SER B 1 22 ? -11.289 13.977 0.904 1 98.69 22 SER B O 1
ATOM 2381 N N . ILE B 1 23 ? -13.227 14.805 1.515 1 98.81 23 ILE B N 1
ATOM 2382 C CA . ILE B 1 23 ? -12.688 15.367 2.748 1 98.81 23 ILE B CA 1
ATOM 2383 C C . ILE B 1 23 ? -12.992 14.43 3.916 1 98.81 23 ILE B C 1
ATOM 2385 O O . ILE B 1 23 ? -14.164 14.188 4.234 1 98.81 23 ILE B O 1
ATOM 2389 N N . CYS B 1 24 ? -11.953 13.914 4.539 1 98.75 24 CYS B N 1
ATOM 2390 C CA . CYS B 1 24 ? -12.062 12.867 5.547 1 98.75 24 CYS B CA 1
ATOM 2391 C C . CYS B 1 24 ? -11.531 13.344 6.895 1 98.75 24 CYS B C 1
ATOM 2393 O O . CYS B 1 24 ? -10.414 13.859 6.98 1 98.75 24 CYS B O 1
ATOM 2395 N N . THR B 1 25 ? -12.352 13.109 7.969 1 98.31 25 THR B N 1
ATOM 2396 C CA . THR B 1 25 ? -11.969 13.633 9.273 1 98.31 25 THR B CA 1
ATOM 2397 C C . THR B 1 25 ? -12.359 12.664 10.383 1 98.31 25 THR B C 1
ATOM 2399 O O . THR B 1 25 ? -13.461 12.117 10.383 1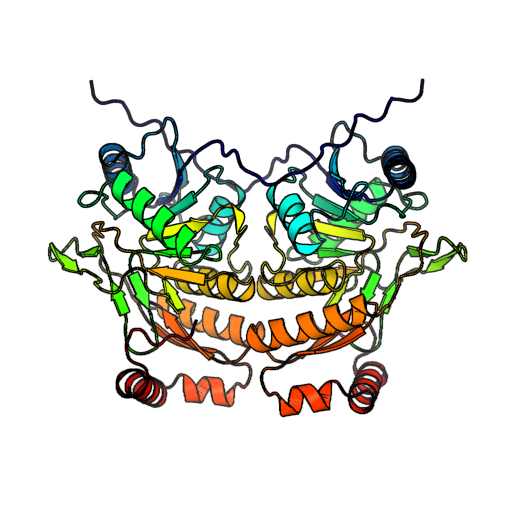 98.31 25 THR B O 1
ATOM 2402 N N . LEU B 1 26 ? -11.406 12.406 11.273 1 97.06 26 LEU B N 1
ATOM 2403 C CA . LEU B 1 26 ? -11.75 11.805 12.555 1 97.06 26 LEU B CA 1
ATOM 2404 C C . LEU B 1 26 ? -12.367 12.836 13.5 1 97.06 26 LEU B C 1
ATOM 2406 O O . LEU B 1 26 ? -11.734 13.844 13.82 1 97.06 26 LEU B O 1
ATOM 2410 N N . VAL B 1 27 ? -13.57 12.586 13.992 1 96.62 27 VAL B N 1
ATOM 2411 C CA . VAL B 1 27 ? -14.305 13.633 14.695 1 96.62 27 VAL B CA 1
ATOM 2412 C C . VAL B 1 27 ? -14.492 13.234 16.156 1 96.62 27 VAL B C 1
ATOM 2414 O O . VAL B 1 27 ? -15.039 12.172 16.453 1 96.62 27 VAL B O 1
ATOM 2417 N N . THR B 1 28 ? -13.977 14.039 17.016 1 95 28 THR B N 1
ATOM 2418 C CA . THR B 1 28 ? -14.234 13.867 18.453 1 95 28 THR B CA 1
ATOM 2419 C C . THR B 1 28 ? -15.133 14.977 18.969 1 95 28 THR B C 1
ATOM 2421 O O . THR B 1 28 ? -15.719 14.852 20.047 1 95 28 THR B O 1
ATOM 2424 N N . ASP B 1 29 ? -15.227 16.094 18.281 1 94.88 29 ASP B N 1
ATOM 2425 C CA . ASP B 1 29 ? -16 17.281 18.625 1 94.88 29 ASP B CA 1
ATOM 2426 C C . ASP B 1 29 ? -16.781 17.781 17.406 1 94.88 29 ASP B C 1
ATOM 2428 O O . ASP B 1 29 ? -16.234 18.469 16.547 1 94.88 29 ASP B O 1
ATOM 2432 N N . HIS B 1 30 ? -18.078 17.578 17.422 1 95.81 30 HIS B N 1
ATOM 2433 C CA . HIS B 1 30 ? -18.906 17.859 16.266 1 95.81 30 HIS B CA 1
ATOM 2434 C C . HIS B 1 30 ? -19.016 19.359 16.016 1 95.81 30 HIS B C 1
ATOM 2436 O O . HIS B 1 30 ? -19.156 19.797 14.867 1 95.81 30 HIS B O 1
ATOM 2442 N N . LYS B 1 31 ? -18.984 20.141 17.062 1 96.25 31 LYS B N 1
ATOM 2443 C CA . LYS B 1 31 ? -19.031 21.578 16.875 1 96.25 31 LYS B CA 1
ATOM 2444 C C . LYS B 1 31 ? -17.797 22.078 16.125 1 96.25 31 LYS B C 1
ATOM 2446 O O . LYS B 1 31 ? -17.922 22.844 15.164 1 96.25 31 LYS B O 1
ATOM 2451 N N . GLU B 1 32 ? -16.656 21.609 16.594 1 96.19 32 GLU B N 1
ATOM 2452 C CA . GLU B 1 32 ? -15.398 21.984 15.93 1 96.19 32 GLU B CA 1
ATOM 2453 C C . GLU B 1 32 ? -15.367 21.469 14.492 1 96.19 32 GLU B C 1
ATOM 2455 O O . GLU B 1 32 ? -14.906 22.172 13.594 1 96.19 32 GLU B O 1
ATOM 2460 N N . TYR B 1 33 ? -15.844 20.297 14.312 1 97.19 33 TYR B N 1
ATOM 2461 C CA . TYR B 1 33 ? -15.914 19.734 12.969 1 97.19 33 TYR B CA 1
ATOM 2462 C C . TYR B 1 33 ? -16.812 20.562 12.062 1 97.19 33 TYR B C 1
ATOM 2464 O O . TYR B 1 33 ? -16.469 20.828 10.906 1 97.19 33 TYR B O 1
ATOM 2472 N N . ASP B 1 34 ? -17.969 20.953 12.555 1 97.06 34 ASP B N 1
ATOM 2473 C CA . ASP B 1 34 ? -18.891 21.75 11.758 1 97.06 34 ASP B CA 1
ATOM 2474 C C . ASP B 1 34 ? -18.266 23.078 11.336 1 97.06 34 ASP B C 1
ATOM 2476 O O . ASP B 1 34 ? -18.484 23.547 10.219 1 97.06 34 ASP B O 1
ATOM 2480 N N . GLU B 1 35 ? -17.547 23.641 12.266 1 96.12 35 GLU B N 1
ATOM 2481 C CA . GLU B 1 35 ? -16.844 24.859 11.93 1 96.12 35 GLU B CA 1
ATOM 2482 C C . GLU B 1 35 ? -15.844 24.641 10.797 1 96.12 35 GLU B C 1
ATOM 2484 O O . GLU B 1 35 ? -15.766 25.438 9.859 1 96.12 35 GLU B O 1
ATOM 2489 N N . MET B 1 36 ? -15.094 23.562 10.898 1 97 36 MET B N 1
ATOM 2490 C CA . MET B 1 36 ? -14.133 23.203 9.867 1 97 36 MET B CA 1
ATOM 2491 C C . MET B 1 36 ? -14.828 22.953 8.531 1 97 36 MET B C 1
ATOM 2493 O O . MET B 1 36 ? -14.438 23.516 7.512 1 97 36 MET B O 1
ATOM 2497 N N . LYS B 1 37 ? -15.844 22.141 8.5 1 97.81 37 LYS B N 1
ATOM 2498 C CA . LYS B 1 37 ? -16.594 21.828 7.285 1 97.81 37 LYS B CA 1
ATOM 2499 C C . LYS B 1 37 ? -17.156 23.094 6.645 1 97.81 37 LYS B C 1
ATOM 2501 O O . LYS B 1 37 ? -17.078 23.266 5.426 1 97.81 37 LYS B O 1
ATOM 2506 N N . ASN B 1 38 ? -17.719 23.984 7.48 1 96.81 38 ASN B N 1
ATOM 2507 C CA . ASN B 1 38 ? -18.25 25.234 6.969 1 96.81 38 ASN B CA 1
ATOM 2508 C C . ASN B 1 38 ? -17.156 26.078 6.297 1 96.81 38 ASN B C 1
ATOM 2510 O O . ASN B 1 38 ? -17.391 26.688 5.262 1 96.81 38 ASN B O 1
ATOM 2514 N N . SER B 1 39 ? -16 26.109 6.93 1 96.94 39 SER B N 1
ATOM 2515 C CA . SER B 1 39 ? -14.891 26.844 6.336 1 96.94 39 SER B CA 1
ATOM 2516 C C . SER B 1 39 ? -14.492 26.25 4.984 1 96.94 39 SER B C 1
ATOM 2518 O O . SER B 1 39 ? -14.109 26.984 4.07 1 96.94 39 SER B O 1
ATOM 2520 N N . CYS B 1 40 ? -14.555 24.922 4.82 1 97.5 40 CYS B N 1
ATOM 2521 C CA . CYS B 1 40 ? -14.281 24.25 3.549 1 97.5 40 CYS B CA 1
ATOM 2522 C C . CYS B 1 40 ? -15.305 24.656 2.494 1 97.5 40 CYS B C 1
ATOM 2524 O O . CYS B 1 40 ? -14.938 24.984 1.361 1 97.5 40 CYS B O 1
ATOM 2526 N N . ILE B 1 41 ? -16.516 24.656 2.887 1 97.19 41 ILE B N 1
ATOM 2527 C CA . ILE B 1 41 ? -17.609 25 1.97 1 97.19 41 ILE B CA 1
ATOM 2528 C C . ILE B 1 41 ? -17.438 26.453 1.509 1 97.19 41 ILE B C 1
ATOM 2530 O O . ILE B 1 41 ? -17.547 26.734 0.314 1 97.19 41 ILE B O 1
ATOM 2534 N N . GLU B 1 42 ? -17.156 27.297 2.443 1 96.88 42 GLU B N 1
ATOM 2535 C CA . GLU B 1 42 ? -16.953 28.703 2.123 1 96.88 42 GLU B CA 1
ATOM 2536 C C . GLU B 1 42 ? -15.758 28.891 1.198 1 96.88 42 GLU B C 1
ATOM 2538 O O . GLU B 1 42 ? -15.727 29.812 0.384 1 96.88 42 GLU B O 1
ATOM 2543 N N . ALA B 1 43 ? -14.781 27.969 1.286 1 97.69 43 ALA B N 1
ATOM 2544 C CA . ALA B 1 43 ? -13.57 28.047 0.476 1 97.69 43 ALA B CA 1
ATOM 2545 C C . ALA B 1 43 ? -13.797 27.453 -0.91 1 97.69 43 ALA B C 1
ATOM 2547 O O . ALA B 1 43 ? -12.906 27.5 -1.765 1 97.69 43 ALA B O 1
ATOM 2548 N N . GLY B 1 44 ? -14.984 26.828 -1.188 1 97.56 44 GLY B N 1
ATOM 2549 C CA . GLY B 1 44 ? -15.32 26.359 -2.523 1 97.56 44 GLY B CA 1
ATOM 2550 C C . GLY B 1 44 ? -15.414 24.844 -2.621 1 97.56 44 GLY B C 1
ATOM 2551 O O . GLY B 1 44 ? -15.656 24.297 -3.701 1 97.56 44 GLY B O 1
ATOM 2552 N N . PHE B 1 45 ? -15.188 24.141 -1.516 1 97.81 45 PHE B N 1
ATOM 2553 C CA . PHE B 1 45 ? -15.344 22.688 -1.504 1 97.81 45 PHE B CA 1
ATOM 2554 C C . PHE B 1 45 ? -16.797 22.297 -1.288 1 97.81 45 PHE B C 1
ATOM 2556 O O . PHE B 1 45 ? -17.156 21.781 -0.228 1 97.81 45 PHE B O 1
ATOM 2563 N N . LEU B 1 46 ? -17.562 22.422 -2.312 1 96.31 46 LEU B N 1
ATOM 2564 C CA . LEU B 1 46 ? -19 22.297 -2.23 1 96.31 46 LEU B CA 1
ATOM 2565 C C . LEU B 1 46 ? -19.438 20.828 -2.316 1 96.31 46 LEU B C 1
ATOM 2567 O O . LEU B 1 46 ? -18.719 20.016 -2.896 1 96.31 46 LEU B O 1
ATOM 2571 N N . GLU B 1 47 ? -20.578 20.547 -1.844 1 93.88 47 GLU B N 1
ATOM 2572 C CA . GLU B 1 47 ? -21.047 19.188 -1.68 1 93.88 47 GLU B CA 1
ATOM 2573 C C . GLU B 1 47 ? -21.531 18.609 -3.002 1 93.88 47 GLU B C 1
ATOM 2575 O O . GLU B 1 47 ? -21.828 17.406 -3.096 1 93.88 47 GLU B O 1
ATOM 2580 N N . ASP B 1 48 ? -21.609 19.406 -4.012 1 93.62 48 ASP B N 1
ATOM 2581 C CA . ASP B 1 48 ? -22 18.906 -5.32 1 93.62 48 ASP B CA 1
ATOM 2582 C C . ASP B 1 48 ? -20.875 18.094 -5.965 1 93.62 48 ASP B C 1
ATOM 2584 O O . ASP B 1 48 ? -21.125 17.203 -6.773 1 93.62 48 ASP B O 1
ATOM 2588 N N . ASP B 1 49 ? -19.688 18.422 -5.605 1 96 49 ASP B N 1
ATOM 2589 C CA . ASP B 1 49 ? -18.609 17.641 -6.211 1 96 49 ASP B CA 1
ATOM 2590 C C . ASP B 1 49 ? -17.547 17.281 -5.18 1 96 49 ASP B C 1
ATOM 2592 O O . ASP B 1 49 ? -16.422 16.922 -5.539 1 96 49 ASP B O 1
ATOM 2596 N N . CYS B 1 50 ? -17.812 17.5 -3.918 1 97.94 50 CYS B N 1
ATOM 2597 C CA . CYS B 1 50 ? -17 17 -2.811 1 97.94 50 CYS B CA 1
ATOM 2598 C C . CYS B 1 50 ? -17.828 16.125 -1.875 1 97.94 50 CYS B C 1
ATOM 2600 O O . CYS B 1 50 ? -19.016 16.391 -1.657 1 97.94 50 CYS B O 1
ATOM 2602 N N . GLU B 1 51 ? -17.266 15.109 -1.382 1 98.12 51 GLU B N 1
ATOM 2603 C CA . GLU B 1 51 ? -17.906 14.344 -0.309 1 98.12 51 GLU B CA 1
ATOM 2604 C C . GLU B 1 51 ? -17.172 14.539 1.014 1 98.12 51 GLU B C 1
ATOM 2606 O O . GLU B 1 51 ? -15.953 14.75 1.03 1 98.12 51 GLU B O 1
ATOM 2611 N N . TYR B 1 52 ? -17.938 14.562 2.084 1 98.56 52 TYR B N 1
ATOM 2612 C CA . TYR B 1 52 ? -17.422 14.68 3.441 1 98.56 52 TYR B CA 1
ATOM 2613 C C . TYR B 1 52 ? -17.625 13.383 4.215 1 98.56 52 TYR B C 1
ATOM 2615 O O . TYR B 1 52 ? -18.75 12.969 4.465 1 98.56 52 TYR B O 1
ATOM 2623 N N . LEU B 1 53 ? -16.516 12.68 4.52 1 98.12 53 LEU B N 1
ATOM 2624 C CA . LEU B 1 53 ? -16.5 11.406 5.23 1 98.12 53 LEU B CA 1
ATOM 2625 C C . LEU B 1 53 ? -15.961 11.57 6.645 1 98.12 53 LEU B C 1
ATOM 2627 O O . LEU B 1 53 ? -14.906 12.18 6.84 1 98.12 53 LEU B O 1
ATOM 2631 N N . ILE B 1 54 ? -16.688 11.031 7.641 1 97.75 54 ILE B N 1
ATOM 2632 C CA . ILE B 1 54 ? -16.188 11.18 9 1 97.75 54 ILE B CA 1
ATOM 2633 C C . ILE B 1 54 ? -16.172 9.82 9.703 1 97.75 54 ILE B C 1
ATOM 2635 O O . ILE B 1 54 ? -16.938 8.922 9.328 1 97.75 54 ILE B O 1
ATOM 2639 N N . ILE B 1 55 ? -15.289 9.633 10.539 1 96.12 55 ILE B N 1
ATOM 2640 C CA . ILE B 1 55 ? -15.352 8.617 11.594 1 96.12 55 ILE B CA 1
ATOM 2641 C C . ILE B 1 55 ? -15.688 9.273 12.922 1 96.12 55 ILE B C 1
ATOM 2643 O O . ILE B 1 55 ? -14.969 10.156 13.391 1 96.12 55 ILE B O 1
ATOM 2647 N N . ASP B 1 56 ? -16.812 8.867 13.516 1 94.62 56 ASP B N 1
ATOM 2648 C CA . ASP B 1 56 ? -17.312 9.508 14.727 1 94.62 56 ASP B CA 1
ATOM 2649 C C . ASP B 1 56 ? -16.719 8.859 15.977 1 94.62 56 ASP B C 1
ATOM 2651 O O . ASP B 1 56 ? -17.156 7.797 16.406 1 94.62 56 ASP B O 1
ATOM 2655 N N . ASN B 1 57 ? -15.734 9.531 16.516 1 93.75 57 ASN B N 1
ATOM 2656 C CA . ASN B 1 57 ? -15.078 9.086 17.734 1 93.75 57 ASN B CA 1
ATOM 2657 C C . ASN B 1 57 ? -15.555 9.891 18.953 1 93.75 57 ASN B C 1
ATOM 2659 O O . ASN B 1 57 ? -14.875 9.922 19.984 1 93.75 57 ASN B O 1
ATOM 2663 N N . SER B 1 58 ? -16.656 10.547 18.844 1 92.12 58 SER B N 1
ATOM 2664 C CA . SER B 1 58 ? -17.109 11.461 19.891 1 92.12 58 SER B CA 1
ATOM 2665 C C . SER B 1 58 ? -17.609 10.703 21.109 1 92.12 58 SER B C 1
ATOM 2667 O O . SER B 1 58 ? -17.609 11.234 22.219 1 92.12 58 SER B O 1
ATOM 2669 N N . THR B 1 59 ? -18.109 9.477 20.969 1 88 59 THR B N 1
ATOM 2670 C CA . THR B 1 59 ? -18.625 8.711 22.109 1 88 59 THR B CA 1
ATOM 2671 C C . THR B 1 59 ? -17.609 7.652 22.531 1 88 59 THR B C 1
ATOM 2673 O O . THR B 1 59 ? -17.922 6.793 23.359 1 88 59 THR B O 1
ATOM 2676 N N . GLY B 1 60 ? -16.438 7.707 22.156 1 78.25 60 GLY B N 1
ATOM 2677 C CA . GLY B 1 60 ? -15.344 6.789 22.438 1 78.25 60 GLY B CA 1
ATOM 2678 C C . GLY B 1 60 ? -14.5 6.457 21.219 1 78.25 60 GLY B C 1
ATOM 2679 O O . GLY B 1 60 ? -15.016 6.426 20.109 1 78.25 60 GLY B O 1
ATOM 2680 N N . ASN B 1 61 ? -13.258 6.418 21.469 1 65.69 61 ASN B N 1
ATOM 2681 C CA . ASN B 1 61 ? -12.32 6.145 20.391 1 65.69 61 ASN B CA 1
ATOM 2682 C C . ASN B 1 61 ? -12.445 4.707 19.891 1 65.69 61 ASN B C 1
ATOM 2684 O O . ASN B 1 61 ? -11.625 3.854 20.234 1 65.69 61 ASN B O 1
ATOM 2688 N N . SER B 1 62 ? -13.398 4.5 19.062 1 76.25 62 SER B N 1
ATOM 2689 C CA . SER B 1 62 ? -13.656 3.158 18.547 1 76.25 62 SER B CA 1
ATOM 2690 C C . SER B 1 62 ? -12.703 2.807 17.406 1 76.25 62 SER B C 1
ATOM 2692 O O . SER B 1 62 ? -12.281 1.655 17.281 1 76.25 62 SER B O 1
ATOM 2694 N N . ILE B 1 63 ? -12.242 3.791 16.672 1 92.25 63 ILE B N 1
ATOM 2695 C CA . ILE B 1 63 ? -11.359 3.572 15.531 1 92.25 63 ILE B CA 1
ATOM 2696 C C . ILE B 1 63 ? -10.188 4.555 15.594 1 92.25 63 ILE B C 1
ATOM 2698 O O . ILE B 1 63 ? -10.398 5.77 15.641 1 92.25 63 ILE B O 1
ATOM 2702 N N . ASP B 1 64 ? -8.984 4.027 15.664 1 95.38 64 ASP B N 1
ATOM 2703 C CA . ASP B 1 64 ? -7.82 4.902 15.734 1 95.38 64 ASP B CA 1
ATOM 2704 C C . ASP B 1 64 ? -7.457 5.453 14.359 1 95.38 64 ASP B C 1
ATOM 2706 O O . ASP B 1 64 ? -8.203 5.262 13.391 1 95.38 64 ASP B O 1
ATOM 2710 N N . ALA B 1 65 ? -6.414 6.215 14.266 1 96.81 65 ALA B N 1
ATOM 2711 C CA . ALA B 1 65 ? -6.09 6.93 13.031 1 96.81 65 ALA B CA 1
ATOM 2712 C C . ALA B 1 65 ? -5.652 5.965 11.938 1 96.81 65 ALA B C 1
ATOM 2714 O O . ALA B 1 65 ? -5.996 6.145 10.766 1 96.81 65 ALA B O 1
ATOM 2715 N N . TYR B 1 66 ? -4.883 4.93 12.297 1 97.94 66 TYR B N 1
ATOM 2716 C CA . TYR B 1 66 ? -4.41 3.984 11.289 1 97.94 66 TYR B CA 1
ATOM 2717 C C . TYR B 1 66 ? -5.578 3.242 10.648 1 97.94 66 TYR B C 1
ATOM 2719 O O . TYR B 1 66 ? -5.711 3.221 9.43 1 97.94 66 TYR B O 1
ATOM 2727 N N . ARG B 1 67 ? -6.441 2.699 11.484 1 96.38 67 ARG B N 1
ATOM 2728 C CA . ARG B 1 67 ? -7.625 2.008 10.977 1 96.38 67 ARG B CA 1
ATOM 2729 C C . ARG B 1 67 ? -8.562 2.979 10.266 1 96.38 67 ARG B C 1
ATOM 2731 O O . ARG B 1 67 ? -9.062 2.68 9.18 1 96.38 67 ARG B O 1
ATOM 2738 N N . GLY B 1 68 ? -8.805 4.098 10.844 1 97.19 68 GLY B N 1
ATOM 2739 C CA . GLY B 1 68 ? -9.703 5.082 10.266 1 97.19 68 GLY B CA 1
ATOM 2740 C C . GLY B 1 68 ? -9.25 5.59 8.914 1 97.19 68 GLY B C 1
ATOM 2741 O O . GLY B 1 68 ? -10.047 5.664 7.973 1 97.19 68 GLY B O 1
ATOM 2742 N N . LEU B 1 69 ? -8.008 5.977 8.766 1 98.19 69 LEU B N 1
ATOM 2743 C CA . LEU B 1 69 ? -7.5 6.484 7.5 1 98.19 69 LEU B CA 1
ATOM 2744 C C . LEU B 1 69 ? -7.523 5.398 6.43 1 98.19 69 LEU B C 1
ATOM 2746 O O . LEU B 1 69 ? -7.781 5.68 5.258 1 98.19 69 LEU B O 1
ATOM 2750 N N . ASN B 1 70 ? -7.227 4.16 6.855 1 97.75 70 ASN B N 1
ATOM 2751 C CA . ASN B 1 70 ? -7.355 3.07 5.895 1 97.75 70 ASN B CA 1
ATOM 2752 C C . ASN B 1 70 ? -8.789 2.943 5.379 1 97.75 70 ASN B C 1
ATOM 2754 O O . ASN B 1 70 ? -9.008 2.715 4.191 1 97.75 70 ASN B O 1
ATOM 2758 N N . LEU B 1 71 ? -9.75 3.098 6.258 1 96.88 71 LEU B N 1
ATOM 2759 C CA . LEU B 1 71 ? -11.141 3.061 5.836 1 96.88 71 LEU B CA 1
ATOM 2760 C C . LEU B 1 71 ? -11.453 4.219 4.891 1 96.88 71 LEU B C 1
ATOM 2762 O O . LEU B 1 71 ? -12.148 4.035 3.887 1 96.88 71 LEU B O 1
ATOM 2766 N N . PHE B 1 72 ? -10.945 5.438 5.199 1 98.06 72 PHE B N 1
ATOM 2767 C CA . PHE B 1 72 ? -11.117 6.582 4.309 1 98.06 72 PHE B CA 1
ATOM 2768 C C . PHE B 1 72 ? -10.523 6.293 2.934 1 98.06 72 PHE B C 1
ATOM 2770 O O . PHE B 1 72 ? -11.195 6.484 1.914 1 98.06 72 PHE B O 1
ATOM 2777 N N . LEU B 1 73 ? -9.305 5.75 2.898 1 97.81 73 LEU B N 1
ATOM 2778 C CA . LEU B 1 73 ? -8.594 5.523 1.646 1 97.81 73 LEU B CA 1
ATOM 2779 C C . LEU B 1 73 ? -9.281 4.445 0.816 1 97.81 73 LEU B C 1
ATOM 2781 O O . LEU B 1 73 ? -9.266 4.5 -0.416 1 97.81 73 LEU B O 1
ATOM 2785 N N . GLN B 1 74 ? -9.906 3.518 1.498 1 95.06 74 GLN B N 1
ATOM 2786 C CA . GLN B 1 74 ? -10.578 2.406 0.832 1 95.06 74 GLN B CA 1
ATOM 2787 C C . GLN B 1 74 ? -11.914 2.848 0.24 1 95.06 74 GLN B C 1
ATOM 2789 O O . GLN B 1 74 ? -12.328 2.346 -0.806 1 95.06 74 GLN B O 1
ATOM 2794 N N . GLN B 1 75 ? -12.562 3.805 0.854 1 95.5 75 GLN B N 1
ATOM 2795 C CA . GLN B 1 75 ? -13.969 4.031 0.538 1 95.5 75 GLN B CA 1
ATOM 2796 C C . GLN B 1 75 ? -14.172 5.375 -0.157 1 95.5 75 GLN B C 1
ATOM 2798 O O . GLN B 1 75 ? -15.219 5.621 -0.755 1 95.5 75 GLN B O 1
ATOM 2803 N N . ALA B 1 76 ? -13.18 6.281 -0.037 1 97 76 ALA B N 1
ATOM 2804 C CA . ALA B 1 76 ? -13.305 7.598 -0.658 1 97 76 ALA B CA 1
ATOM 2805 C C . ALA B 1 76 ? -13.484 7.477 -2.168 1 97 76 ALA B C 1
ATOM 2807 O O . ALA B 1 76 ? -12.82 6.66 -2.814 1 97 76 ALA B O 1
ATOM 2808 N N . LYS B 1 77 ? -14.289 8.336 -2.756 1 96.56 77 LYS B N 1
ATOM 2809 C CA . LYS B 1 77 ? -14.609 8.266 -4.176 1 96.56 77 LYS B CA 1
ATOM 2810 C C . LYS B 1 77 ? -14.109 9.508 -4.914 1 96.56 77 LYS B C 1
ATOM 2812 O O . LYS B 1 77 ? -14.414 9.695 -6.094 1 96.56 77 LYS B O 1
ATOM 2817 N N . GLY B 1 78 ? -13.406 10.375 -4.215 1 98.06 78 GLY B N 1
ATOM 2818 C CA . GLY B 1 78 ? -12.828 11.562 -4.82 1 98.06 78 GLY B CA 1
ATOM 2819 C C . GLY B 1 78 ? -11.539 11.281 -5.574 1 98.06 78 GLY B C 1
ATOM 2820 O O . GLY B 1 78 ? -10.781 10.383 -5.199 1 98.06 78 GLY B O 1
ATOM 2821 N N . LYS B 1 79 ? -11.281 12.109 -6.555 1 98.12 79 LYS B N 1
ATOM 2822 C CA . LYS B 1 79 ? -10.016 12.031 -7.277 1 98.12 79 LYS B CA 1
ATOM 2823 C C . LYS B 1 79 ? -8.836 12.305 -6.352 1 98.12 79 LYS B C 1
ATOM 2825 O O . LYS B 1 79 ? -7.781 11.688 -6.48 1 98.12 79 LYS B O 1
ATOM 2830 N N . TYR B 1 80 ? -9.078 13.211 -5.445 1 98.75 80 TYR B N 1
ATOM 2831 C CA . TYR B 1 80 ? -8.133 13.539 -4.383 1 98.75 80 TYR B CA 1
ATOM 2832 C C . TYR B 1 80 ? -8.773 13.344 -3.012 1 98.75 80 TYR B C 1
ATOM 2834 O O . TYR B 1 80 ? -9.906 13.773 -2.781 1 98.75 80 TYR B O 1
ATOM 2842 N N . ILE B 1 81 ? -8.031 12.711 -2.146 1 98.81 81 ILE B N 1
ATOM 2843 C CA . ILE B 1 81 ? -8.523 12.445 -0.797 1 98.81 81 ILE B CA 1
ATOM 2844 C C . ILE B 1 81 ? -7.816 13.359 0.198 1 98.81 81 ILE B C 1
ATOM 2846 O O . ILE B 1 81 ? -6.598 13.289 0.362 1 98.81 81 ILE B O 1
ATOM 2850 N N . ILE B 1 82 ? -8.578 14.227 0.801 1 98.88 82 ILE B N 1
ATOM 2851 C CA . ILE B 1 82 ? -8.047 15.117 1.831 1 98.88 82 ILE B CA 1
ATOM 2852 C C . ILE B 1 82 ? -8.305 14.516 3.211 1 98.88 82 ILE B C 1
ATOM 2854 O O . ILE B 1 82 ? -9.461 14.273 3.578 1 98.88 82 ILE B O 1
ATOM 2858 N N . ILE B 1 83 ? -7.301 14.25 3.947 1 98.81 83 ILE B N 1
ATOM 2859 C CA . ILE B 1 83 ? -7.363 13.828 5.34 1 98.81 83 ILE B CA 1
ATOM 2860 C C . ILE B 1 83 ? -6.918 14.977 6.25 1 98.81 83 ILE B C 1
ATOM 2862 O O . ILE B 1 83 ? -5.766 15.414 6.184 1 98.81 83 ILE B O 1
ATOM 2866 N N . CYS B 1 84 ? -7.844 15.414 7.098 1 98.31 84 CYS B N 1
ATOM 2867 C CA . CYS B 1 84 ? -7.477 16.594 7.875 1 98.31 84 CYS B CA 1
ATOM 2868 C C . CYS B 1 84 ? -8.078 16.516 9.273 1 98.31 84 CYS B C 1
ATOM 2870 O O . CYS B 1 84 ? -9.031 15.781 9.516 1 98.31 84 CYS B O 1
ATOM 2872 N N . HIS B 1 85 ? -7.453 17.25 10.148 1 97.44 85 HIS B N 1
ATOM 2873 C CA . HIS B 1 85 ? -7.973 17.391 11.508 1 97.44 85 HIS B CA 1
ATOM 2874 C C . HIS B 1 85 ? -9.258 18.219 11.516 1 97.44 85 HIS B C 1
ATOM 2876 O O . HIS B 1 85 ? -9.508 19 10.602 1 97.44 85 HIS B O 1
ATOM 2882 N N . GLN B 1 86 ? -10.023 18.062 12.57 1 97.06 86 GLN B N 1
ATOM 2883 C CA . GLN B 1 86 ? -11.289 18.781 12.688 1 97.06 86 GLN B CA 1
ATOM 2884 C C . GLN B 1 86 ? -11.062 20.219 13.125 1 97.06 86 GLN B C 1
ATOM 2886 O O . GLN B 1 86 ? -11.984 21.047 13.078 1 97.06 86 GLN B O 1
ATOM 2891 N N . ASP B 1 87 ? -9.789 20.562 13.523 1 96.31 87 ASP B N 1
ATOM 2892 C CA . ASP B 1 87 ? -9.547 21.891 14.07 1 96.31 87 ASP B CA 1
ATOM 2893 C C . ASP B 1 87 ? -8.742 22.75 13.086 1 96.31 87 ASP B C 1
ATOM 2895 O O . ASP B 1 87 ? -7.93 23.578 13.5 1 96.31 87 ASP B O 1
ATOM 2899 N N . ILE B 1 88 ? -8.938 22.484 11.852 1 96.69 88 ILE B N 1
ATOM 2900 C CA . ILE B 1 88 ? -8.344 23.375 10.859 1 96.69 88 ILE B CA 1
ATOM 2901 C C . ILE B 1 88 ? -9.422 24.312 10.289 1 96.69 88 ILE B C 1
ATOM 2903 O O . ILE B 1 88 ? -10.617 24.078 10.492 1 96.69 88 ILE B O 1
ATOM 2907 N N . GLY B 1 89 ? -9.016 25.422 9.648 1 95.81 89 GLY B N 1
ATOM 2908 C CA . GLY B 1 89 ? -9.875 26.344 8.922 1 95.81 89 GLY B CA 1
ATOM 2909 C C . GLY B 1 89 ? -9.328 26.719 7.562 1 95.81 89 GLY B C 1
ATOM 2910 O O . GLY B 1 89 ? -8.18 27.172 7.449 1 95.81 89 GLY B O 1
ATOM 2911 N N . MET B 1 90 ? -10.125 26.531 6.57 1 94.94 90 MET B N 1
ATOM 2912 C CA . MET B 1 90 ? -9.742 26.984 5.238 1 94.94 90 MET B CA 1
ATOM 2913 C C . MET B 1 90 ? -10.172 28.422 5 1 94.94 90 MET B C 1
ATOM 2915 O O . MET B 1 90 ? -10.953 28.703 4.086 1 94.94 90 MET B O 1
ATOM 2919 N N . ASN B 1 91 ? -9.547 29.312 5.711 1 90.19 91 ASN B N 1
ATOM 2920 C CA . ASN B 1 91 ? -9.938 30.719 5.727 1 90.19 91 ASN B CA 1
ATOM 2921 C C . ASN B 1 91 ? -8.977 31.578 4.91 1 90.19 91 ASN B C 1
ATOM 2923 O O . ASN B 1 91 ? -9.289 32.719 4.582 1 90.19 91 ASN B O 1
ATOM 2927 N N . ASP B 1 92 ? -7.883 31.078 4.559 1 92.75 92 ASP B N 1
ATOM 2928 C CA . ASP B 1 92 ? -6.875 31.844 3.822 1 92.75 92 ASP B CA 1
ATOM 2929 C C . ASP B 1 92 ? -6.953 31.547 2.326 1 92.75 92 ASP B C 1
ATOM 2931 O O . ASP B 1 92 ? -7.695 32.219 1.598 1 92.75 92 ASP B O 1
ATOM 2935 N N . ASP B 1 93 ? -6.43 30.453 1.924 1 95.88 93 ASP B N 1
ATOM 2936 C CA . ASP B 1 93 ? -6.523 30.078 0.519 1 95.88 93 ASP B CA 1
ATOM 2937 C C . ASP B 1 93 ? -7.828 29.328 0.238 1 95.88 93 ASP B C 1
ATOM 2939 O O . ASP B 1 93 ? -8.375 28.672 1.127 1 95.88 93 ASP B O 1
ATOM 2943 N N . LYS B 1 94 ? -8.258 29.484 -1.031 1 97.69 94 LYS B N 1
ATOM 2944 C CA . LYS B 1 94 ? -9.492 28.844 -1.463 1 97.69 94 LYS B CA 1
ATOM 2945 C C . LYS B 1 94 ? -9.203 27.688 -2.414 1 97.69 94 LYS B C 1
ATOM 2947 O O . LYS B 1 94 ? -8.047 27.438 -2.771 1 97.69 94 LYS B O 1
ATOM 2952 N N . ARG B 1 95 ? -10.219 26.953 -2.742 1 98.06 95 ARG B N 1
ATOM 2953 C CA . ARG B 1 95 ? -10.125 25.719 -3.531 1 98.06 95 ARG B CA 1
ATOM 2954 C C . ARG B 1 95 ? -9.352 25.953 -4.824 1 98.06 95 ARG B C 1
ATOM 2956 O O . ARG B 1 95 ? -8.516 25.141 -5.207 1 98.06 95 ARG B O 1
ATOM 2963 N N . PRO B 1 96 ? -9.578 27.109 -5.555 1 98.25 96 PRO B N 1
ATOM 2964 C CA . PRO B 1 96 ? -8.836 27.281 -6.805 1 98.25 96 PRO B CA 1
ATOM 2965 C C . PRO B 1 96 ? -7.324 27.281 -6.602 1 98.25 96 PRO B C 1
ATOM 2967 O O . PRO B 1 96 ? -6.582 26.828 -7.473 1 98.25 96 PRO B O 1
ATOM 2970 N N . VAL B 1 97 ? -6.914 27.812 -5.484 1 98.38 97 VAL B N 1
ATOM 2971 C CA . VAL B 1 97 ? -5.484 27.812 -5.188 1 98.38 97 VAL B CA 1
ATOM 2972 C C . VAL B 1 97 ? -4.977 26.391 -5.035 1 98.38 97 VAL B C 1
ATOM 2974 O O . VAL B 1 97 ? -3.932 26.031 -5.586 1 98.38 97 VAL B O 1
ATOM 2977 N N . LEU B 1 98 ? -5.715 25.547 -4.312 1 98.62 98 LEU B N 1
ATOM 2978 C CA . LEU B 1 98 ? -5.312 24.156 -4.133 1 98.62 98 LEU B CA 1
ATOM 2979 C C . LEU B 1 98 ? -5.246 23.422 -5.473 1 98.62 98 LEU B C 1
ATOM 2981 O O . LEU B 1 98 ? -4.293 22.688 -5.742 1 98.62 98 LEU B O 1
ATOM 2985 N N . GLU B 1 99 ? -6.227 23.625 -6.262 1 98.62 99 GLU B N 1
ATOM 2986 C CA . GLU B 1 99 ? -6.266 22.969 -7.566 1 98.62 99 GLU B CA 1
ATOM 2987 C C . GLU B 1 99 ? -5.09 23.406 -8.438 1 98.62 99 GLU B C 1
ATOM 2989 O O . GLU B 1 99 ? -4.512 22.594 -9.156 1 98.62 99 GLU B O 1
ATOM 2994 N N . GLU B 1 100 ? -4.781 24.672 -8.32 1 98.56 100 GLU B N 1
ATOM 2995 C CA . GLU B 1 100 ? -3.611 25.172 -9.039 1 98.56 100 GLU B CA 1
ATOM 2996 C C . GLU B 1 100 ? -2.338 24.484 -8.555 1 98.56 100 GLU B C 1
ATOM 2998 O O . GLU B 1 100 ? -1.483 24.109 -9.359 1 98.56 100 GLU B O 1
ATOM 3003 N N . LYS B 1 101 ? -2.174 24.344 -7.234 1 98.62 101 LYS B N 1
ATOM 3004 C CA . LYS B 1 101 ? -0.995 23.688 -6.676 1 98.62 101 LYS B CA 1
ATOM 3005 C C . LYS B 1 101 ? -0.924 22.234 -7.109 1 98.62 101 LYS B C 1
ATOM 3007 O O . LYS B 1 101 ? 0.163 21.703 -7.344 1 98.62 101 LYS B O 1
ATOM 3012 N N . ILE B 1 102 ? -2.051 21.547 -7.223 1 98.56 102 ILE B N 1
ATOM 3013 C CA . ILE B 1 102 ? -2.096 20.156 -7.656 1 98.56 102 ILE B CA 1
ATOM 3014 C C . ILE B 1 102 ? -1.663 20.062 -9.117 1 98.56 102 ILE B C 1
ATOM 3016 O O . ILE B 1 102 ? -0.879 19.172 -9.477 1 98.56 102 ILE B O 1
ATOM 3020 N N . VAL B 1 103 ? -2.152 20.953 -9.938 1 98.19 103 VAL B N 1
ATOM 3021 C CA . VAL B 1 103 ? -1.749 20.969 -11.344 1 98.19 103 VAL B CA 1
ATOM 3022 C C . VAL B 1 103 ? -0.243 21.203 -11.438 1 98.19 103 VAL B C 1
ATOM 3024 O O . VAL B 1 103 ? 0.441 20.547 -12.227 1 98.19 103 VAL B O 1
ATOM 3027 N N . GLU B 1 104 ? 0.213 22.125 -10.656 1 98.12 104 GLU B N 1
ATOM 3028 C CA . GLU B 1 104 ? 1.639 22.438 -10.641 1 98.12 104 GLU B CA 1
ATOM 3029 C C . GLU B 1 104 ? 2.473 21.203 -10.312 1 98.12 104 GLU B C 1
ATOM 3031 O O . GLU B 1 104 ? 3.428 20.875 -11.031 1 98.12 104 GLU B O 1
ATOM 3036 N N . ILE B 1 105 ? 2.096 20.484 -9.266 1 97.94 105 ILE B N 1
ATOM 3037 C CA . ILE B 1 105 ? 2.898 19.344 -8.844 1 97.94 105 ILE B CA 1
ATOM 3038 C C . ILE B 1 105 ? 2.709 18.188 -9.82 1 97.94 105 ILE B C 1
ATOM 3040 O O . ILE B 1 105 ? 3.641 17.422 -10.07 1 97.94 105 ILE B O 1
ATOM 3044 N N . ASP B 1 106 ? 1.539 18.047 -10.422 1 97.19 106 ASP B N 1
ATOM 3045 C CA . ASP B 1 106 ? 1.322 17.047 -11.453 1 97.19 106 ASP B CA 1
ATOM 3046 C C . ASP B 1 106 ? 2.299 17.234 -12.617 1 97.19 106 ASP B C 1
ATOM 3048 O O . ASP B 1 106 ? 2.795 16.25 -13.18 1 97.19 106 ASP B O 1
ATOM 3052 N N . ASN B 1 107 ? 2.498 18.469 -12.938 1 97.56 107 ASN B N 1
ATOM 3053 C CA . ASN B 1 107 ? 3.408 18.781 -14.031 1 97.56 107 ASN B CA 1
ATOM 3054 C C . ASN B 1 107 ? 4.863 18.578 -13.633 1 97.56 107 ASN B C 1
ATOM 3056 O O . ASN B 1 107 ? 5.676 18.125 -14.445 1 97.56 107 ASN B O 1
ATOM 3060 N N . LYS B 1 108 ? 5.148 18.844 -12.43 1 96.69 108 LYS B N 1
ATOM 3061 C CA . LYS B 1 108 ? 6.52 18.75 -11.938 1 96.69 108 LYS B CA 1
ATOM 3062 C C . LYS B 1 108 ? 6.914 17.312 -11.664 1 96.69 108 LYS B C 1
ATOM 3064 O O . LYS B 1 108 ? 8.031 16.891 -11.977 1 96.69 108 LYS B O 1
ATOM 3069 N N . ASP B 1 109 ? 6.047 16.578 -11.023 1 97.62 109 ASP B N 1
ATOM 3070 C CA . ASP B 1 109 ? 6.289 15.188 -10.641 1 97.62 109 ASP B CA 1
ATOM 3071 C C . ASP B 1 109 ? 4.988 14.391 -10.625 1 97.62 109 ASP B C 1
ATOM 3073 O O . ASP B 1 109 ? 4.359 14.227 -9.578 1 97.62 109 ASP B O 1
ATOM 3077 N N . PRO B 1 110 ? 4.695 13.867 -11.758 1 96.75 110 PRO B N 1
ATOM 3078 C CA . PRO B 1 110 ? 3.441 13.109 -11.82 1 96.75 110 PRO B CA 1
ATOM 3079 C C . PRO B 1 110 ? 3.416 11.93 -10.859 1 96.75 110 PRO B C 1
ATOM 3081 O O . PRO B 1 110 ? 2.361 11.328 -10.641 1 96.75 110 PRO B O 1
ATOM 3084 N N . ARG B 1 111 ? 4.543 11.57 -10.195 1 96.75 111 ARG B N 1
ATOM 3085 C CA . ARG B 1 111 ? 4.613 10.438 -9.273 1 96.75 111 ARG B CA 1
ATOM 3086 C C . ARG B 1 111 ? 4.43 10.898 -7.832 1 96.75 111 ARG B C 1
ATOM 3088 O O . ARG B 1 111 ? 4.781 10.172 -6.898 1 96.75 111 ARG B O 1
ATOM 3095 N N . TRP B 1 112 ? 3.898 12.109 -7.691 1 98.44 112 TRP B N 1
ATOM 3096 C CA . TRP B 1 112 ? 3.545 12.445 -6.316 1 98.44 112 TRP B CA 1
ATOM 3097 C C . TRP B 1 112 ? 2.41 11.555 -5.812 1 98.44 112 TRP B C 1
ATOM 3099 O O . TRP B 1 112 ? 1.562 11.125 -6.598 1 98.44 112 TRP B O 1
ATOM 3109 N N . GLY B 1 113 ? 2.35 11.234 -4.508 1 98.69 113 GLY B N 1
ATOM 3110 C CA . GLY B 1 113 ? 1.282 10.461 -3.893 1 98.69 113 GLY B CA 1
ATOM 3111 C C . GLY B 1 113 ? 0.674 11.148 -2.682 1 98.69 113 GLY B C 1
ATOM 3112 O O . GLY B 1 113 ? -0.477 10.883 -2.328 1 98.69 113 GLY B O 1
ATOM 3113 N N . VAL B 1 114 ? 1.532 12.016 -2.037 1 98.88 114 VAL B N 1
ATOM 3114 C CA . VAL B 1 114 ? 1.091 12.664 -0.806 1 98.88 114 VAL B CA 1
ATOM 3115 C C . VAL B 1 114 ? 1.497 14.133 -0.822 1 98.88 114 VAL B C 1
ATOM 3117 O O . VAL B 1 114 ? 2.637 14.469 -1.157 1 98.88 114 VAL B O 1
ATOM 3120 N N . LEU B 1 115 ? 0.556 14.992 -0.545 1 98.88 115 LEU B N 1
ATOM 3121 C CA . LEU B 1 115 ? 0.828 16.406 -0.359 1 98.88 115 LEU B CA 1
ATOM 3122 C C . LEU B 1 115 ? 0.456 16.859 1.052 1 98.88 115 LEU B C 1
ATOM 3124 O O . LEU B 1 115 ? -0.397 16.234 1.696 1 98.88 115 LEU B O 1
ATOM 3128 N N . GLY B 1 116 ? 1.068 17.859 1.526 1 98.56 116 GLY B N 1
ATOM 3129 C CA . GLY B 1 116 ? 0.753 18.484 2.805 1 98.56 116 GLY B CA 1
ATOM 3130 C C . GLY B 1 116 ? 1.093 19.953 2.854 1 98.56 116 GLY B C 1
ATOM 3131 O O . GLY B 1 116 ? 1.578 20.516 1.869 1 98.56 116 GLY B O 1
ATOM 3132 N N . ASN B 1 117 ? 0.764 20.578 3.963 1 97.94 117 ASN B N 1
ATOM 3133 C CA . ASN B 1 117 ? 1.086 21.984 4.148 1 97.94 117 ASN B CA 1
ATOM 3134 C C . ASN B 1 117 ? 2.299 22.172 5.055 1 97.94 117 ASN B C 1
ATOM 3136 O O . ASN B 1 117 ? 2.787 23.297 5.227 1 97.94 117 ASN B O 1
ATOM 3140 N N . ALA B 1 118 ? 2.699 21.125 5.645 1 97.19 118 ALA B N 1
ATOM 3141 C CA . ALA B 1 118 ? 3.896 21.109 6.48 1 97.19 118 ALA B CA 1
ATOM 3142 C C . ALA B 1 118 ? 4.551 19.719 6.453 1 97.19 118 ALA B C 1
ATOM 3144 O O . ALA B 1 118 ? 3.871 18.703 6.301 1 97.19 118 ALA B O 1
ATOM 3145 N N . GLY B 1 119 ? 5.852 19.656 6.566 1 96.75 119 GLY B N 1
ATOM 3146 C CA . GLY B 1 119 ? 6.602 18.422 6.543 1 96.75 119 GLY B CA 1
ATOM 3147 C C . GLY B 1 119 ? 8.086 18.609 6.785 1 96.75 119 GLY B C 1
ATOM 3148 O O . GLY B 1 119 ? 8.547 19.734 7 1 96.75 119 GLY B O 1
ATOM 3149 N N . ARG B 1 120 ? 8.781 17.578 6.844 1 95.56 120 ARG B N 1
ATOM 3150 C CA . ARG B 1 120 ? 10.227 17.609 7.051 1 95.56 120 ARG B CA 1
ATOM 3151 C C . ARG B 1 120 ? 10.969 17.328 5.754 1 95.56 120 ARG B C 1
ATOM 3153 O O . ARG B 1 120 ? 10.828 16.25 5.18 1 95.56 120 ARG B O 1
ATOM 3160 N N . ALA B 1 121 ? 11.773 18.312 5.375 1 93.62 121 ALA B N 1
ATOM 3161 C CA . ALA B 1 121 ? 12.57 18.141 4.16 1 93.62 121 ALA B CA 1
ATOM 3162 C C . ALA B 1 121 ? 13.758 17.219 4.406 1 93.62 121 ALA B C 1
ATOM 3164 O O . ALA B 1 121 ? 14.125 16.422 3.533 1 93.62 121 ALA B O 1
ATOM 3165 N N . ASN B 1 122 ? 14.352 17.328 5.512 1 92.19 122 ASN B N 1
ATOM 3166 C CA . ASN B 1 122 ? 15.43 16.469 5.992 1 92.19 122 ASN B CA 1
ATOM 3167 C C . ASN B 1 122 ? 15.539 16.5 7.512 1 92.19 122 ASN B C 1
ATOM 3169 O O . ASN B 1 122 ? 14.57 16.828 8.203 1 92.19 122 ASN B O 1
ATOM 3173 N N . MET B 1 123 ? 16.641 16.141 8.062 1 93 123 MET B N 1
ATOM 3174 C CA . MET B 1 123 ? 16.75 15.992 9.508 1 93 123 MET B CA 1
ATOM 3175 C C . MET B 1 123 ? 16.875 17.344 10.195 1 93 123 MET B C 1
ATOM 3177 O O . MET B 1 123 ? 16.734 17.453 11.414 1 93 123 MET B O 1
ATOM 3181 N N . LYS B 1 124 ? 17.031 18.375 9.391 1 90.62 124 LYS B N 1
ATOM 3182 C CA . LYS B 1 124 ? 17.203 19.703 9.953 1 90.62 124 LYS B CA 1
ATOM 3183 C C . LYS B 1 124 ? 16 20.594 9.641 1 90.62 124 LYS B C 1
ATOM 3185 O O . LYS B 1 124 ? 15.438 21.219 10.539 1 90.62 124 LYS B O 1
ATOM 3190 N N . TYR B 1 125 ? 15.617 20.578 8.414 1 92.38 125 TYR B N 1
ATOM 3191 C CA . TYR B 1 125 ? 14.727 21.625 7.93 1 92.38 125 TYR B CA 1
ATOM 3192 C C . TYR B 1 125 ? 13.289 21.141 7.836 1 92.38 125 TYR B C 1
ATOM 3194 O O . TYR B 1 125 ? 13.031 20.062 7.293 1 92.38 125 TYR B O 1
ATOM 3202 N N . MET B 1 126 ? 12.445 22 8.328 1 94.06 126 MET B N 1
ATOM 3203 C CA . MET B 1 126 ? 11.008 21.828 8.172 1 94.06 126 MET B CA 1
ATOM 3204 C C . MET B 1 126 ? 10.469 22.75 7.09 1 94.06 126 MET B C 1
ATOM 3206 O O . MET B 1 126 ? 10.969 23.859 6.91 1 94.06 126 MET B O 1
ATOM 3210 N N . ALA B 1 127 ? 9.562 22.297 6.348 1 95.62 127 ALA B N 1
ATOM 3211 C CA . ALA B 1 127 ? 8.766 23.125 5.449 1 95.62 127 ALA B CA 1
ATOM 3212 C C . ALA B 1 127 ? 7.359 23.344 6.004 1 95.62 127 ALA B C 1
ATOM 3214 O O . ALA B 1 127 ? 6.648 22.375 6.301 1 95.62 127 ALA B O 1
ATOM 3215 N N . ILE B 1 128 ? 7.008 24.578 6.211 1 95.62 128 ILE B N 1
ATOM 3216 C CA . ILE B 1 128 ? 5.715 24.891 6.812 1 95.62 128 ILE B CA 1
ATOM 3217 C C . ILE B 1 128 ? 5.016 25.984 6.012 1 95.62 128 ILE B C 1
ATOM 3219 O O . ILE B 1 128 ? 5.613 27.016 5.719 1 95.62 128 ILE B O 1
ATOM 3223 N N . HIS B 1 129 ? 3.824 25.734 5.602 1 96.38 129 HIS B N 1
ATOM 3224 C CA . HIS B 1 129 ? 2.961 26.703 4.938 1 96.38 129 HIS B CA 1
ATOM 3225 C C . HIS B 1 129 ? 1.565 26.703 5.555 1 96.38 129 HIS B C 1
ATOM 3227 O O . HIS B 1 129 ? 0.638 26.109 5.008 1 96.38 129 HIS B O 1
ATOM 3233 N N . MET B 1 130 ? 1.424 27.391 6.672 1 94.69 130 MET B N 1
ATOM 3234 C CA . MET B 1 130 ? 0.152 27.422 7.391 1 94.69 130 MET B CA 1
ATOM 3235 C C . MET B 1 130 ? 0.118 28.594 8.375 1 94.69 130 MET B C 1
ATOM 3237 O O . MET B 1 130 ? 1.149 29.203 8.656 1 94.69 130 MET B O 1
ATOM 3241 N N . THR B 1 131 ? -1.058 28.844 8.875 1 94.12 131 THR B N 1
ATOM 3242 C CA . THR B 1 131 ? -1.251 29.844 9.914 1 94.12 131 THR B CA 1
ATOM 3243 C C . THR B 1 131 ? -1.546 29.172 11.258 1 94.12 131 THR B C 1
ATOM 3245 O O . THR B 1 131 ? -2.404 28.281 11.344 1 94.12 131 THR B O 1
ATOM 3248 N N . ASN B 1 132 ? -0.782 29.578 12.211 1 89.56 132 ASN B N 1
ATOM 3249 C CA . ASN B 1 132 ? -1.068 29.125 13.562 1 89.56 132 ASN B CA 1
ATOM 3250 C C . ASN B 1 132 ? -2.309 29.812 14.133 1 89.56 132 ASN B C 1
ATOM 3252 O O . ASN B 1 132 ? -2.354 31.047 14.234 1 89.56 132 ASN B O 1
ATOM 3256 N N . GLY B 1 133 ? -3.236 29.078 14.562 1 87.25 133 GLY B N 1
ATOM 3257 C CA . GLY B 1 133 ? -4.508 29.625 14.992 1 87.25 133 GLY B CA 1
ATOM 3258 C C . GLY B 1 133 ? -4.426 30.344 16.328 1 87.25 133 GLY B C 1
ATOM 3259 O O . GLY B 1 133 ? -5.25 31.219 16.625 1 87.25 133 GLY B O 1
ATOM 3260 N N . LYS B 1 134 ? -3.438 29.984 17.062 1 84.56 134 LYS B N 1
ATOM 3261 C CA . LYS B 1 134 ? -3.289 30.609 18.375 1 84.56 134 LYS B CA 1
ATOM 3262 C C . LYS B 1 134 ? -2.51 31.922 18.281 1 84.56 134 LYS B C 1
ATOM 3264 O O . LYS B 1 134 ? -2.975 32.969 18.75 1 84.56 134 LYS B O 1
ATOM 3269 N N . THR B 1 135 ? -1.426 31.922 17.609 1 87.19 135 THR B N 1
ATOM 3270 C CA . THR B 1 135 ? -0.547 33.094 17.547 1 87.19 135 THR B CA 1
ATOM 3271 C C . THR B 1 135 ? -0.856 33.938 16.328 1 87.19 135 THR B C 1
ATOM 3273 O O . THR B 1 135 ? -0.401 35.062 16.219 1 87.19 135 THR B O 1
ATOM 3276 N N . LEU B 1 136 ? -1.56 33.344 15.398 1 86.75 136 LEU B N 1
ATOM 3277 C CA . LEU B 1 136 ? -1.912 34 14.141 1 86.75 136 LEU B CA 1
ATOM 3278 C C . LEU B 1 136 ? -0.678 34.188 13.266 1 86.75 136 LEU B C 1
ATOM 3280 O O . LEU B 1 136 ? -0.74 34.875 12.242 1 86.75 136 LEU B O 1
ATOM 3284 N N . GLN B 1 137 ? 0.38 33.625 13.719 1 90.62 137 GLN B N 1
ATOM 3285 C CA . GLN B 1 137 ? 1.594 33.688 12.914 1 90.62 137 GLN B CA 1
ATOM 3286 C C . GLN B 1 137 ? 1.43 32.906 11.617 1 90.62 137 GLN B C 1
ATOM 3288 O O . GLN B 1 137 ? 0.964 31.75 11.625 1 90.62 137 GLN B O 1
ATOM 3293 N N . LYS B 1 138 ? 1.8 33.562 10.539 1 92.88 138 LYS B N 1
ATOM 3294 C CA . LYS B 1 138 ? 1.752 32.906 9.219 1 92.88 138 LYS B CA 1
ATOM 3295 C C . LYS B 1 138 ? 3.125 32.406 8.812 1 92.88 138 LYS B C 1
ATOM 3297 O O . LYS B 1 138 ? 4.105 33.125 8.812 1 92.88 138 LYS B O 1
ATOM 3302 N N . PHE B 1 139 ? 3.156 31.141 8.602 1 93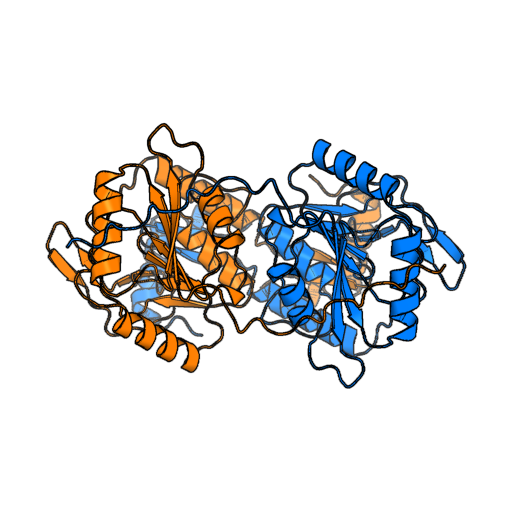.62 139 PHE B N 1
ATOM 3303 C CA . PHE B 1 139 ? 4.355 30.516 8.062 1 93.62 139 PHE B CA 1
ATOM 3304 C C . PHE B 1 139 ? 4.219 30.281 6.562 1 93.62 139 PHE B C 1
ATOM 3306 O O . PHE B 1 139 ? 3.264 29.641 6.117 1 93.62 139 PHE B O 1
ATOM 3313 N N . LYS B 1 140 ? 5.09 30.844 5.836 1 94.81 140 LYS B N 1
ATOM 3314 C CA . LYS B 1 140 ? 5.078 30.688 4.383 1 94.81 140 LYS B CA 1
ATOM 3315 C C . LYS B 1 140 ? 6.312 29.938 3.902 1 94.81 140 LYS B C 1
ATOM 3317 O O . LYS B 1 140 ? 7.441 30.328 4.199 1 94.81 140 LYS B O 1
ATOM 3322 N N . GLU B 1 141 ? 6.02 28.859 3.217 1 95.44 141 GLU B N 1
ATOM 3323 C CA . GLU B 1 141 ? 7.129 28.109 2.627 1 95.44 141 GLU B CA 1
ATOM 3324 C C . GLU B 1 141 ? 7.449 28.625 1.224 1 95.44 141 GLU B C 1
ATOM 3326 O O . GLU B 1 141 ? 6.773 28.25 0.259 1 95.44 141 GLU B O 1
ATOM 3331 N N . GLU B 1 142 ? 8.531 29.25 1.045 1 93.38 142 GLU B N 1
ATOM 3332 C CA . GLU B 1 142 ? 8.898 29.891 -0.213 1 93.38 142 GLU B CA 1
ATOM 3333 C C . GLU B 1 142 ? 9.391 28.875 -1.23 1 93.38 142 GLU B C 1
ATOM 3335 O O . GLU B 1 142 ? 9.328 29.109 -2.439 1 93.38 142 GLU B O 1
ATOM 3340 N N . ASP B 1 143 ? 9.852 27.766 -0.773 1 93.25 143 ASP B N 1
ATOM 3341 C CA . ASP B 1 143 ? 10.43 26.766 -1.658 1 93.25 143 ASP B CA 1
ATOM 3342 C C . ASP B 1 143 ? 9.367 25.781 -2.141 1 93.25 143 ASP B C 1
ATOM 3344 O O . ASP B 1 143 ? 9.672 24.828 -2.867 1 93.25 143 ASP B O 1
ATOM 3348 N N . ALA B 1 144 ? 8.086 25.969 -1.769 1 95.06 144 ALA B N 1
ATOM 3349 C CA . ALA B 1 144 ? 7.016 25.062 -2.176 1 95.06 144 ALA B CA 1
ATOM 3350 C C . ALA B 1 144 ? 6.785 25.125 -3.682 1 95.06 144 ALA B C 1
ATOM 3352 O O . ALA B 1 144 ? 6.875 26.188 -4.285 1 95.06 144 ALA B O 1
ATOM 3353 N N . PRO B 1 145 ? 6.566 24.047 -4.309 1 97.19 145 PRO B N 1
ATOM 3354 C CA . PRO B 1 145 ? 6.504 22.703 -3.727 1 97.19 145 PRO B CA 1
ATOM 3355 C C . PRO B 1 145 ? 7.883 22.125 -3.408 1 97.19 145 PRO B C 1
ATOM 3357 O O . PRO B 1 145 ? 8.82 22.297 -4.199 1 97.19 145 PRO B O 1
ATOM 3360 N N . ILE B 1 146 ? 7.992 21.547 -2.283 1 96.69 146 ILE B N 1
ATOM 3361 C CA . ILE B 1 146 ? 9.273 20.984 -1.863 1 96.69 146 ILE B CA 1
ATOM 3362 C C . ILE B 1 146 ? 9.094 19.531 -1.418 1 96.69 146 ILE B C 1
ATOM 3364 O O . ILE B 1 146 ? 8.125 19.219 -0.721 1 96.69 146 ILE B O 1
ATOM 3368 N N . ARG B 1 147 ? 9.992 18.641 -1.851 1 96.75 147 ARG B N 1
ATOM 3369 C CA . ARG B 1 147 ? 9.977 17.234 -1.468 1 96.75 147 ARG B CA 1
ATOM 3370 C C . ARG B 1 147 ? 10.281 17.078 0.016 1 96.75 147 ARG B C 1
ATOM 3372 O O . ARG B 1 147 ? 11.18 17.734 0.548 1 96.75 147 ARG B O 1
ATOM 3379 N N . VAL B 1 148 ? 9.547 16.172 0.676 1 97.12 148 VAL B N 1
ATOM 3380 C CA . VAL B 1 148 ? 9.742 15.984 2.111 1 97.12 148 VAL B CA 1
ATOM 3381 C C . VAL B 1 148 ? 9.781 14.492 2.439 1 97.12 148 VAL B C 1
ATOM 3383 O O . VAL B 1 148 ? 9.312 13.664 1.654 1 97.12 148 VAL B O 1
ATOM 3386 N N . MET B 1 149 ? 10.336 14.164 3.648 1 95.44 149 MET B N 1
ATOM 3387 C CA . MET B 1 149 ? 10.344 12.805 4.168 1 95.44 149 MET B CA 1
ATOM 3388 C C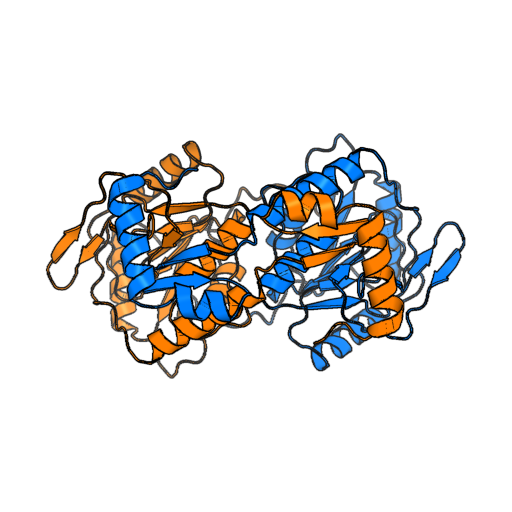 . MET B 1 149 ? 8.961 12.406 4.676 1 95.44 149 MET B C 1
ATOM 3390 O O . MET B 1 149 ? 8.547 11.258 4.535 1 95.44 149 MET B O 1
ATOM 3394 N N . SER B 1 150 ? 8.289 13.312 5.25 1 97.31 150 SER B N 1
ATOM 3395 C CA . SER B 1 150 ? 6.938 13.109 5.77 1 97.31 150 SER B CA 1
ATOM 3396 C C . SER B 1 150 ? 6.184 14.43 5.891 1 97.31 150 SER B C 1
ATOM 3398 O O . SER B 1 150 ? 6.793 15.5 5.887 1 97.31 150 SER B O 1
ATOM 3400 N N . VAL B 1 151 ? 4.875 14.297 5.977 1 98.06 151 VAL B N 1
ATOM 3401 C CA . VAL B 1 151 ? 4.035 15.484 6.105 1 98.06 151 VAL B CA 1
ATOM 3402 C C . VAL B 1 151 ? 3.355 15.484 7.473 1 98.06 151 VAL B C 1
ATOM 3404 O O . VAL B 1 151 ? 3.26 14.445 8.133 1 98.06 151 VAL B O 1
ATOM 3407 N N . ASP B 1 152 ? 2.979 16.672 7.871 1 96.56 152 ASP B N 1
ATOM 3408 C CA . ASP B 1 152 ? 2.203 16.828 9.102 1 96.56 152 ASP B CA 1
ATOM 3409 C C . ASP B 1 152 ? 0.799 16.25 8.938 1 96.56 152 ASP B C 1
ATOM 3411 O O . ASP B 1 152 ? 0.231 16.281 7.844 1 96.56 152 ASP B O 1
ATOM 3415 N N . GLU B 1 153 ? 0.244 15.82 10.023 1 97.25 153 GLU B N 1
ATOM 3416 C CA . GLU B 1 153 ? -1.007 15.07 10.008 1 97.25 153 GLU B CA 1
ATOM 3417 C C . GLU B 1 153 ? -2.213 16 10.016 1 97.25 153 GLU B C 1
ATOM 3419 O O . GLU B 1 153 ? -3.348 15.562 9.82 1 97.25 153 GLU B O 1
ATOM 3424 N N . ASN B 1 154 ? -2.045 17.328 10.133 1 96.56 154 ASN B N 1
ATOM 3425 C CA . ASN B 1 154 ? -3.172 18.25 10.219 1 96.56 154 ASN B CA 1
ATOM 3426 C C . ASN B 1 154 ? -3.904 18.375 8.891 1 96.56 154 ASN B C 1
ATOM 3428 O O . ASN B 1 154 ? -5.102 18.656 8.852 1 96.56 154 ASN B O 1
ATOM 3432 N N . PHE B 1 155 ? -3.195 18.203 7.805 1 98.25 155 PHE B N 1
ATOM 3433 C CA . PHE B 1 155 ? -3.742 18.344 6.461 1 98.25 155 PHE B CA 1
ATOM 3434 C C . PHE B 1 155 ? -2.924 17.531 5.453 1 98.25 155 PHE B C 1
ATOM 3436 O O . PHE B 1 155 ? -1.779 17.891 5.16 1 98.25 155 PHE B O 1
ATOM 3443 N N . ILE B 1 156 ? -3.477 16.5 4.91 1 98.88 156 ILE B N 1
ATOM 3444 C CA . ILE B 1 156 ? -2.836 15.602 3.957 1 98.88 156 ILE B CA 1
ATOM 3445 C C . ILE B 1 156 ? -3.727 15.43 2.729 1 98.88 156 ILE B C 1
ATOM 3447 O O . ILE B 1 156 ? -4.941 15.258 2.854 1 98.88 156 ILE B O 1
ATOM 3451 N N . ILE B 1 157 ? -3.166 15.547 1.561 1 98.88 157 ILE B N 1
ATOM 3452 C CA . ILE B 1 157 ? -3.852 15.203 0.32 1 98.88 157 ILE B CA 1
ATOM 3453 C C . ILE B 1 157 ? -3.225 13.953 -0.289 1 98.88 157 ILE B C 1
ATOM 3455 O O . ILE B 1 157 ? -2.004 13.883 -0.458 1 98.88 157 ILE B O 1
ATOM 3459 N N . VAL B 1 158 ? -4.039 12.977 -0.587 1 98.88 158 VAL B N 1
ATOM 3460 C CA . VAL B 1 158 ? -3.584 11.727 -1.185 1 98.88 158 VAL B CA 1
ATOM 3461 C C . VAL B 1 158 ? -4.168 11.586 -2.588 1 98.88 158 VAL B C 1
ATOM 3463 O O . VAL B 1 158 ? -5.359 11.812 -2.797 1 98.88 158 VAL B O 1
ATOM 3466 N N . LYS B 1 159 ? -3.27 11.305 -3.482 1 97.81 159 LYS B N 1
ATOM 3467 C CA . LYS B 1 159 ? -3.719 10.922 -4.816 1 97.81 159 LYS B CA 1
ATOM 3468 C C . LYS B 1 159 ? -4.461 9.586 -4.785 1 97.81 159 LYS B C 1
ATOM 3470 O O . LYS B 1 159 ? -3.863 8.547 -4.52 1 97.81 159 LYS B O 1
ATOM 3475 N N . ASN B 1 160 ? -5.77 9.578 -5.152 1 97.62 160 ASN B N 1
ATOM 3476 C CA . ASN B 1 160 ? -6.57 8.359 -5.043 1 97.62 160 ASN B CA 1
ATOM 3477 C C . ASN B 1 160 ? -6.008 7.242 -5.914 1 97.62 160 ASN B C 1
ATOM 3479 O O . ASN B 1 160 ? -5.969 6.082 -5.492 1 97.62 160 ASN B O 1
ATOM 3483 N N . SER B 1 161 ? -5.512 7.551 -7.047 1 96.25 161 SER B N 1
ATOM 3484 C CA . SER B 1 161 ? -5.027 6.574 -8.016 1 96.25 161 SER B CA 1
ATOM 3485 C C . SER B 1 161 ? -3.74 5.91 -7.531 1 96.25 161 SER B C 1
ATOM 3487 O O . SER B 1 161 ? -3.309 4.898 -8.094 1 96.25 161 SER B O 1
ATOM 3489 N N . ALA B 1 162 ? -3.131 6.461 -6.469 1 96.62 162 ALA B N 1
ATOM 3490 C CA . ALA B 1 162 ? -1.924 5.844 -5.918 1 96.62 162 ALA B CA 1
ATOM 3491 C C . ALA B 1 162 ? -2.27 4.637 -5.055 1 96.62 162 ALA B C 1
ATOM 3493 O O . ALA B 1 162 ? -1.397 3.824 -4.734 1 96.62 162 ALA B O 1
ATOM 3494 N N . ASN B 1 163 ? -3.553 4.535 -4.641 1 97.06 163 ASN B N 1
ATOM 3495 C CA . ASN B 1 163 ? -4.051 3.404 -3.869 1 97.06 163 ASN B CA 1
ATOM 3496 C C . ASN B 1 163 ? -3.172 3.123 -2.654 1 97.06 163 ASN B C 1
ATOM 3498 O O . ASN B 1 163 ? -2.742 1.987 -2.441 1 97.06 163 ASN B O 1
ATOM 3502 N N . LEU B 1 164 ? -2.904 4.203 -1.89 1 98.44 164 LEU B N 1
ATOM 3503 C CA . LEU B 1 164 ? -2.051 4.078 -0.714 1 98.44 164 LEU B CA 1
ATOM 3504 C C . LEU B 1 164 ? -2.816 3.465 0.453 1 98.44 164 LEU B C 1
ATOM 3506 O O . LEU B 1 164 ? -4.051 3.465 0.46 1 98.44 164 LEU B O 1
ATOM 3510 N N . ALA B 1 165 ? -2.098 2.922 1.389 1 98.5 165 ALA B N 1
ATOM 3511 C CA . ALA B 1 165 ? -2.607 2.387 2.648 1 98.5 165 ALA B CA 1
ATOM 3512 C C . ALA B 1 165 ? -1.642 2.67 3.795 1 98.5 165 ALA B C 1
ATOM 3514 O O . ALA B 1 165 ? -0.475 3 3.566 1 98.5 165 ALA B O 1
ATOM 3515 N N . LEU B 1 166 ? -2.158 2.6 4.996 1 98.56 166 LEU B N 1
ATOM 3516 C CA . LEU B 1 166 ? -1.312 2.658 6.184 1 98.56 166 LEU B CA 1
ATOM 3517 C C . LEU B 1 166 ? -1.061 1.261 6.742 1 98.56 166 LEU B C 1
ATOM 3519 O O . LEU B 1 166 ? -1.771 0.313 6.398 1 98.56 166 LEU B O 1
ATOM 3523 N N . SER B 1 167 ? -0.018 1.195 7.59 1 98.44 167 SER B N 1
ATOM 3524 C CA . SER B 1 167 ? 0.318 -0.061 8.25 1 98.44 167 SER B CA 1
ATOM 3525 C C . SER B 1 167 ? -0.874 -0.613 9.023 1 98.44 167 SER B C 1
ATOM 3527 O O . SER B 1 167 ? -1.51 0.11 9.797 1 98.44 167 SER B O 1
ATOM 3529 N N . SER B 1 168 ? -1.123 -1.885 8.766 1 97.75 168 SER B N 1
ATOM 3530 C CA . SER B 1 168 ? -2.236 -2.523 9.461 1 97.75 168 SER B CA 1
ATOM 3531 C C . SER B 1 168 ? -1.839 -2.945 10.875 1 97.75 168 SER B C 1
ATOM 3533 O O . SER B 1 168 ? -2.699 -3.268 11.695 1 97.75 168 SER B O 1
ATOM 3535 N N . ASP B 1 169 ? -0.556 -2.932 11.188 1 97.62 169 ASP B N 1
ATOM 3536 C CA . ASP B 1 169 ? -0.056 -3.451 12.453 1 97.62 169 ASP B CA 1
ATOM 3537 C C . ASP B 1 169 ? 0.461 -2.322 13.344 1 97.62 169 ASP B C 1
ATOM 3539 O O . ASP B 1 169 ? 1.302 -2.549 14.219 1 97.62 169 ASP B O 1
ATOM 3543 N N . LEU B 1 170 ? 0.126 -1.069 13.039 1 97.69 170 LEU B N 1
ATOM 3544 C CA . LEU B 1 170 ? 0.312 0.085 13.914 1 97.69 170 LEU B CA 1
ATOM 3545 C C . LEU B 1 170 ? -1.032 0.646 14.367 1 97.69 170 LEU B C 1
ATOM 3547 O O . LEU B 1 170 ? -2.057 0.412 13.719 1 97.69 170 LEU B O 1
ATOM 3551 N N . LYS B 1 171 ? -1.03 1.34 15.469 1 96.69 171 LYS B N 1
ATOM 3552 C CA . LYS B 1 171 ? -2.262 1.907 16.016 1 96.69 171 LYS B CA 1
ATOM 3553 C C . LYS B 1 171 ? -1.993 3.244 16.703 1 96.69 171 LYS B C 1
ATOM 3555 O O . LYS B 1 171 ? -0.838 3.633 16.891 1 96.69 171 LYS B O 1
ATOM 3560 N N . GLY B 1 172 ? -3.104 3.893 17.016 1 95.69 172 GLY B N 1
ATOM 3561 C CA . GLY B 1 172 ? -3.01 5.16 17.719 1 95.69 172 GLY B CA 1
ATOM 3562 C C . GLY B 1 172 ? -3.256 6.359 16.828 1 95.69 172 GLY B C 1
ATOM 3563 O O . GLY B 1 172 ? -3.848 6.23 15.75 1 95.69 172 GLY B O 1
ATOM 3564 N N . PHE B 1 173 ? -2.832 7.52 17.266 1 94.75 173 PHE B N 1
ATOM 3565 C CA . PHE B 1 173 ? -3.232 8.75 16.609 1 94.75 173 PHE B CA 1
ATOM 3566 C C . PHE B 1 173 ? -2.012 9.578 16.219 1 94.75 173 PHE B C 1
ATOM 3568 O O . PHE B 1 173 ? -2.133 10.773 15.914 1 94.75 173 PHE B O 1
ATOM 3575 N N . HIS B 1 174 ? -0.84 8.922 16.312 1 95.38 174 HIS B N 1
ATOM 3576 C CA . HIS B 1 174 ? 0.389 9.633 15.977 1 95.38 174 HIS B CA 1
ATOM 3577 C C . HIS B 1 174 ? 1.207 8.852 14.945 1 95.38 174 HIS B C 1
ATOM 3579 O O . HIS B 1 174 ? 0.981 7.656 14.75 1 95.38 174 HIS B O 1
ATOM 3585 N N . MET B 1 175 ? 2.09 9.523 14.211 1 97.19 175 MET B N 1
ATOM 3586 C CA . MET B 1 175 ? 3.1 8.969 13.32 1 97.19 175 MET B CA 1
ATOM 3587 C C . MET B 1 175 ? 2.461 8.453 12.031 1 97.19 175 MET B C 1
ATOM 3589 O O . MET B 1 175 ? 3.145 7.875 11.188 1 97.19 175 MET B O 1
ATOM 3593 N N . TYR B 1 176 ? 1.141 8.656 11.852 1 97.88 176 TYR B N 1
ATOM 3594 C CA . TYR B 1 176 ? 0.504 8.078 10.672 1 97.88 176 TYR B CA 1
ATOM 3595 C C . TYR B 1 176 ? 0.84 8.883 9.422 1 97.88 176 TYR B C 1
ATOM 3597 O O . TYR B 1 176 ? 0.753 8.367 8.305 1 97.88 176 TYR B O 1
ATOM 3605 N N . GLY B 1 177 ? 1.235 10.148 9.602 1 98.19 177 GLY B N 1
ATOM 3606 C CA . GLY B 1 177 ? 1.771 10.891 8.469 1 98.19 177 GLY B CA 1
ATOM 3607 C C . GLY B 1 177 ? 3.076 10.32 7.945 1 98.19 177 GLY B C 1
ATOM 3608 O O . GLY B 1 177 ? 3.254 10.164 6.738 1 98.19 177 GLY B O 1
ATOM 3609 N N . ALA B 1 178 ? 3.99 10.023 8.859 1 98.06 178 ALA B N 1
ATOM 3610 C CA . ALA B 1 178 ? 5.266 9.414 8.5 1 98.06 178 ALA B CA 1
ATOM 3611 C C . ALA B 1 178 ? 5.059 8.031 7.891 1 98.06 178 ALA B C 1
ATOM 3613 O O . ALA B 1 178 ? 5.723 7.676 6.914 1 98.06 178 ALA B O 1
ATOM 3614 N N . ASP B 1 179 ? 4.141 7.312 8.469 1 98.5 179 ASP B N 1
ATOM 3615 C CA . ASP B 1 179 ? 3.822 5.977 7.969 1 98.5 179 ASP B CA 1
ATOM 3616 C C . ASP B 1 179 ? 3.352 6.035 6.52 1 98.5 179 ASP B C 1
ATOM 3618 O O . ASP B 1 179 ? 3.895 5.34 5.656 1 98.5 179 ASP B O 1
ATOM 3622 N N . LEU B 1 180 ? 2.375 6.902 6.266 1 98.75 180 LEU B N 1
ATOM 3623 C CA . LEU B 1 180 ? 1.791 7.047 4.938 1 98.75 180 LEU B CA 1
ATOM 3624 C C . LEU B 1 180 ? 2.852 7.457 3.92 1 98.75 180 LEU B C 1
ATOM 3626 O O . LEU B 1 180 ? 2.908 6.902 2.82 1 98.75 180 LEU B O 1
ATOM 3630 N N . CYS B 1 181 ? 3.711 8.391 4.285 1 98.5 181 CYS B N 1
ATOM 3631 C CA . CYS B 1 181 ? 4.734 8.891 3.373 1 98.5 181 CYS B CA 1
ATOM 3632 C C . CYS B 1 181 ? 5.785 7.816 3.096 1 98.5 181 CYS B C 1
ATOM 3634 O O . CYS B 1 181 ? 6.266 7.695 1.969 1 98.5 181 CYS B O 1
ATOM 3636 N N . LEU B 1 182 ? 6.145 7.07 4.129 1 97.88 182 LEU B N 1
ATOM 3637 C CA . LEU B 1 182 ? 7.133 6.016 3.934 1 97.88 182 LEU B CA 1
ATOM 3638 C C . LEU B 1 182 ? 6.594 4.922 3.018 1 97.88 182 LEU B C 1
ATOM 3640 O O . LEU B 1 182 ? 7.297 4.453 2.123 1 97.88 182 LEU B O 1
ATOM 3644 N N . ILE B 1 183 ? 5.379 4.523 3.211 1 98.25 183 ILE B N 1
ATOM 3645 C CA . ILE B 1 183 ? 4.742 3.523 2.359 1 98.25 183 ILE B CA 1
ATOM 3646 C C . ILE B 1 183 ? 4.652 4.051 0.928 1 98.25 183 ILE B C 1
ATOM 3648 O O . ILE B 1 183 ? 4.938 3.32 -0.026 1 98.25 183 ILE B O 1
ATOM 3652 N N . ALA B 1 184 ? 4.246 5.336 0.781 1 98.56 184 ALA B N 1
ATOM 3653 C CA . ALA B 1 184 ? 4.207 5.945 -0.546 1 98.56 184 ALA B CA 1
ATOM 3654 C C . ALA B 1 184 ? 5.566 5.844 -1.235 1 98.56 184 ALA B C 1
ATOM 3656 O O . ALA B 1 184 ? 5.648 5.477 -2.41 1 98.56 184 ALA B O 1
ATOM 3657 N N . GLU B 1 185 ? 6.582 6.137 -0.489 1 97.44 185 GLU B N 1
ATOM 3658 C CA . GLU B 1 185 ? 7.926 6.07 -1.053 1 97.44 185 GLU B CA 1
ATOM 3659 C C . GLU B 1 185 ? 8.273 4.648 -1.49 1 97.44 185 GLU B C 1
ATOM 3661 O O . GLU B 1 185 ? 8.828 4.445 -2.57 1 97.44 185 GLU B O 1
ATOM 3666 N N . ILE B 1 186 ? 7.941 3.695 -0.672 1 97.25 186 ILE B N 1
ATOM 3667 C CA . ILE B 1 186 ? 8.219 2.297 -0.977 1 97.25 186 ILE B CA 1
ATOM 3668 C C . ILE B 1 186 ? 7.461 1.886 -2.238 1 97.25 186 ILE B C 1
ATOM 3670 O O . ILE B 1 186 ? 7.977 1.118 -3.055 1 97.25 186 ILE B O 1
ATOM 3674 N N . LEU B 1 187 ? 6.305 2.42 -2.447 1 98.25 187 LEU B N 1
ATOM 3675 C CA . LEU B 1 187 ? 5.484 2.098 -3.609 1 98.25 187 LEU B CA 1
ATOM 3676 C C . LEU B 1 187 ? 5.941 2.881 -4.836 1 98.25 187 LEU B C 1
ATOM 3678 O O . LEU B 1 187 ? 5.414 2.684 -5.934 1 98.25 187 LEU B O 1
ATOM 3682 N N . GLY B 1 188 ? 6.867 3.797 -4.688 1 97.69 188 GLY B N 1
ATOM 3683 C CA . GLY B 1 188 ? 7.426 4.531 -5.812 1 97.69 188 GLY B CA 1
ATOM 3684 C C . GLY B 1 188 ? 6.832 5.918 -5.973 1 97.69 188 GLY B C 1
ATOM 3685 O O . GLY B 1 188 ? 6.965 6.539 -7.031 1 97.69 188 GLY B O 1
ATOM 3686 N N . TYR B 1 189 ? 6.137 6.406 -4.945 1 98.31 189 TYR B N 1
ATOM 3687 C CA . TYR B 1 189 ? 5.555 7.742 -4.973 1 98.31 189 TYR B CA 1
ATOM 3688 C C . TYR B 1 189 ? 6.359 8.703 -4.109 1 98.31 189 TYR B C 1
ATOM 3690 O O . TYR B 1 189 ? 7.207 8.281 -3.318 1 98.31 189 TYR B O 1
ATOM 3698 N N . HIS B 1 190 ? 6.082 10 -4.328 1 98.06 190 HIS B N 1
ATOM 3699 C CA . HIS B 1 190 ? 6.801 11.047 -3.607 1 98.06 190 HIS B CA 1
ATOM 3700 C C . HIS B 1 190 ? 5.844 11.898 -2.775 1 98.06 190 HIS B C 1
ATOM 3702 O O . HIS B 1 190 ? 4.648 11.961 -3.07 1 98.06 190 HIS B O 1
ATOM 3708 N N . SER B 1 191 ? 6.375 12.5 -1.748 1 98.44 191 SER B N 1
ATOM 3709 C CA . SER B 1 191 ? 5.613 13.398 -0.88 1 98.44 191 SER B CA 1
ATOM 3710 C C . SER B 1 191 ? 6.141 14.828 -0.96 1 98.44 191 SER B C 1
ATOM 3712 O O . SER B 1 191 ? 7.352 15.047 -1.013 1 98.44 191 SER B O 1
ATOM 3714 N N . TYR B 1 192 ? 5.215 15.773 -0.953 1 98.56 192 TYR B N 1
ATOM 3715 C CA . TYR B 1 192 ? 5.59 17.172 -1.078 1 98.56 192 TYR B CA 1
ATOM 3716 C C . TYR B 1 192 ? 4.797 18.047 -0.102 1 98.56 192 TYR B C 1
ATOM 3718 O O . TYR B 1 192 ? 3.648 17.734 0.22 1 98.56 192 TYR B O 1
ATOM 3726 N N . VAL B 1 193 ? 5.434 19.094 0.305 1 98.12 193 VAL B N 1
ATOM 3727 C CA . VAL B 1 193 ? 4.719 20.234 0.872 1 98.12 193 VAL B CA 1
ATOM 3728 C C . VAL B 1 193 ? 4.41 21.25 -0.227 1 98.12 193 VAL B C 1
ATOM 3730 O O . VAL B 1 193 ? 5.285 21.609 -1.022 1 98.12 193 VAL B O 1
ATOM 3733 N N . ILE B 1 194 ? 3.176 21.672 -0.285 1 98.31 194 ILE B N 1
ATOM 3734 C CA . ILE B 1 194 ? 2.748 22.625 -1.299 1 98.31 194 ILE B CA 1
ATOM 3735 C C . ILE B 1 194 ? 2.342 23.938 -0.632 1 98.31 194 ILE B C 1
ATOM 3737 O O . ILE B 1 194 ? 2.15 23.984 0.585 1 98.31 194 ILE B O 1
ATOM 3741 N N . GLY B 1 195 ? 2.184 24.969 -1.438 1 97.5 195 GLY B N 1
ATOM 3742 C CA . GLY B 1 195 ? 1.846 26.297 -0.932 1 97.5 195 GLY B CA 1
ATOM 3743 C C . GLY B 1 195 ? 0.351 26.516 -0.812 1 97.5 195 GLY B C 1
ATOM 3744 O O . GLY B 1 195 ? -0.206 27.391 -1.481 1 97.5 195 GLY B O 1
ATOM 3745 N N . PHE B 1 196 ? -0.323 25.781 -0.006 1 97.88 196 PHE B N 1
ATOM 3746 C CA . PHE B 1 196 ? -1.734 25.984 0.3 1 97.88 196 PHE B CA 1
ATOM 3747 C C . PHE B 1 196 ? -1.924 26.359 1.765 1 97.88 196 PHE B C 1
ATOM 3749 O O . PHE B 1 196 ? -1.673 25.547 2.656 1 97.88 196 PHE B O 1
ATOM 3756 N N . GLU B 1 197 ? -2.375 27.531 2.008 1 96.5 197 GLU B N 1
ATOM 3757 C CA . GLU B 1 197 ? -2.418 28.094 3.355 1 96.5 197 GLU B CA 1
ATOM 3758 C C . GLU B 1 197 ? -3.77 27.844 4.016 1 96.5 197 GLU B C 1
ATOM 3760 O O . GLU B 1 197 ? -4.816 28.156 3.447 1 96.5 197 GLU B O 1
ATOM 3765 N N . LEU B 1 198 ? -3.721 27.234 5.188 1 95.69 198 LEU B N 1
ATOM 3766 C CA . LEU B 1 198 ? -4.883 27.094 6.059 1 95.69 198 LEU B CA 1
ATOM 3767 C C . LEU B 1 198 ? -4.516 27.406 7.504 1 95.69 198 LEU B C 1
ATOM 3769 O O . LEU B 1 198 ? -3.334 27.547 7.832 1 95.69 198 LEU B O 1
ATOM 3773 N N . THR B 1 199 ? -5.504 27.578 8.336 1 95.62 199 THR B N 1
ATOM 3774 C CA . THR B 1 199 ? -5.301 27.828 9.758 1 95.62 199 THR B CA 1
ATOM 3775 C C . THR B 1 199 ? -5.434 26.531 10.555 1 95.62 199 THR B C 1
ATOM 3777 O O . THR B 1 199 ? -6.387 25.781 10.367 1 95.62 199 THR B O 1
ATOM 3780 N N . HIS B 1 200 ? -4.465 26.234 11.32 1 94.56 200 HIS B N 1
ATOM 3781 C CA . HIS B 1 200 ? -4.543 25.141 12.289 1 94.56 200 HIS B CA 1
ATOM 3782 C C . HIS B 1 200 ? -4.68 25.672 13.711 1 94.56 200 HIS B C 1
ATOM 3784 O O . HIS B 1 200 ? -3.76 26.312 14.227 1 94.56 200 HIS B O 1
ATOM 3790 N N . LYS B 1 201 ? -5.742 25.359 14.406 1 90.31 201 LYS B N 1
ATOM 3791 C CA . LYS B 1 201 ? -6.102 26 15.672 1 90.31 201 LYS B CA 1
ATOM 3792 C C . LYS B 1 201 ? -5.254 25.453 16.812 1 90.31 201 LYS B C 1
ATOM 3794 O O . LYS B 1 201 ? -4.957 26.172 17.766 1 90.31 201 LYS B O 1
ATOM 3799 N N . SER B 1 202 ? -4.941 24.219 16.828 1 79.38 202 SER B N 1
ATOM 3800 C CA . SER B 1 202 ? -4.27 23.578 17.969 1 79.38 202 SER B CA 1
ATOM 3801 C C . SER B 1 202 ? -2.775 23.422 17.703 1 79.38 202 SER B C 1
ATOM 3803 O O . SER B 1 202 ? -2.334 23.484 16.547 1 79.38 202 SER B O 1
ATOM 3805 N N . GLU B 1 203 ? -2.176 23.5 18.969 1 75.38 203 GLU B N 1
ATOM 3806 C CA . GLU B 1 203 ? -0.761 23.141 18.906 1 75.38 203 GLU B CA 1
ATOM 3807 C C . GLU B 1 203 ? -0.544 21.672 19.219 1 75.38 203 GLU B C 1
ATOM 3809 O O . GLU B 1 203 ? -1.344 21.047 19.922 1 75.38 203 GLU B O 1
ATOM 3814 N N . GLY B 1 204 ? -0.015 20.906 18.516 1 66.75 204 GLY B N 1
ATOM 3815 C CA . GLY B 1 204 ? 0.275 19.5 18.719 1 66.75 204 GLY B CA 1
ATOM 3816 C C . GLY B 1 204 ? 0.544 19.156 20.172 1 66.75 204 GLY B C 1
ATOM 3817 O O . GLY B 1 204 ? 0.886 20.031 20.969 1 66.75 204 GLY B O 1
ATOM 3818 N N . ASN B 1 205 ? -0.021 17.953 20.734 1 70.94 205 ASN B N 1
ATOM 3819 C CA . ASN B 1 205 ? 0.26 17.422 22.062 1 70.94 205 ASN B CA 1
ATOM 3820 C C . ASN B 1 205 ? 1.211 16.234 22 1 70.94 205 ASN B C 1
ATOM 3822 O O . ASN B 1 205 ? 0.847 15.172 21.484 1 70.94 205 ASN B O 1
ATOM 3826 N N . LEU B 1 206 ? 2.453 16.516 22.391 1 76.31 206 LEU B N 1
ATOM 3827 C CA . LEU B 1 206 ? 3.445 15.438 22.438 1 76.31 206 LEU B CA 1
ATOM 3828 C C . LEU B 1 206 ? 3.52 14.82 23.828 1 76.31 206 LEU B C 1
ATOM 3830 O O . LEU B 1 206 ? 4.309 15.266 24.672 1 76.31 206 LEU B O 1
ATOM 3834 N N . ASN B 1 207 ? 2.59 13.883 24.062 1 86.06 207 ASN B N 1
ATOM 3835 C CA . ASN B 1 207 ? 2.512 13.219 25.359 1 86.06 207 ASN B CA 1
ATOM 3836 C C . ASN B 1 207 ? 3.074 11.805 25.297 1 86.06 207 ASN B C 1
ATOM 3838 O O . ASN B 1 207 ? 3.789 11.453 24.359 1 86.06 207 ASN B O 1
ATOM 3842 N N . ASN B 1 208 ? 2.846 11.07 26.344 1 89.06 208 ASN B N 1
ATOM 3843 C CA . ASN B 1 208 ? 3.357 9.711 26.438 1 89.06 208 ASN B CA 1
ATOM 3844 C C . ASN B 1 208 ? 2.861 8.836 25.297 1 89.06 208 ASN B C 1
ATOM 3846 O O . ASN B 1 208 ? 3.562 7.922 24.859 1 89.06 208 ASN B O 1
ATOM 3850 N N . GLU B 1 209 ? 1.759 9.227 24.812 1 91.06 209 GLU B N 1
ATOM 3851 C CA . GLU B 1 209 ? 1.211 8.477 23.688 1 91.06 209 GLU B CA 1
ATOM 3852 C C . GLU B 1 209 ? 2.059 8.664 22.438 1 91.06 209 GLU B C 1
ATOM 3854 O O . GLU B 1 209 ? 2.227 7.727 21.641 1 91.06 209 GLU B O 1
ATOM 3859 N N . PHE B 1 210 ? 2.588 9.836 22.312 1 93.56 210 PHE B N 1
ATOM 3860 C CA . PHE B 1 210 ? 3.447 10.109 21.172 1 93.56 210 PHE B CA 1
ATOM 3861 C C . PHE B 1 210 ? 4.746 9.32 21.266 1 93.56 210 PHE B C 1
ATOM 3863 O O . PHE B 1 210 ? 5.211 8.75 20.281 1 93.56 210 PHE B O 1
ATOM 3870 N N . VAL B 1 211 ? 5.312 9.297 22.453 1 92.5 211 VAL B N 1
ATOM 3871 C CA . VAL B 1 211 ? 6.57 8.594 22.672 1 92.5 211 VAL B CA 1
ATOM 3872 C C . VAL B 1 211 ? 6.395 7.109 22.344 1 92.5 211 VAL B C 1
ATOM 3874 O O . VAL B 1 211 ? 7.234 6.516 21.656 1 92.5 211 VAL B O 1
ATOM 3877 N N . LYS B 1 212 ? 5.344 6.602 22.781 1 95.56 212 LYS B N 1
ATOM 3878 C CA . LYS B 1 212 ? 5.055 5.199 22.5 1 95.56 212 LYS B CA 1
ATOM 3879 C C . LYS B 1 212 ? 4.844 4.973 21 1 95.56 212 LYS B C 1
ATOM 3881 O O . LYS B 1 212 ? 5.348 3.996 20.438 1 95.56 212 LYS B O 1
ATOM 3886 N N . ALA B 1 213 ? 4.066 5.84 20.375 1 95.75 213 ALA B N 1
ATOM 3887 C CA . ALA B 1 213 ? 3.795 5.73 18.938 1 95.75 213 ALA B CA 1
ATOM 3888 C C . ALA B 1 213 ? 5.086 5.785 18.125 1 95.75 213 ALA B C 1
ATOM 3890 O O . ALA B 1 213 ? 5.258 5.023 17.172 1 95.75 213 ALA B O 1
ATOM 3891 N N . LYS B 1 214 ? 5.957 6.699 18.531 1 95.44 214 LYS B N 1
ATOM 3892 C CA . LYS B 1 214 ? 7.254 6.82 17.859 1 95.44 214 LYS B CA 1
ATOM 3893 C C . LYS B 1 214 ? 8.062 5.531 18 1 95.44 214 LYS B C 1
ATOM 3895 O O . LYS B 1 214 ? 8.609 5.035 17.016 1 95.44 214 LYS B O 1
ATOM 3900 N N . LYS B 1 215 ? 8.109 5.035 19.156 1 95.62 215 LYS B N 1
ATOM 3901 C CA . LYS B 1 215 ? 8.828 3.789 19.406 1 95.62 215 LYS B CA 1
ATOM 3902 C C . LYS B 1 215 ? 8.242 2.648 18.578 1 95.62 215 LYS B C 1
ATOM 3904 O O . LYS B 1 215 ? 8.984 1.884 17.953 1 95.62 215 LYS B O 1
ATOM 3909 N N . ASP B 1 216 ? 6.91 2.51 18.594 1 97.31 216 ASP B N 1
ATOM 3910 C CA . ASP B 1 216 ? 6.238 1.465 17.828 1 97.31 216 ASP B CA 1
ATOM 3911 C C . ASP B 1 216 ? 6.539 1.598 16.344 1 97.31 216 ASP B C 1
ATOM 3913 O O . ASP B 1 216 ? 6.742 0.596 15.648 1 97.31 216 ASP B O 1
ATOM 3917 N N . PHE B 1 217 ? 6.559 2.836 15.867 1 97.94 217 PHE B N 1
ATOM 3918 C CA . PHE B 1 217 ? 6.871 3.125 14.469 1 97.94 217 PHE B CA 1
ATOM 3919 C C . PHE B 1 217 ? 8.281 2.66 14.125 1 97.94 217 PHE B C 1
ATOM 3921 O O . PHE B 1 217 ? 8.484 1.955 13.133 1 97.94 217 PHE B O 1
ATOM 3928 N N . ILE B 1 218 ? 9.234 3.008 14.914 1 96.12 218 ILE B N 1
ATOM 3929 C CA . ILE B 1 218 ? 10.633 2.66 14.695 1 96.12 218 ILE B CA 1
ATOM 3930 C C . ILE B 1 218 ? 10.797 1.141 14.711 1 96.12 218 ILE B C 1
ATOM 3932 O O . ILE B 1 218 ? 11.43 0.567 13.82 1 96.12 218 ILE B O 1
ATOM 3936 N N . ASP B 1 219 ? 10.227 0.523 15.688 1 95.81 219 ASP B N 1
ATOM 3937 C CA . ASP B 1 219 ? 10.336 -0.926 15.82 1 95.81 219 ASP B CA 1
ATOM 3938 C C . ASP B 1 219 ? 9.734 -1.635 14.609 1 95.81 219 ASP B C 1
ATOM 3940 O O . ASP B 1 219 ? 10.367 -2.523 14.031 1 95.81 219 ASP B O 1
ATOM 3944 N N . LYS B 1 220 ? 8.594 -1.183 14.25 1 96.38 220 LYS B N 1
ATOM 3945 C CA . LYS B 1 220 ? 7.883 -1.808 13.141 1 96.38 220 LYS B CA 1
ATOM 3946 C C . LYS B 1 220 ? 8.688 -1.708 11.844 1 96.38 220 LYS B C 1
ATOM 3948 O O . LYS B 1 220 ? 8.914 -2.713 11.172 1 96.38 220 LYS B O 1
ATOM 3953 N N . PHE B 1 221 ? 9.109 -0.577 11.484 1 95.81 221 PHE B N 1
ATOM 3954 C CA . PHE B 1 221 ? 9.758 -0.389 10.188 1 95.81 221 PHE B CA 1
ATOM 3955 C C . PHE B 1 221 ? 11.18 -0.923 10.211 1 95.81 221 PHE B C 1
ATOM 3957 O O . PHE B 1 221 ? 11.727 -1.297 9.172 1 95.81 221 PHE B O 1
ATOM 3964 N N . SER B 1 222 ? 11.82 -1.012 11.414 1 93.81 222 SER B N 1
ATOM 3965 C CA . SER B 1 222 ? 13.125 -1.652 11.516 1 93.81 222 SER B CA 1
ATOM 3966 C C . SER B 1 222 ? 13.039 -3.141 11.195 1 93.81 222 SER B C 1
ATOM 3968 O O . SER B 1 222 ? 13.984 -3.727 10.672 1 93.81 222 SER B O 1
ATOM 3970 N N . GLN B 1 223 ? 11.883 -3.666 11.43 1 91.31 223 GLN B N 1
ATOM 3971 C CA . GLN B 1 223 ? 11.656 -5.078 11.141 1 91.31 223 GLN B CA 1
ATOM 3972 C C . GLN B 1 223 ? 11.133 -5.277 9.727 1 91.31 223 GLN B C 1
ATOM 3974 O O . GLN B 1 223 ? 11.383 -6.309 9.102 1 91.31 223 GLN B O 1
ATOM 3979 N N . ALA B 1 224 ? 10.484 -4.301 9.234 1 91.94 224 ALA B N 1
ATOM 3980 C CA . ALA B 1 224 ? 9.852 -4.426 7.926 1 91.94 224 ALA B CA 1
ATOM 3981 C C . ALA B 1 224 ? 10.844 -4.102 6.809 1 91.94 224 ALA B C 1
ATOM 3983 O O . ALA B 1 224 ? 10.797 -4.699 5.734 1 91.94 224 ALA B O 1
ATOM 3984 N N . ILE B 1 225 ? 11.672 -3.164 7.07 1 89.94 225 ILE B N 1
ATOM 3985 C CA . ILE B 1 225 ? 12.602 -2.693 6.055 1 89.94 225 ILE B CA 1
ATOM 3986 C C . ILE B 1 225 ? 14.016 -3.18 6.383 1 89.94 225 ILE B C 1
ATOM 3988 O O . ILE B 1 225 ? 14.82 -2.436 6.949 1 89.94 225 ILE B O 1
ATOM 3992 N N . TYR B 1 226 ? 14.336 -4.383 6.09 1 90.5 226 TYR B N 1
ATOM 3993 C CA . TYR B 1 226 ? 15.641 -4.988 6.355 1 90.5 226 TYR B CA 1
ATOM 3994 C C . TYR B 1 226 ? 16.141 -5.773 5.148 1 90.5 226 TYR B C 1
ATOM 3996 O O . TYR B 1 226 ? 15.336 -6.273 4.355 1 90.5 226 TYR B O 1
ATOM 4004 N N . PRO B 1 227 ? 17.5 -5.734 5.031 1 91.06 227 PRO B N 1
ATOM 4005 C CA . PRO B 1 227 ? 18.016 -6.617 3.984 1 91.06 227 PRO B CA 1
ATOM 4006 C C . PRO B 1 227 ? 17.625 -8.078 4.191 1 91.06 227 PRO B C 1
ATOM 4008 O O . PRO B 1 227 ? 17.531 -8.539 5.332 1 91.06 227 PRO B O 1
ATOM 4011 N N . ARG B 1 228 ? 17.375 -8.812 3.023 1 93.19 228 ARG B N 1
ATOM 4012 C CA . ARG B 1 228 ? 16.875 -10.172 3.211 1 93.19 228 ARG B CA 1
ATOM 4013 C C . ARG B 1 228 ? 17.078 -11.008 1.947 1 93.19 228 ARG B C 1
ATOM 4015 O O . ARG B 1 228 ? 17.141 -10.461 0.843 1 93.19 228 ARG B O 1
ATOM 4022 N N . PHE B 1 229 ? 17.172 -12.305 2.23 1 93.62 229 PHE B N 1
ATOM 4023 C CA . PHE B 1 229 ? 16.969 -13.273 1.157 1 93.62 229 PHE B CA 1
ATOM 4024 C C . PHE B 1 229 ? 15.492 -13.508 0.904 1 93.62 229 PHE B C 1
ATOM 4026 O O . PHE B 1 229 ? 14.695 -13.578 1.847 1 93.62 229 PHE B O 1
ATOM 4033 N N . MET B 1 230 ? 15.156 -13.562 -0.365 1 93.31 230 MET B N 1
ATOM 4034 C CA . MET B 1 230 ? 13.773 -13.789 -0.778 1 93.31 230 MET B CA 1
ATOM 4035 C C . MET B 1 230 ? 13.711 -14.648 -2.035 1 93.31 230 MET B C 1
ATOM 4037 O O . MET B 1 230 ? 14.727 -14.852 -2.703 1 93.31 230 MET B O 1
ATOM 4041 N N . ALA B 1 231 ? 12.516 -15.211 -2.195 1 92.19 231 ALA B N 1
ATOM 4042 C CA . ALA B 1 231 ? 12.375 -16.078 -3.361 1 92.19 231 ALA B CA 1
ATOM 4043 C C . ALA B 1 231 ? 10.969 -15.992 -3.943 1 92.19 231 ALA B C 1
ATOM 4045 O O . ALA B 1 231 ? 9.992 -15.789 -3.211 1 92.19 231 ALA B O 1
ATOM 4046 N N . SER B 1 232 ? 10.93 -16 -5.266 1 92.44 232 SER B N 1
ATOM 4047 C CA . SER B 1 232 ? 9.711 -16.344 -5.988 1 92.44 232 SER B CA 1
ATOM 4048 C C . SER B 1 232 ? 9.719 -17.812 -6.418 1 92.44 232 SER B C 1
ATOM 4050 O O . SER B 1 232 ? 10.664 -18.547 -6.113 1 92.44 232 SER B O 1
ATOM 4052 N N . THR B 1 233 ? 8.664 -18.188 -7.07 1 89.5 233 THR B N 1
ATOM 4053 C CA . THR B 1 233 ? 8.656 -19.578 -7.516 1 89.5 233 THR B CA 1
ATOM 4054 C C . THR B 1 233 ? 9.719 -19.812 -8.578 1 89.5 233 THR B C 1
ATOM 4056 O O . THR B 1 233 ? 10.141 -20.938 -8.805 1 89.5 233 THR B O 1
ATOM 4059 N N . ALA B 1 234 ? 10.281 -18.766 -9.156 1 89.12 234 ALA B N 1
ATOM 4060 C CA . ALA B 1 234 ? 11.18 -18.938 -10.297 1 89.12 234 ALA B CA 1
ATOM 4061 C C . ALA B 1 234 ? 12.578 -18.406 -9.977 1 89.12 234 ALA B C 1
ATOM 4063 O O . ALA B 1 234 ? 13.5 -18.547 -10.789 1 89.12 234 ALA B O 1
ATOM 4064 N N . ALA B 1 235 ? 12.734 -17.812 -8.812 1 90.94 235 ALA B N 1
ATOM 4065 C CA . ALA B 1 235 ? 14.031 -17.188 -8.586 1 90.94 235 ALA B CA 1
ATOM 4066 C C . ALA B 1 235 ? 14.312 -17.031 -7.094 1 90.94 235 ALA B C 1
ATOM 4068 O O . ALA B 1 235 ? 13.375 -16.906 -6.293 1 90.94 235 ALA B O 1
ATOM 4069 N N . ARG B 1 236 ? 15.57 -17.094 -6.754 1 94 236 ARG B N 1
ATOM 4070 C CA . ARG B 1 236 ? 16.109 -16.734 -5.441 1 94 236 ARG B CA 1
ATOM 4071 C C . ARG B 1 236 ? 17 -15.5 -5.535 1 94 236 ARG B C 1
ATOM 4073 O O . ARG B 1 236 ? 17.75 -15.344 -6.496 1 94 236 ARG B O 1
ATOM 4080 N N . PHE B 1 237 ? 16.906 -14.648 -4.551 1 94.75 237 PHE B N 1
ATOM 4081 C CA . PHE B 1 237 ? 17.703 -13.43 -4.633 1 94.75 237 PHE B CA 1
ATOM 4082 C C . PHE B 1 237 ? 17.844 -12.797 -3.258 1 94.75 237 PHE B C 1
ATOM 4084 O O . PHE B 1 237 ? 17.203 -13.211 -2.295 1 94.75 237 PHE B O 1
ATOM 4091 N N . TYR B 1 238 ? 18.75 -11.906 -3.176 1 95.44 238 TYR B N 1
ATOM 4092 C CA . TYR B 1 238 ? 19.016 -11.102 -1.993 1 95.44 238 TYR B CA 1
ATOM 4093 C C . TYR B 1 238 ? 18.75 -9.625 -2.27 1 95.44 238 TYR B C 1
ATOM 4095 O O . TYR B 1 238 ? 19.109 -9.109 -3.334 1 95.44 238 TYR B O 1
ATOM 4103 N N . ILE B 1 239 ? 18.062 -8.93 -1.283 1 94.44 239 ILE B N 1
ATOM 4104 C CA . ILE B 1 239 ? 17.812 -7.496 -1.335 1 94.44 239 ILE B CA 1
ATOM 4105 C C . ILE B 1 239 ? 18.562 -6.797 -0.21 1 94.44 239 ILE B C 1
ATOM 4107 O O . ILE B 1 239 ? 18.5 -7.215 0.948 1 94.44 239 ILE B O 1
ATOM 4111 N N . GLY B 1 240 ? 19.281 -5.785 -0.6 1 93.06 240 GLY B N 1
ATOM 4112 C CA . GLY B 1 240 ? 20.016 -4.996 0.373 1 93.06 240 GLY B CA 1
ATOM 4113 C C . GLY B 1 240 ? 20.703 -3.779 -0.234 1 93.06 240 GLY B C 1
ATOM 4114 O O . GLY B 1 240 ? 21.141 -3.818 -1.383 1 93.06 240 GLY B O 1
ATOM 4115 N N . SER B 1 241 ? 20.938 -2.754 0.551 1 88.62 241 SER B N 1
ATOM 4116 C CA . SER B 1 241 ? 21.391 -1.464 0.044 1 88.62 241 SER B CA 1
ATOM 4117 C C . SER B 1 241 ? 22.906 -1.456 -0.169 1 88.62 241 SER B C 1
ATOM 4119 O O . SER B 1 241 ? 23.438 -0.614 -0.899 1 88.62 241 SER B O 1
ATOM 4121 N N . ASN B 1 242 ? 23.594 -2.324 0.502 1 89.81 242 ASN B N 1
ATOM 4122 C CA . ASN B 1 242 ? 25.031 -2.416 0.283 1 89.81 242 ASN B CA 1
ATOM 4123 C C . ASN B 1 242 ? 25.359 -3.096 -1.044 1 89.81 242 ASN B C 1
ATOM 4125 O O . ASN B 1 242 ? 25.062 -4.281 -1.225 1 89.81 242 ASN B O 1
ATOM 4129 N N . PRO B 1 243 ? 25.938 -2.314 -1.967 1 90.19 243 PRO B N 1
ATOM 4130 C CA . PRO B 1 243 ? 26.141 -2.869 -3.309 1 90.19 243 PRO B CA 1
ATOM 4131 C C . PRO B 1 243 ? 27.078 -4.074 -3.314 1 90.19 243 PRO B C 1
ATOM 4133 O O . PRO B 1 243 ? 26.906 -5 -4.109 1 90.19 243 PRO B O 1
ATOM 4136 N N . TRP B 1 244 ? 28.016 -4.055 -2.471 1 93.19 244 TRP B N 1
ATOM 4137 C CA . TRP B 1 244 ? 28.969 -5.16 -2.428 1 93.19 244 TRP B CA 1
ATOM 4138 C C . TRP B 1 244 ? 28.312 -6.426 -1.889 1 93.19 244 TRP B C 1
ATOM 4140 O O . TRP B 1 244 ? 28.453 -7.504 -2.465 1 93.19 244 TRP B O 1
ATOM 4150 N N . LYS B 1 245 ? 27.578 -6.297 -0.841 1 92.81 245 LYS B N 1
ATOM 4151 C CA . LYS B 1 245 ? 26.859 -7.441 -0.29 1 92.81 245 LYS B CA 1
ATOM 4152 C C . LYS B 1 245 ? 25.797 -7.953 -1.271 1 92.81 245 LYS B C 1
ATOM 4154 O O . LYS B 1 245 ? 25.625 -9.164 -1.412 1 92.81 245 LYS B O 1
ATOM 4159 N N . ARG B 1 246 ? 25.172 -7.02 -1.898 1 93.44 246 ARG B N 1
ATOM 4160 C CA . ARG B 1 246 ? 24.125 -7.391 -2.848 1 93.44 246 ARG B CA 1
ATOM 4161 C C . ARG B 1 246 ? 24.688 -8.227 -3.986 1 93.44 246 ARG B C 1
ATOM 4163 O O . ARG B 1 246 ? 24.109 -9.242 -4.367 1 93.44 246 ARG B O 1
ATOM 4170 N N . THR B 1 247 ? 25.875 -7.832 -4.527 1 94 247 THR B N 1
ATOM 4171 C CA . THR B 1 247 ? 26.531 -8.586 -5.59 1 94 247 THR B CA 1
ATOM 4172 C C . THR B 1 247 ? 26.969 -9.961 -5.09 1 94 247 THR B C 1
ATOM 4174 O O . THR B 1 247 ? 26.719 -10.977 -5.742 1 94 247 THR B O 1
ATOM 4177 N N . LEU B 1 248 ? 27.547 -9.992 -3.963 1 95.06 248 LEU B N 1
ATOM 4178 C CA . LEU B 1 248 ? 28.078 -11.227 -3.4 1 95.06 248 LEU B CA 1
ATOM 4179 C C . LEU B 1 248 ? 26.953 -12.195 -3.059 1 95.06 248 LEU B C 1
ATOM 4181 O O . LEU B 1 248 ? 27 -13.367 -3.432 1 95.06 248 LEU B O 1
ATOM 4185 N N . TYR B 1 249 ? 25.922 -11.711 -2.404 1 95.06 249 TYR B N 1
ATOM 4186 C CA . TYR B 1 249 ? 24.859 -12.57 -1.867 1 95.06 249 TYR B CA 1
ATOM 4187 C C . TYR B 1 249 ? 23.938 -13.047 -2.973 1 95.06 249 TYR B C 1
ATOM 4189 O O . TYR B 1 249 ? 23.188 -14.008 -2.785 1 95.06 249 TYR B O 1
ATOM 4197 N N . ASN B 1 250 ? 24.016 -12.414 -4.133 1 95.25 250 ASN B N 1
ATOM 4198 C CA . ASN B 1 250 ? 23.219 -12.867 -5.266 1 95.25 250 ASN B CA 1
ATOM 4199 C C . ASN B 1 250 ? 24.016 -13.773 -6.191 1 95.25 250 ASN B C 1
ATOM 4201 O O . ASN B 1 250 ? 23.547 -14.148 -7.266 1 95.25 250 ASN B O 1
ATOM 4205 N N . SER B 1 251 ? 25.234 -14.102 -5.809 1 94.56 251 SER B N 1
ATOM 4206 C CA . SER B 1 251 ? 25.984 -15.102 -6.555 1 94.56 251 SER B CA 1
ATOM 4207 C C . SER B 1 251 ? 25.375 -16.484 -6.398 1 94.56 251 SER B C 1
ATOM 4209 O O . SER B 1 251 ? 24.797 -16.797 -5.355 1 94.56 251 SER B O 1
ATOM 4211 N N . ASN B 1 252 ? 25.578 -17.328 -7.43 1 92.5 252 ASN B N 1
ATOM 4212 C CA . ASN B 1 252 ? 25.031 -18.672 -7.418 1 92.5 252 ASN B CA 1
ATOM 4213 C C . ASN B 1 252 ? 25.562 -19.484 -6.23 1 92.5 252 ASN B C 1
ATOM 4215 O O . ASN B 1 252 ? 24.828 -20.281 -5.641 1 92.5 252 ASN B O 1
ATOM 4219 N N . LEU B 1 253 ? 26.734 -19.219 -5.875 1 94.44 253 LEU B N 1
ATOM 4220 C CA . LEU B 1 253 ? 27.375 -19.953 -4.793 1 94.44 253 LEU B CA 1
ATOM 4221 C C . LEU B 1 253 ? 26.703 -19.656 -3.455 1 94.44 253 LEU B C 1
ATOM 4223 O O . LEU B 1 253 ? 26.344 -20.562 -2.711 1 94.44 253 LEU B O 1
ATOM 4227 N N . ILE B 1 254 ? 26.578 -18.391 -3.131 1 93.88 254 ILE B N 1
ATOM 4228 C CA . ILE B 1 254 ? 26 -18.016 -1.849 1 93.88 254 ILE B CA 1
ATOM 4229 C C . ILE B 1 254 ? 24.547 -18.438 -1.792 1 93.88 254 ILE B C 1
ATOM 4231 O O . ILE B 1 254 ? 24.078 -18.969 -0.779 1 93.88 254 ILE B O 1
ATOM 4235 N N . LEU B 1 255 ? 23.828 -18.234 -2.848 1 93.12 255 LEU B N 1
ATOM 4236 C CA . LEU B 1 255 ? 22.438 -18.641 -2.893 1 93.12 255 LEU B CA 1
ATOM 4237 C C . LEU B 1 255 ? 22.297 -20.141 -2.699 1 93.12 255 LEU B C 1
ATOM 4239 O O . LEU B 1 255 ? 21.344 -20.609 -2.084 1 93.12 255 LEU B O 1
ATOM 4243 N N . PHE B 1 256 ? 23.25 -20.875 -3.242 1 93.81 256 PHE B N 1
ATOM 4244 C CA . PHE B 1 256 ? 23.281 -22.312 -3.037 1 93.81 256 PHE B CA 1
ATOM 4245 C C . PHE B 1 256 ? 23.422 -22.656 -1.559 1 93.81 256 PHE B C 1
ATOM 4247 O O . PHE B 1 256 ? 22.688 -23.5 -1.029 1 93.81 256 PHE B O 1
ATOM 4254 N N . PHE B 1 257 ? 24.312 -22.016 -0.882 1 93.62 257 PHE B N 1
ATOM 4255 C CA . PHE B 1 257 ? 24.562 -22.312 0.521 1 93.62 257 PHE B CA 1
ATOM 4256 C C . PHE B 1 257 ? 23.391 -21.906 1.39 1 93.62 257 PHE B C 1
ATOM 4258 O O . PHE B 1 257 ? 23.078 -22.578 2.379 1 93.62 257 PHE B O 1
ATOM 4265 N N . ILE B 1 258 ? 22.766 -20.781 1.059 1 91.94 258 ILE B N 1
ATOM 4266 C CA . ILE B 1 258 ? 21.594 -20.359 1.812 1 91.94 258 ILE B CA 1
ATOM 4267 C C . ILE B 1 258 ? 20.469 -21.375 1.634 1 91.94 258 ILE B C 1
ATOM 4269 O O . ILE B 1 258 ? 19.734 -21.688 2.584 1 91.94 258 ILE B O 1
ATOM 4273 N N . ARG B 1 259 ? 20.328 -21.859 0.435 1 92.69 259 ARG B N 1
ATOM 4274 C CA . ARG B 1 259 ? 19.344 -22.906 0.159 1 92.69 259 ARG B CA 1
ATOM 4275 C C . ARG B 1 259 ? 19.625 -24.141 1.001 1 92.69 259 ARG B C 1
ATOM 4277 O O . ARG B 1 259 ? 18.703 -24.719 1.578 1 92.69 259 ARG B O 1
ATOM 4284 N N . GLN B 1 260 ? 20.906 -24.5 1.087 1 92.44 260 GLN B N 1
ATOM 4285 C CA . GLN B 1 260 ? 21.281 -25.656 1.887 1 92.44 260 GLN B CA 1
ATOM 4286 C C . GLN B 1 260 ? 21.016 -25.422 3.371 1 92.44 260 GLN B C 1
ATOM 4288 O O . GLN B 1 260 ? 20.578 -26.312 4.09 1 92.44 260 GLN B O 1
ATOM 4293 N N . TYR B 1 261 ? 21.328 -24.25 3.781 1 91.62 261 TYR B N 1
ATOM 4294 C CA . TYR B 1 261 ? 21.062 -23.891 5.168 1 91.62 261 TYR B CA 1
ATOM 4295 C C . TYR B 1 261 ? 19.578 -24.047 5.5 1 91.62 261 TYR B C 1
ATOM 4297 O O . TYR B 1 261 ? 19.234 -24.641 6.523 1 91.62 261 TYR B O 1
ATOM 4305 N N . ASP B 1 262 ? 18.656 -23.531 4.621 1 89.94 262 ASP B N 1
ATOM 4306 C CA . ASP B 1 262 ? 17.219 -23.641 4.844 1 89.94 262 ASP B CA 1
ATOM 4307 C C . ASP B 1 262 ? 16.781 -25.109 4.824 1 89.94 262 ASP B C 1
ATOM 4309 O O . ASP B 1 262 ? 15.898 -25.5 5.582 1 89.94 262 ASP B O 1
ATOM 4313 N N . LYS B 1 263 ? 17.391 -25.828 3.973 1 88.44 263 LYS B N 1
ATOM 4314 C CA . LYS B 1 263 ? 17.062 -27.25 3.859 1 88.44 263 LYS B CA 1
ATOM 4315 C C . LYS B 1 263 ? 17.391 -28 5.152 1 88.44 263 LYS B C 1
ATOM 4317 O O . LYS B 1 263 ? 16.547 -28.734 5.68 1 88.44 263 LYS B O 1
ATOM 4322 N N . PHE B 1 264 ? 18.516 -27.75 5.719 1 89.19 264 PHE B N 1
ATOM 4323 C CA . PHE B 1 264 ? 19.016 -28.594 6.797 1 89.19 264 PHE B CA 1
ATOM 4324 C C . PHE B 1 264 ? 18.609 -28.031 8.156 1 89.19 264 PHE B C 1
ATOM 4326 O O . PHE B 1 264 ? 18.422 -28.797 9.109 1 89.19 264 PHE B O 1
ATOM 4333 N N . PHE B 1 265 ? 18.328 -26.703 8.234 1 86.69 265 PHE B N 1
ATOM 4334 C CA . PHE B 1 265 ? 18.188 -26.141 9.57 1 86.69 265 PHE B CA 1
ATOM 4335 C C . PHE B 1 265 ? 16.797 -25.547 9.758 1 86.69 265 PHE B C 1
ATOM 4337 O O . PHE B 1 265 ? 16.328 -25.375 10.891 1 86.69 265 PHE B O 1
ATOM 4344 N N . LYS B 1 266 ? 16.078 -25.141 8.758 1 83.06 266 LYS B N 1
ATOM 4345 C CA . LYS B 1 266 ? 14.797 -24.469 8.922 1 83.06 266 LYS B CA 1
ATOM 4346 C C . LYS B 1 266 ? 13.641 -25.391 8.539 1 83.06 266 LYS B C 1
ATOM 4348 O O . LYS B 1 266 ? 12.602 -25.406 9.203 1 83.06 266 LYS B O 1
ATOM 4353 N N . GLY B 1 267 ? 13.797 -26.266 7.625 1 82.31 267 GLY B N 1
ATOM 4354 C CA . GLY B 1 267 ? 12.703 -27.062 7.113 1 82.31 267 GLY B CA 1
ATOM 4355 C C . GLY B 1 267 ? 11.648 -26.25 6.391 1 82.31 267 GLY B C 1
ATOM 4356 O O . GLY B 1 267 ? 11.781 -25.031 6.262 1 82.31 267 GLY B O 1
ATOM 4357 N N . LYS B 1 268 ? 10.672 -26.844 5.922 1 78.31 268 LYS B N 1
ATOM 4358 C CA . LYS B 1 268 ? 9.664 -26.219 5.078 1 78.31 268 LYS B CA 1
ATOM 4359 C C . LYS B 1 268 ? 8.75 -25.312 5.895 1 78.31 268 LYS B C 1
ATOM 4361 O O . LYS B 1 268 ? 8.305 -24.266 5.402 1 78.31 268 LYS B O 1
ATOM 4366 N N . LYS B 1 269 ? 8.391 -25.781 7.121 1 67 269 LYS B N 1
ATOM 4367 C CA . LYS B 1 269 ? 7.395 -25.062 7.918 1 67 269 LYS B CA 1
ATOM 4368 C C . LYS B 1 269 ? 8.039 -23.953 8.727 1 67 269 LYS B C 1
ATOM 4370 O O . LYS B 1 269 ? 7.348 -23.188 9.406 1 67 269 LYS B O 1
ATOM 4375 N N . SER B 1 270 ? 9.422 -23.859 8.656 1 56.12 270 SER B N 1
ATOM 4376 C CA . SER B 1 270 ? 10.039 -22.938 9.602 1 56.12 270 SER B CA 1
ATOM 4377 C C . SER B 1 270 ? 9.734 -21.484 9.242 1 56.12 270 SER B C 1
ATOM 4379 O O . SER B 1 270 ? 10.359 -20.562 9.766 1 56.12 270 SER B O 1
ATOM 4381 N N . ARG B 1 271 ? 9.266 -21 8.148 1 49.88 271 ARG B N 1
ATOM 4382 C CA . ARG B 1 271 ? 9.188 -19.547 8.227 1 49.88 271 ARG B CA 1
ATOM 4383 C C . ARG B 1 271 ? 8.367 -19.109 9.43 1 49.88 271 ARG B C 1
ATOM 4385 O O . ARG B 1 271 ? 7.219 -19.531 9.594 1 49.88 271 ARG B O 1
ATOM 4392 N N . THR B 1 272 ? 9.109 -18.672 10.461 1 40.22 272 THR B N 1
ATOM 4393 C CA . THR B 1 272 ? 8.82 -17.953 11.703 1 40.22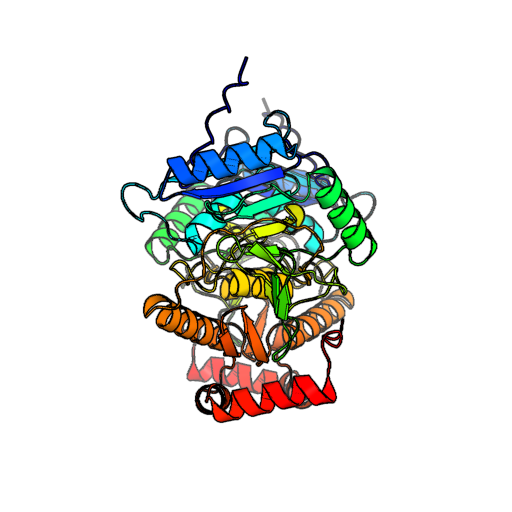 272 THR B CA 1
ATOM 4394 C C . THR B 1 272 ? 7.652 -16.984 11.508 1 40.22 272 THR B C 1
ATOM 4396 O O . THR B 1 272 ? 7.652 -16.172 10.586 1 40.22 272 THR B O 1
ATOM 4399 N N . ASN B 1 273 ? 6.398 -17.391 11.82 1 33.5 273 ASN B N 1
ATOM 4400 C CA . ASN B 1 273 ? 5.395 -16.453 12.305 1 33.5 273 ASN B CA 1
ATOM 4401 C C . ASN B 1 273 ? 6.02 -15.352 13.164 1 33.5 273 ASN B C 1
ATOM 4403 O O . ASN B 1 273 ? 6.918 -15.617 13.969 1 33.5 273 ASN B O 1
#

Radius of gyration: 24.13 Å; Cα contacts (8 Å, |Δi|>4): 1183; chains: 2; bounding box: 60×68×56 Å

Organism: NCBI:txid346377

pLDDT: mean 92.55, std 10.77, range [28.77, 98.88]

InterPro domains:
  IPR029044 Nucleotide-diphospho-sugar transferases [G3DSA:3.90.550.10] (20-246)